Protein AF-A0A931SJ62-F1 (afdb_monomer_lite)

Sequence (419 aa):
MQCRECDAVLPPVARFCLSCGARVEPEAPDSKVDPLLETLKKAIGFQYRIERPLGRGGMGAVYLAHELRRFRVYRGILQYMGGGGVAASADLVLTRRSGTQTASRERDARCARIHGLGRPDATVTRAPHPNLEDLEAVLMKRKAPSCFAQAVFACAVLSPAAAFAQLGEPANDLGVRLGHVHLTVKDVEAQRRFWTEAMGGTLVKNGSLTMIQFPGIFILLQQGQPSAPPAGSIVDHFGFVLKDINAARARWKAANINYTVGAANPNQGYVEAPDGIRVEVFGDPSLPGPIGMDHIHMLLGATEIPAIQAWYAKVLGGLSGTRKTVARAGVTECVYFHRFNVSFSPNDMKRDPTKGRSLDHIGFEVKGLDEFVKRLEESGVQLDSRPEQIPNSSVKAAFLTDPWGTYIELTENLTPSGK

Secondary structure (DSSP, 8-state):
-B-TTT--B--TT-SB-TTT--B-PPPPPP-S--HHHHHHHHHHGGGEEEEEEEEEETTEEEEEEEETTTT---EEEEE----SSS----EEEEEP--S---SS--S---------S-------------------SS-------------S--S----GGGGGSSBSSSP-TTS-EEEEEEEEES-HHHHHHIIIIIS--EEEEETTEEEEEETBEEEEEEES--SS-STTBSEEEEEEEES-HHHHHHHHHHTT--B---SS-TTEEEEEEGGGEEEEEEE-TT-SSSEEEEEEEEEE-GGGHHHHHHHHHHHH--EEEEEE-SSSSSEEEEEEETTEEEEEEE--S--B--TTSSEEEEEEE-SSHHHHHHHHHHTTPPPSS--EEPTTSS-EEEEEE-TTS-EEEEEES-SPPP-

pLDDT: mean 73.44, std 27.28, range [22.23, 98.81]

Radius of gyration: 27.05 Å; chains: 1; bounding box: 72×63×78 Å

Foldseek 3Di:
DADPVPRDDDDPPDQADPPPRHGDDDDDDDDDDDPVVVVCCVVVDLQKDFDAWPDADPFGTATQIQGLQALDGWRWGWTFGDDDDPDGPTFTWTADDDDDDDDDDDDDDDTDGDDDDDDDDDDDDDDDDDDDDDDPDDDDDDDDDDDDDPDDPPDDPPPCVVVQFDAQPDFHPQQKFFEEWEFAAQDPVQLVCCCCVLVNWDWDDFFPFIWTTDRNYTYGYDYDDFPAALCQAQFNAWEKEFLDVPVSVVSCVVVVWDKDAQPQHRQWTWTAGPQRHIYIYGHDNPDPDRMATEETEGEEAPVCLVVVLVCCCVLRVWAWDWDADRSDGDIFTWTDTRHYIYTYDYDPDQGHAQPRHRRHATEMEGDPQQVSVVVCVVVVFDWPAHWDDDPRGNKTWTWGADPSRHIYIYIYPSDHDDD

Structure (mmCIF, N/CA/C/O backbone):
data_AF-A0A931SJ62-F1
#
_entry.id   AF-A0A931SJ62-F1
#
loop_
_atom_site.group_PDB
_atom_site.id
_atom_site.type_symbol
_atom_site.label_atom_id
_atom_site.label_alt_id
_atom_site.label_comp_id
_atom_site.label_asym_id
_atom_site.label_entity_id
_atom_site.label_seq_id
_atom_site.pdbx_PDB_ins_code
_atom_site.Cartn_x
_atom_site.Cartn_y
_atom_site.Cartn_z
_atom_site.occupancy
_atom_site.B_iso_or_equiv
_atom_site.auth_seq_id
_atom_site.auth_comp_id
_atom_site.auth_asym_id
_atom_site.auth_atom_id
_atom_site.pdbx_PDB_model_num
ATOM 1 N N . MET A 1 1 ? 29.781 3.353 56.658 1.00 76.69 1 MET A N 1
ATOM 2 C CA . MET A 1 1 ? 29.533 2.076 55.938 1.00 76.69 1 MET A CA 1
ATOM 3 C C . MET A 1 1 ? 30.808 1.238 55.967 1.00 76.69 1 MET A C 1
ATOM 5 O O . MET A 1 1 ? 31.847 1.825 56.223 1.00 76.69 1 MET A O 1
ATOM 9 N N . GLN A 1 2 ? 30.773 -0.080 55.755 1.00 82.12 2 GLN A N 1
ATOM 10 C CA . GLN A 1 2 ? 31.985 -0.926 55.731 1.00 82.12 2 GLN A CA 1
ATOM 11 C C . GLN A 1 2 ? 32.312 -1.385 54.305 1.00 82.12 2 GLN A C 1
ATOM 13 O O . GLN A 1 2 ? 31.408 -1.616 53.500 1.00 82.12 2 GLN A O 1
ATOM 18 N N . CYS A 1 3 ? 33.602 -1.467 53.975 1.00 74.38 3 CYS A N 1
ATOM 19 C CA . CYS A 1 3 ? 34.063 -1.996 52.695 1.00 74.38 3 CYS A CA 1
ATOM 20 C C . CYS A 1 3 ? 33.840 -3.511 52.642 1.00 74.38 3 CYS A C 1
ATOM 22 O O . CYS A 1 3 ? 34.401 -4.219 53.460 1.00 74.38 3 CYS A O 1
ATOM 24 N N . ARG A 1 4 ? 33.107 -4.024 51.650 1.00 76.69 4 ARG A N 1
ATOM 25 C CA . ARG A 1 4 ? 32.819 -5.470 51.539 1.00 76.69 4 ARG A CA 1
ATOM 26 C C . ARG A 1 4 ? 34.036 -6.343 51.193 1.00 76.69 4 ARG A C 1
ATOM 28 O O . ARG A 1 4 ? 33.942 -7.557 51.283 1.00 76.69 4 ARG A O 1
ATOM 35 N N . GLU A 1 5 ? 35.147 -5.734 50.779 1.00 72.38 5 GLU A N 1
ATOM 36 C CA . GLU A 1 5 ? 36.365 -6.452 50.371 1.00 72.38 5 GLU A CA 1
ATOM 37 C C . GLU A 1 5 ? 37.402 -6.572 51.498 1.00 72.38 5 GLU A C 1
ATOM 39 O O . GLU A 1 5 ? 38.258 -7.450 51.459 1.00 72.38 5 GLU A O 1
ATOM 44 N N . CYS A 1 6 ? 37.386 -5.673 52.487 1.00 82.38 6 CYS A N 1
ATOM 45 C CA . CYS A 1 6 ? 38.386 -5.674 53.564 1.00 82.38 6 CYS A CA 1
ATOM 46 C C . CYS A 1 6 ? 37.857 -5.218 54.930 1.00 82.38 6 CYS A C 1
ATOM 48 O O . CYS A 1 6 ? 38.645 -4.968 55.839 1.00 82.38 6 CYS A O 1
ATOM 50 N N . ASP A 1 7 ? 36.544 -5.028 55.050 1.00 85.81 7 ASP A N 1
ATOM 51 C CA . ASP A 1 7 ? 35.804 -4.616 56.249 1.00 85.81 7 ASP A CA 1
ATOM 52 C C . ASP A 1 7 ? 36.223 -3.284 56.891 1.00 85.81 7 ASP A C 1
ATOM 54 O O . ASP A 1 7 ? 35.725 -2.902 57.954 1.00 85.81 7 ASP A O 1
ATOM 58 N N . ALA A 1 8 ? 37.066 -2.500 56.213 1.00 84.31 8 ALA A N 1
ATOM 59 C CA . ALA A 1 8 ? 37.442 -1.167 56.663 1.00 84.31 8 ALA A CA 1
ATOM 60 C C . ALA A 1 8 ? 36.205 -0.263 56.818 1.00 84.31 8 ALA A C 1
ATOM 62 O O . ALA A 1 8 ? 35.328 -0.215 55.947 1.00 84.31 8 ALA A O 1
ATOM 63 N N . VAL A 1 9 ? 36.144 0.488 57.921 1.00 88.69 9 VAL A N 1
ATOM 64 C CA . VAL A 1 9 ? 35.072 1.458 58.179 1.00 88.69 9 VAL A CA 1
ATOM 65 C C . VAL A 1 9 ? 35.302 2.699 57.317 1.00 88.69 9 VAL A C 1
ATOM 67 O O . VAL A 1 9 ? 36.334 3.358 57.415 1.00 88.69 9 VAL A O 1
ATOM 70 N N . LEU A 1 10 ? 34.328 3.021 56.468 1.00 79.25 10 LEU A N 1
ATOM 71 C CA . LEU A 1 10 ? 34.393 4.106 55.496 1.00 79.25 10 LEU A CA 1
ATOM 72 C C . LEU A 1 10 ? 33.420 5.249 55.821 1.00 79.25 10 LEU A C 1
ATOM 74 O O . LEU A 1 10 ? 32.284 4.991 56.263 1.00 79.25 10 LEU A O 1
ATOM 78 N N . PRO A 1 11 ? 33.816 6.506 55.521 1.00 76.81 11 PRO A N 1
ATOM 79 C CA . PRO A 1 11 ? 32.918 7.653 55.555 1.00 76.81 11 PRO A CA 1
ATOM 80 C C . PRO A 1 11 ? 31.684 7.423 54.665 1.00 76.81 11 PRO A C 1
ATOM 82 O O . PRO A 1 11 ? 31.817 6.822 53.598 1.00 76.81 11 PRO A O 1
ATOM 85 N N . PRO A 1 12 ? 30.496 7.938 55.032 1.00 67.94 12 PRO A N 1
ATOM 86 C CA . PRO A 1 12 ? 29.254 7.701 54.282 1.00 67.94 12 PRO A CA 1
ATOM 87 C C . PRO A 1 12 ? 29.269 8.158 52.813 1.00 67.94 12 PRO A C 1
ATOM 89 O O . PRO A 1 12 ? 28.455 7.696 52.024 1.00 67.94 12 PRO A O 1
ATOM 92 N N . VAL A 1 13 ? 30.182 9.062 52.442 1.00 69.38 13 VAL A N 1
ATOM 93 C CA . VAL A 1 13 ? 30.301 9.633 51.086 1.00 69.38 13 VAL A CA 1
ATOM 94 C C . VAL A 1 13 ? 31.430 9.009 50.251 1.00 69.38 13 VAL A C 1
ATOM 96 O O . VAL A 1 13 ? 31.716 9.473 49.146 1.00 69.38 13 VAL A O 1
ATOM 99 N N . ALA A 1 14 ? 32.114 7.985 50.771 1.00 70.81 14 ALA A N 1
ATOM 100 C CA . ALA A 1 14 ? 33.264 7.384 50.105 1.00 70.81 14 ALA A CA 1
ATOM 101 C C . ALA A 1 14 ? 32.843 6.574 48.866 1.00 70.81 14 ALA A C 1
ATOM 103 O O . ALA A 1 14 ? 32.107 5.599 48.971 1.00 70.81 14 ALA A O 1
ATOM 104 N N . ARG A 1 15 ? 33.357 6.954 47.687 1.00 73.25 15 ARG A N 1
ATOM 105 C CA . ARG A 1 15 ? 33.169 6.213 46.420 1.00 73.25 15 ARG A CA 1
ATOM 106 C C . ARG A 1 15 ? 34.147 5.050 46.237 1.00 73.25 15 ARG A C 1
ATOM 108 O O . ARG A 1 15 ? 33.913 4.166 45.415 1.00 73.25 15 ARG A O 1
ATOM 115 N N . PHE A 1 16 ? 35.245 5.064 46.987 1.00 75.31 16 PHE A N 1
ATOM 116 C CA . PHE A 1 16 ? 36.285 4.040 46.985 1.00 75.31 16 PHE A CA 1
ATOM 117 C C . PHE A 1 16 ? 36.782 3.820 48.416 1.00 75.31 16 PHE A C 1
ATOM 119 O O . PHE A 1 16 ? 36.811 4.754 49.221 1.00 75.31 16 PHE A O 1
ATOM 126 N N . CYS A 1 17 ? 37.173 2.589 48.730 1.00 73.81 17 CYS A N 1
ATOM 127 C CA . CYS A 1 17 ? 37.780 2.221 49.995 1.00 73.81 17 CYS A CA 1
ATOM 128 C C . CYS A 1 17 ? 39.185 2.812 50.088 1.00 73.81 17 CYS A C 1
ATOM 130 O O . CYS A 1 17 ? 40.042 2.522 49.255 1.00 73.81 17 CYS A O 1
ATOM 132 N N . LEU A 1 18 ? 39.434 3.603 51.129 1.00 71.88 18 LEU A N 1
ATOM 133 C CA . LEU A 1 18 ? 40.726 4.260 51.333 1.00 71.88 18 LEU A CA 1
ATOM 134 C C . LEU A 1 18 ? 41.837 3.291 51.775 1.00 71.88 18 LEU A C 1
ATOM 136 O O . LEU A 1 18 ? 43.005 3.645 51.668 1.00 71.88 18 LEU A O 1
ATOM 140 N N . SER A 1 19 ? 41.497 2.078 52.233 1.00 73.88 19 SER A N 1
ATOM 141 C CA . SER A 1 19 ? 42.487 1.058 52.620 1.00 73.88 19 SER A CA 1
ATOM 142 C C . SER A 1 19 ? 42.901 0.130 51.480 1.00 73.88 19 SER A C 1
ATOM 144 O O . SER A 1 19 ? 44.076 -0.204 51.387 1.00 73.88 19 SER A O 1
ATOM 146 N N . CYS A 1 20 ? 41.970 -0.317 50.629 1.00 73.06 20 CYS A N 1
ATOM 147 C CA . CYS A 1 20 ? 42.265 -1.323 49.593 1.00 73.06 20 CYS A CA 1
ATOM 148 C C . CYS A 1 20 ? 41.967 -0.861 48.157 1.00 73.06 20 CYS A C 1
ATOM 150 O O . CYS A 1 20 ? 42.228 -1.595 47.210 1.00 73.06 20 CYS A O 1
ATOM 152 N N . GLY A 1 21 ? 41.404 0.337 47.971 1.00 61.91 21 GLY A N 1
ATOM 153 C CA . GLY A 1 21 ? 41.080 0.892 46.654 1.00 61.91 21 GLY A CA 1
ATOM 154 C C . GLY A 1 21 ? 39.804 0.342 46.005 1.00 61.91 21 GLY A C 1
ATOM 155 O O . GLY A 1 21 ? 39.433 0.801 44.925 1.00 61.91 21 GLY A O 1
ATOM 156 N N . ALA A 1 22 ? 39.102 -0.601 46.644 1.00 62.12 22 ALA A N 1
ATOM 157 C CA . ALA A 1 22 ? 37.865 -1.176 46.114 1.00 62.12 22 ALA A CA 1
ATOM 158 C C . ALA A 1 22 ? 36.759 -0.119 45.951 1.00 62.12 22 ALA A C 1
ATOM 160 O O . ALA A 1 22 ? 36.553 0.718 46.829 1.00 62.12 22 ALA A O 1
ATOM 161 N N . ARG A 1 23 ? 36.023 -0.149 44.836 1.00 66.62 23 ARG A N 1
ATOM 162 C CA . ARG A 1 23 ? 34.910 0.779 44.581 1.00 66.62 23 ARG A CA 1
ATOM 163 C C . ARG A 1 23 ? 33.712 0.426 45.459 1.00 66.62 23 ARG A C 1
ATOM 165 O O . ARG A 1 23 ? 33.333 -0.734 45.558 1.00 66.62 23 ARG A O 1
ATOM 172 N N . VAL A 1 24 ? 33.111 1.440 46.070 1.00 67.06 24 VAL A N 1
ATOM 173 C CA . VAL A 1 24 ? 31.975 1.297 46.982 1.00 67.06 24 VAL A CA 1
ATOM 174 C C . VAL A 1 24 ? 30.816 2.084 46.378 1.00 67.06 24 VAL A C 1
ATOM 176 O O . VAL A 1 24 ? 30.779 3.310 46.459 1.00 67.06 24 VAL A O 1
ATOM 179 N N . GLU A 1 25 ? 29.922 1.399 45.661 1.00 54.34 25 GLU A N 1
ATOM 180 C CA . GLU A 1 25 ? 28.728 2.033 45.088 1.00 54.34 25 GLU A CA 1
ATOM 181 C C . GLU A 1 25 ? 27.574 2.016 46.103 1.00 54.34 25 GLU A C 1
ATOM 183 O O . GLU A 1 25 ? 27.386 1.003 46.782 1.00 54.34 25 GLU A O 1
ATOM 188 N N . PRO A 1 26 ? 26.790 3.101 46.233 1.00 46.28 26 PRO A N 1
ATOM 189 C CA . PRO A 1 26 ? 25.525 3.041 46.954 1.00 46.28 26 PRO A CA 1
ATOM 190 C C . PRO A 1 26 ? 24.523 2.195 46.154 1.00 46.28 26 PRO A C 1
ATOM 192 O O . PRO A 1 26 ? 24.428 2.336 44.934 1.00 46.28 26 PRO A O 1
ATOM 195 N N . GLU A 1 27 ? 23.791 1.312 46.835 1.00 40.50 27 GLU A N 1
ATOM 196 C CA . GLU A 1 27 ? 22.778 0.446 46.220 1.00 40.50 27 GLU A CA 1
ATOM 197 C C . GLU A 1 27 ? 21.731 1.283 45.464 1.00 40.50 27 GLU A C 1
ATOM 199 O O . GLU A 1 27 ? 21.168 2.243 45.997 1.00 40.50 27 GLU A O 1
ATOM 204 N N . ALA A 1 28 ? 21.492 0.938 44.195 1.00 38.50 28 ALA A N 1
ATOM 205 C CA . ALA A 1 28 ? 20.441 1.548 43.391 1.00 38.50 28 ALA A CA 1
ATOM 206 C C . ALA A 1 28 ? 19.068 1.027 43.858 1.00 38.50 28 ALA A C 1
ATOM 208 O O . ALA A 1 28 ? 18.926 -0.181 44.048 1.00 38.50 28 ALA A O 1
ATOM 209 N N . PRO A 1 29 ? 18.050 1.890 44.021 1.00 35.59 29 PRO A N 1
ATOM 210 C CA . PRO A 1 29 ? 16.724 1.430 44.399 1.00 35.59 29 PRO A CA 1
ATOM 211 C C . PRO A 1 29 ? 16.038 0.730 43.220 1.00 35.59 29 PRO A C 1
ATOM 213 O O . PRO A 1 29 ? 15.945 1.269 42.114 1.00 35.59 29 PRO A O 1
ATOM 216 N N . ASP A 1 30 ? 15.527 -0.469 43.488 1.00 38.44 30 ASP A N 1
ATOM 217 C CA . ASP A 1 30 ? 14.607 -1.198 42.622 1.00 38.44 30 ASP A CA 1
ATOM 218 C C . ASP A 1 30 ? 13.296 -0.414 42.429 1.00 38.44 30 ASP A C 1
ATOM 220 O O . ASP A 1 30 ? 12.608 -0.081 43.394 1.00 38.44 30 ASP A O 1
ATOM 224 N N . SER A 1 31 ? 12.926 -0.150 41.170 1.00 36.53 31 SER A N 1
ATOM 225 C CA . SER A 1 31 ? 11.587 -0.379 40.586 1.00 36.53 31 SER A CA 1
ATOM 226 C C . SER A 1 31 ? 11.211 0.596 39.453 1.00 36.53 31 SER A C 1
ATOM 228 O O . SER A 1 31 ? 11.371 1.807 39.539 1.00 36.53 31 SER A O 1
ATOM 230 N N . LYS A 1 32 ? 10.637 -0.010 38.402 1.00 45.06 32 LYS A N 1
ATOM 231 C CA . LYS A 1 32 ? 9.584 0.480 37.488 1.00 45.06 32 LYS A CA 1
ATOM 232 C C . LYS A 1 32 ? 9.822 1.784 36.700 1.00 45.06 32 LYS A C 1
ATOM 234 O O . LYS A 1 32 ? 9.645 2.883 37.195 1.00 45.06 32 LYS A O 1
ATOM 239 N N . VAL A 1 33 ? 10.068 1.566 35.400 1.00 49.53 33 VAL A N 1
ATOM 240 C CA . VAL A 1 33 ? 9.918 2.460 34.232 1.00 49.53 33 VAL A CA 1
ATOM 241 C C . VAL A 1 33 ? 10.469 3.877 34.403 1.00 49.53 33 VAL A C 1
ATOM 243 O O . VAL A 1 33 ? 9.867 4.762 34.995 1.00 49.53 33 VAL A O 1
ATOM 246 N N . ASP A 1 34 ? 11.612 4.094 33.762 1.00 55.88 34 ASP A N 1
ATOM 247 C CA . ASP A 1 34 ? 12.276 5.383 33.645 1.00 55.88 34 ASP A CA 1
ATOM 248 C C . ASP A 1 34 ? 11.343 6.475 33.049 1.00 55.88 34 ASP A C 1
ATOM 250 O O . ASP A 1 34 ? 10.937 6.348 31.894 1.00 55.88 34 ASP A O 1
ATOM 254 N N . PRO A 1 35 ? 11.037 7.577 33.763 1.00 52.16 35 PRO A N 1
ATOM 255 C CA . PRO A 1 35 ? 10.204 8.678 33.254 1.00 52.16 35 PRO A CA 1
ATOM 256 C C . PRO A 1 35 ? 10.751 9.337 31.977 1.00 52.16 35 PRO A C 1
ATOM 258 O O . PRO A 1 35 ? 10.002 9.882 31.159 1.00 52.16 35 PRO A O 1
ATOM 261 N N . LEU A 1 36 ? 12.071 9.268 31.780 1.00 54.19 36 LEU A N 1
ATOM 262 C CA . LEU A 1 36 ? 12.726 9.756 30.575 1.00 54.19 36 LEU A CA 1
ATOM 263 C C . LEU A 1 36 ? 12.413 8.838 29.387 1.00 54.19 36 LEU A C 1
ATOM 265 O O . LEU A 1 36 ? 12.237 9.332 28.282 1.00 54.19 36 LEU A O 1
ATOM 269 N N . LEU A 1 37 ? 12.232 7.530 29.598 1.00 55.66 37 LEU A N 1
ATOM 270 C CA . LEU A 1 37 ? 11.898 6.579 28.534 1.00 55.66 37 LEU A CA 1
ATOM 271 C C . LEU A 1 37 ? 10.567 6.917 27.853 1.00 55.66 37 LEU A C 1
ATOM 273 O O . LEU A 1 37 ? 10.492 6.882 26.629 1.00 55.66 37 LEU A O 1
ATOM 277 N N . GLU A 1 38 ? 9.537 7.277 28.617 1.00 55.47 38 GLU A N 1
ATOM 278 C CA . GLU A 1 38 ? 8.233 7.657 28.054 1.00 55.47 38 GLU A CA 1
ATOM 279 C C . GLU A 1 38 ? 8.299 8.982 27.287 1.00 55.47 38 GLU A C 1
ATOM 281 O O . GLU A 1 38 ? 7.714 9.121 26.212 1.00 55.47 38 GLU A O 1
ATOM 286 N N . THR A 1 39 ? 9.090 9.935 27.781 1.00 54.38 39 THR A N 1
ATOM 287 C CA . THR A 1 39 ? 9.353 11.196 27.074 1.00 54.38 39 THR A CA 1
ATOM 288 C C . THR A 1 39 ? 10.100 10.943 25.761 1.00 54.38 39 THR A C 1
ATOM 290 O O . THR A 1 39 ? 9.775 11.523 24.728 1.00 54.38 39 THR A O 1
ATOM 293 N N . LEU A 1 40 ? 11.061 10.017 25.773 1.00 54.91 40 LEU A N 1
ATOM 294 C CA . LEU A 1 40 ? 11.847 9.641 24.603 1.00 54.91 40 LEU A CA 1
ATOM 295 C C . LEU A 1 40 ? 11.050 8.848 23.570 1.00 54.91 40 LEU A C 1
ATOM 297 O O . LEU A 1 40 ? 11.206 9.104 22.381 1.00 54.91 40 LEU A O 1
ATOM 301 N N . LYS A 1 41 ? 10.168 7.937 23.990 1.00 54.66 41 LYS A N 1
ATOM 302 C CA . LYS A 1 41 ? 9.240 7.244 23.080 1.00 54.66 41 LYS A CA 1
ATOM 303 C C . LYS A 1 41 ? 8.351 8.240 22.332 1.00 54.66 41 LYS A C 1
ATOM 305 O O . LYS A 1 41 ? 8.219 8.132 21.117 1.00 54.66 41 LYS A O 1
ATOM 310 N N . LYS A 1 42 ? 7.824 9.252 23.035 1.00 51.00 42 LYS A N 1
ATOM 311 C CA . LYS A 1 42 ? 7.030 10.335 22.428 1.00 51.00 42 LYS A CA 1
ATOM 312 C C . LYS A 1 42 ? 7.852 11.219 21.486 1.00 51.00 42 LYS A C 1
ATOM 314 O O . LYS A 1 42 ? 7.344 11.623 20.448 1.00 51.00 42 LYS A O 1
ATOM 319 N N . ALA A 1 43 ? 9.110 11.508 21.827 1.00 46.78 43 ALA A N 1
ATOM 320 C CA . ALA A 1 43 ? 9.968 12.406 21.049 1.00 46.78 43 ALA A CA 1
ATOM 321 C C . ALA A 1 43 ? 10.608 11.749 19.810 1.00 46.78 43 ALA A C 1
ATOM 323 O O . ALA A 1 43 ? 10.787 12.404 18.788 1.00 46.78 43 ALA A O 1
ATOM 324 N N . ILE A 1 44 ? 10.977 10.466 19.892 1.00 51.16 44 ILE A N 1
ATOM 325 C CA . ILE A 1 44 ? 11.700 9.738 18.831 1.00 51.16 44 ILE A CA 1
ATOM 326 C C . ILE A 1 44 ? 10.725 9.032 17.865 1.00 51.16 44 ILE A C 1
ATOM 328 O O . ILE A 1 44 ? 11.087 8.715 16.726 1.00 51.16 44 ILE A O 1
ATOM 332 N N . GLY A 1 45 ? 9.474 8.827 18.294 1.00 49.94 45 GLY A N 1
ATOM 333 C CA . GLY A 1 45 ? 8.398 8.240 17.498 1.00 49.94 45 GLY A CA 1
ATOM 334 C C . GLY A 1 45 ? 8.680 6.807 17.020 1.00 49.94 45 GLY A C 1
ATOM 335 O O . GLY A 1 45 ? 9.645 6.160 17.430 1.00 49.94 45 GLY A O 1
ATOM 336 N N . PHE A 1 46 ? 7.854 6.294 16.100 1.00 48.53 46 PHE A N 1
ATOM 337 C CA . PHE A 1 46 ? 7.921 4.911 15.581 1.00 48.53 46 PHE A CA 1
ATOM 338 C C . PHE A 1 46 ? 9.193 4.568 14.790 1.00 48.53 46 PHE A C 1
ATOM 340 O O . PHE A 1 46 ? 9.303 3.474 14.241 1.00 48.53 46 PHE A O 1
ATOM 347 N N . GLN A 1 47 ? 10.156 5.485 14.687 1.00 49.16 47 GLN A N 1
ATOM 348 C CA . GLN A 1 47 ? 11.402 5.255 13.963 1.00 49.16 47 GLN A CA 1
ATOM 349 C C . GLN A 1 47 ? 12.382 4.406 14.767 1.00 49.16 47 GLN A C 1
ATOM 351 O O . GLN A 1 47 ? 13.234 3.761 14.159 1.00 49.16 47 GLN A O 1
ATOM 356 N N . TYR A 1 48 ? 12.255 4.372 16.100 1.00 57.66 48 TYR A N 1
ATOM 357 C CA . TYR A 1 48 ? 13.129 3.582 16.957 1.00 57.66 48 TYR A CA 1
ATOM 358 C C . TYR A 1 48 ? 12.363 2.881 18.086 1.00 57.66 48 TYR A C 1
ATOM 360 O O . TYR A 1 48 ? 11.584 3.502 18.801 1.00 57.66 48 TYR A O 1
ATOM 368 N N . ARG A 1 49 ? 12.628 1.588 18.308 1.00 57.81 49 ARG A N 1
ATOM 369 C CA . ARG A 1 49 ? 12.186 0.865 19.511 1.00 57.81 49 ARG A CA 1
ATOM 370 C C . ARG A 1 49 ? 13.267 0.962 20.578 1.00 57.81 49 ARG A C 1
ATOM 372 O O . ARG A 1 49 ? 14.307 0.323 20.448 1.00 57.81 49 ARG A O 1
ATOM 379 N N . ILE A 1 50 ? 13.016 1.727 21.634 1.00 62.47 50 ILE A N 1
ATOM 380 C CA . ILE A 1 50 ? 13.911 1.816 22.793 1.00 62.47 50 ILE A CA 1
ATOM 381 C C . ILE A 1 50 ? 13.700 0.579 23.678 1.00 62.47 50 ILE A C 1
ATOM 383 O O . ILE A 1 50 ? 12.595 0.358 24.164 1.00 62.47 50 ILE A O 1
ATOM 387 N N . GLU A 1 51 ? 14.737 -0.236 23.871 1.00 55.06 51 GLU A N 1
ATOM 388 C CA . GLU A 1 51 ? 14.656 -1.494 24.628 1.00 55.06 51 GLU A CA 1
ATOM 389 C C . GLU A 1 51 ? 14.946 -1.317 26.113 1.00 55.06 51 GLU A C 1
ATOM 391 O O . GLU A 1 51 ? 14.164 -1.749 26.955 1.00 55.06 51 GLU A O 1
ATOM 396 N N . ARG A 1 52 ? 16.096 -0.728 26.451 1.00 55.84 52 ARG A N 1
ATOM 397 C CA . ARG A 1 52 ? 16.538 -0.605 27.845 1.00 55.84 52 ARG A CA 1
ATOM 398 C C . ARG A 1 52 ? 17.591 0.483 28.024 1.00 55.84 52 ARG A C 1
ATOM 400 O O . ARG A 1 52 ? 18.343 0.754 27.082 1.00 55.84 52 ARG A O 1
ATOM 407 N N . PRO A 1 53 ? 17.714 1.067 29.227 1.00 63.75 53 PRO A N 1
ATOM 408 C CA . PRO A 1 53 ? 18.854 1.909 29.558 1.00 63.75 53 PRO A CA 1
ATOM 409 C C . PRO A 1 53 ? 20.157 1.091 29.522 1.00 63.75 53 PRO A C 1
ATOM 411 O O . PRO A 1 53 ? 20.206 -0.076 29.922 1.00 63.75 53 PRO A O 1
ATOM 414 N N . LEU A 1 54 ? 21.216 1.711 29.008 1.00 56.41 54 LEU A N 1
ATOM 415 C CA . LEU A 1 54 ? 22.582 1.183 28.998 1.00 56.41 54 LEU A CA 1
ATOM 416 C C . LEU A 1 54 ? 23.463 1.847 30.061 1.00 56.41 54 LEU A C 1
ATOM 418 O O . LEU A 1 54 ? 24.418 1.228 30.516 1.00 56.41 54 LEU A O 1
ATOM 422 N N . GLY A 1 55 ? 23.148 3.079 30.466 1.00 52.19 55 GLY A N 1
ATOM 423 C CA . GLY A 1 55 ? 23.875 3.783 31.519 1.00 52.19 55 GLY A CA 1
ATOM 424 C C . GLY A 1 55 ? 23.388 5.215 31.721 1.00 52.19 55 GLY A C 1
ATOM 425 O O . GLY A 1 55 ? 22.770 5.802 30.834 1.00 52.19 55 GLY A O 1
ATOM 426 N N . ARG A 1 56 ? 23.675 5.785 32.893 1.00 61.31 56 ARG A N 1
ATOM 427 C CA . ARG A 1 56 ? 23.371 7.178 33.255 1.00 61.31 56 ARG A CA 1
ATOM 428 C C . ARG A 1 56 ? 24.621 7.875 33.774 1.00 61.31 56 ARG A C 1
ATOM 430 O O . ARG A 1 56 ? 25.405 7.272 34.500 1.00 61.31 56 ARG A O 1
ATOM 437 N N . GLY A 1 57 ? 24.785 9.147 33.424 1.00 56.41 57 GLY A N 1
ATOM 438 C CA . GLY A 1 57 ? 25.866 9.997 33.916 1.00 56.41 57 GLY A CA 1
ATOM 439 C C . GLY A 1 57 ? 25.428 11.454 34.052 1.00 56.41 57 GLY A C 1
ATOM 440 O O . GLY A 1 57 ? 24.299 11.808 33.723 1.00 56.41 57 GLY A O 1
ATOM 441 N N . GLY A 1 58 ? 26.338 12.321 34.504 1.00 41.78 58 GLY A N 1
ATOM 442 C CA . GLY A 1 58 ? 26.057 13.750 34.729 1.00 41.78 58 GLY A CA 1
ATOM 443 C C . GLY A 1 58 ? 25.677 14.558 33.478 1.00 41.78 58 GLY A C 1
ATOM 444 O O . GLY A 1 58 ? 25.282 15.706 33.609 1.00 41.78 58 GLY A O 1
ATOM 445 N N . MET A 1 59 ? 25.778 13.964 32.282 1.00 46.28 59 MET A N 1
ATOM 446 C CA . MET A 1 59 ? 25.456 14.581 30.984 1.00 46.28 59 MET A CA 1
ATOM 447 C C . MET A 1 59 ? 24.279 13.894 30.256 1.00 46.28 59 MET A C 1
ATOM 449 O O . MET A 1 59 ? 24.097 14.103 29.060 1.00 46.28 59 MET A O 1
ATOM 453 N N . GLY A 1 60 ? 23.520 13.020 30.933 1.00 53.97 60 GLY A N 1
ATOM 454 C CA . GLY A 1 60 ? 22.332 12.366 30.367 1.00 53.97 60 GLY A CA 1
ATOM 455 C C . GLY A 1 60 ? 22.274 10.844 30.553 1.00 53.97 60 GLY A C 1
ATOM 456 O O . GLY A 1 60 ? 23.019 10.255 31.342 1.00 53.97 60 GLY A O 1
ATOM 457 N N . ALA A 1 61 ? 21.356 10.204 29.823 1.00 58.75 61 ALA A N 1
ATOM 458 C CA . ALA A 1 61 ? 21.065 8.773 29.901 1.00 58.75 61 ALA A CA 1
ATOM 459 C C . ALA A 1 61 ? 21.158 8.104 28.523 1.00 58.75 61 ALA A C 1
ATOM 461 O O . ALA A 1 61 ? 20.520 8.544 27.574 1.00 58.75 61 ALA A O 1
ATOM 462 N N . VAL A 1 62 ? 21.912 7.008 28.437 1.00 57.12 62 VAL A N 1
ATOM 463 C CA . VAL A 1 62 ? 22.137 6.231 27.213 1.00 57.12 62 VAL A CA 1
ATOM 464 C C . VAL A 1 62 ? 21.151 5.068 27.155 1.00 57.12 62 VAL A C 1
ATOM 466 O O . VAL A 1 62 ? 21.010 4.338 28.138 1.00 57.12 62 VAL A O 1
ATOM 469 N N . TYR A 1 63 ? 20.529 4.837 25.997 1.00 62.53 63 TYR A N 1
ATOM 470 C CA . TYR A 1 63 ? 19.571 3.747 25.787 1.00 62.53 63 TYR A CA 1
ATOM 471 C C . TYR A 1 63 ? 19.945 2.876 24.596 1.00 62.53 63 TYR A C 1
ATOM 473 O O . TYR A 1 63 ? 20.426 3.362 23.580 1.00 62.53 63 TYR A O 1
ATOM 481 N N . LEU A 1 64 ? 19.641 1.586 24.689 1.00 53.97 64 LEU A N 1
ATOM 482 C CA . LEU A 1 64 ? 19.622 0.696 23.539 1.00 53.97 64 LEU A CA 1
ATOM 483 C C . LEU A 1 64 ? 18.342 0.961 22.743 1.00 53.97 64 LEU A C 1
ATOM 485 O O . LEU A 1 64 ? 17.254 0.866 23.309 1.00 53.97 64 LEU A O 1
ATOM 489 N N . ALA A 1 65 ? 18.460 1.277 21.453 1.00 55.66 65 ALA A N 1
ATOM 490 C CA . ALA A 1 65 ? 17.316 1.537 20.583 1.00 55.66 65 ALA A CA 1
ATOM 491 C C . ALA A 1 65 ? 17.510 0.922 19.192 1.00 55.66 65 ALA A C 1
ATOM 493 O O . ALA A 1 65 ? 18.588 1.046 18.618 1.00 55.66 65 ALA A O 1
ATOM 494 N N . HIS A 1 66 ? 16.468 0.300 18.640 1.00 48.25 66 HIS A N 1
ATOM 495 C CA . HIS A 1 66 ? 16.469 -0.338 17.318 1.00 48.25 66 HIS A CA 1
ATOM 496 C C . HIS A 1 66 ? 15.799 0.552 16.286 1.00 48.25 66 HIS A C 1
ATOM 498 O O . HIS A 1 66 ? 14.638 0.889 16.480 1.00 48.25 66 HIS A O 1
ATOM 504 N N . GLU A 1 67 ? 16.472 0.889 15.183 1.00 50.41 67 GLU A N 1
ATOM 505 C CA . GLU A 1 67 ? 15.836 1.630 14.086 1.00 50.41 67 GLU A CA 1
ATOM 506 C C . GLU A 1 67 ? 14.829 0.728 13.355 1.00 50.41 67 GLU A C 1
ATOM 508 O O . GLU A 1 67 ? 15.175 -0.288 12.752 1.00 50.41 67 GLU A O 1
ATOM 513 N N . LEU A 1 68 ? 13.562 1.122 13.376 1.00 51.50 68 LEU A N 1
ATOM 514 C CA . LEU A 1 68 ? 12.450 0.383 12.781 1.00 51.50 68 LEU A CA 1
ATOM 515 C C . LEU A 1 68 ? 12.328 0.612 11.263 1.00 51.50 68 LEU A C 1
ATOM 517 O O . LEU A 1 68 ? 11.519 -0.038 10.608 1.00 51.50 68 LEU A O 1
ATOM 521 N N . ARG A 1 69 ? 13.162 1.498 10.693 1.00 47.09 69 ARG A N 1
ATOM 522 C CA . ARG A 1 69 ? 13.156 1.886 9.271 1.00 47.09 69 ARG A CA 1
ATOM 523 C C . ARG A 1 69 ? 13.732 0.840 8.308 1.00 47.09 69 ARG A C 1
ATOM 525 O O . ARG A 1 69 ? 13.472 0.964 7.119 1.00 47.09 69 ARG A O 1
ATOM 532 N N . ARG A 1 70 ? 14.568 -0.118 8.746 1.00 44.81 70 ARG A N 1
ATOM 533 C CA . ARG A 1 70 ? 15.391 -0.925 7.804 1.00 44.81 70 ARG A CA 1
ATOM 534 C C . ARG A 1 70 ? 15.705 -2.377 8.177 1.00 44.81 70 ARG A C 1
ATOM 536 O O . ARG A 1 70 ? 16.644 -2.931 7.621 1.00 44.81 70 ARG A O 1
ATOM 543 N N . PHE A 1 71 ? 15.006 -3.011 9.119 1.00 42.16 71 PHE A N 1
ATOM 544 C CA . PHE A 1 71 ? 15.448 -4.318 9.653 1.00 42.16 71 PHE A CA 1
ATOM 545 C C . PHE A 1 71 ? 16.939 -4.327 10.093 1.00 42.16 71 PHE A C 1
ATOM 547 O O . PHE A 1 71 ? 17.584 -5.374 10.124 1.00 42.16 71 PHE A O 1
ATOM 554 N N . ARG A 1 72 ? 17.513 -3.158 10.420 1.00 36.38 72 ARG A N 1
ATOM 555 C CA . ARG A 1 72 ? 18.915 -2.987 10.819 1.00 36.38 72 ARG A CA 1
ATOM 556 C C . ARG A 1 72 ? 18.974 -2.627 12.298 1.00 36.38 72 ARG A C 1
ATOM 558 O O . ARG A 1 72 ? 18.282 -1.721 12.753 1.00 36.38 72 ARG A O 1
ATOM 565 N N . VAL A 1 73 ? 19.830 -3.323 13.041 1.00 29.41 73 VAL A N 1
ATOM 566 C CA . VAL A 1 73 ? 20.097 -3.039 14.456 1.00 29.41 73 VAL A CA 1
ATOM 567 C C . VAL A 1 73 ? 21.062 -1.858 14.543 1.00 29.41 73 VAL A C 1
ATOM 569 O O . VAL A 1 73 ? 22.179 -1.924 14.030 1.00 29.41 73 VAL A O 1
ATOM 572 N N . TYR A 1 74 ? 20.648 -0.794 15.223 1.00 34.91 74 TYR A N 1
ATOM 573 C CA . TYR A 1 74 ? 21.527 0.301 15.629 1.00 34.91 74 TYR A CA 1
ATOM 574 C C . TYR A 1 74 ? 21.716 0.248 17.151 1.00 34.91 74 TYR A C 1
ATOM 576 O O . TYR A 1 74 ? 20.905 -0.323 17.872 1.00 34.91 74 TYR A O 1
ATOM 584 N N . ARG A 1 75 ? 22.815 0.813 17.658 1.00 31.92 75 ARG A N 1
ATOM 585 C CA . ARG A 1 75 ? 22.952 1.187 19.072 1.00 31.92 75 ARG A CA 1
ATOM 586 C C . ARG A 1 75 ? 22.959 2.710 19.107 1.00 31.92 75 ARG A C 1
ATOM 588 O O . ARG A 1 75 ? 23.906 3.317 18.623 1.00 31.92 75 ARG A O 1
ATOM 595 N N . GLY A 1 76 ? 21.884 3.315 19.599 1.00 36.91 76 GLY A N 1
ATOM 596 C CA . GLY A 1 76 ? 21.816 4.764 19.778 1.00 36.91 76 GLY A CA 1
ATOM 597 C C . GLY A 1 76 ? 22.497 5.204 21.072 1.00 36.91 76 GLY A C 1
ATOM 598 O O . GLY A 1 76 ? 22.507 4.464 22.052 1.00 36.91 76 GLY A O 1
ATOM 599 N N . ILE A 1 77 ? 23.053 6.414 21.087 1.00 35.16 77 ILE A N 1
ATOM 600 C CA . ILE A 1 77 ? 23.359 7.138 22.319 1.00 35.16 77 ILE A CA 1
ATOM 601 C C . ILE A 1 77 ? 22.396 8.317 22.346 1.00 35.16 77 ILE A C 1
ATOM 603 O O . ILE A 1 77 ? 22.411 9.158 21.453 1.00 35.16 77 ILE A O 1
ATOM 607 N N . LEU A 1 78 ? 21.527 8.366 23.352 1.00 40.06 78 LEU A N 1
ATOM 608 C CA . LEU A 1 78 ? 20.770 9.577 23.622 1.00 40.06 78 LEU A CA 1
ATOM 609 C C . LEU A 1 78 ? 21.504 10.400 24.666 1.00 40.06 78 LEU A C 1
ATOM 611 O O . LEU A 1 78 ? 21.973 9.865 25.666 1.00 40.06 78 LEU A O 1
ATOM 615 N N . GLN A 1 79 ? 21.633 11.696 24.414 1.00 37.59 79 GLN A N 1
ATOM 616 C CA . GLN A 1 79 ? 22.275 12.623 25.329 1.00 37.59 79 GLN A CA 1
ATOM 617 C C . GLN A 1 79 ? 21.259 13.716 25.651 1.00 37.59 79 GLN A C 1
ATOM 619 O O . GLN A 1 79 ? 20.779 14.409 24.762 1.00 37.59 79 GLN A O 1
ATOM 624 N N . TYR A 1 80 ? 20.865 13.811 26.922 1.00 37.94 80 TYR A N 1
ATOM 625 C CA . TYR A 1 80 ? 19.953 14.846 27.402 1.00 37.94 80 TYR A CA 1
ATOM 626 C C . TYR A 1 80 ? 20.782 15.901 28.132 1.00 37.94 80 TYR A C 1
ATOM 628 O O . TYR A 1 80 ? 21.294 15.639 29.222 1.00 37.94 80 TYR A O 1
ATOM 636 N N . MET A 1 81 ? 20.930 17.077 27.523 1.00 35.75 81 MET A N 1
ATOM 637 C CA . MET A 1 81 ? 21.579 18.233 28.141 1.00 35.75 81 MET A CA 1
ATOM 638 C C . MET A 1 81 ? 20.561 18.913 29.061 1.00 35.75 81 MET A C 1
ATOM 640 O O . MET A 1 81 ? 19.681 19.639 28.611 1.00 35.75 81 MET A O 1
ATOM 644 N N . GLY A 1 82 ? 20.639 18.624 30.359 1.00 28.59 82 GLY A N 1
ATOM 645 C CA . GLY A 1 82 ? 19.802 19.273 31.361 1.00 28.59 82 GLY A CA 1
ATOM 646 C C . GLY A 1 82 ? 20.224 20.725 31.590 1.00 28.59 82 GLY A C 1
ATOM 647 O O . GLY A 1 82 ? 21.306 20.981 32.106 1.00 28.59 82 GLY A O 1
ATOM 648 N N . GLY A 1 83 ? 19.338 21.660 31.260 1.00 27.53 83 GLY A N 1
ATOM 649 C CA . GLY A 1 83 ? 19.354 23.052 31.705 1.00 27.53 83 GLY A CA 1
ATOM 650 C C . GLY A 1 83 ? 17.906 23.532 31.763 1.00 27.53 83 GLY A C 1
ATOM 651 O O . GLY A 1 83 ? 17.144 23.243 30.850 1.00 27.53 83 GLY A O 1
ATOM 652 N N . GLY A 1 84 ? 17.494 24.133 32.879 1.00 30.38 84 GLY A N 1
ATOM 653 C CA . GLY A 1 84 ? 16.086 24.320 33.238 1.00 30.38 84 GLY A CA 1
ATOM 654 C C . GLY A 1 84 ? 15.245 25.135 32.249 1.00 30.38 84 GLY A C 1
ATOM 655 O O . GLY A 1 84 ? 15.745 25.996 31.533 1.00 30.38 84 GLY A O 1
ATOM 656 N N . GLY A 1 85 ? 13.935 24.884 32.286 1.00 26.98 85 GLY A N 1
ATOM 657 C CA . GLY A 1 85 ? 12.939 25.554 31.450 1.00 26.98 85 GLY A CA 1
ATOM 658 C C . GLY A 1 85 ? 12.575 24.734 30.215 1.00 26.98 85 GLY A C 1
ATOM 659 O O . GLY A 1 85 ? 13.398 24.034 29.639 1.00 26.98 85 GLY A O 1
ATOM 660 N N . VAL A 1 86 ? 11.296 24.758 29.857 1.00 28.55 86 VAL A N 1
ATOM 661 C CA . VAL A 1 86 ? 10.648 23.872 28.885 1.00 28.55 86 VAL A CA 1
ATOM 662 C C . VAL A 1 86 ? 11.167 24.134 27.462 1.00 28.55 86 VAL A C 1
ATOM 664 O O . VAL A 1 86 ? 10.566 24.881 26.704 1.00 28.55 86 VAL A O 1
ATOM 667 N N . ALA A 1 87 ? 12.298 23.531 27.101 1.00 27.11 87 ALA A N 1
ATOM 668 C CA . ALA A 1 87 ? 12.788 23.417 25.728 1.00 27.11 87 ALA A CA 1
ATOM 669 C C . ALA A 1 87 ? 13.720 22.197 25.625 1.00 27.11 87 ALA A C 1
ATOM 671 O O . ALA A 1 87 ? 14.942 22.312 25.636 1.00 27.11 87 ALA A O 1
ATOM 672 N N . ALA A 1 88 ? 13.143 20.995 25.574 1.00 29.11 88 ALA A N 1
ATOM 673 C CA . ALA A 1 88 ? 13.907 19.772 25.354 1.00 29.11 88 ALA A CA 1
ATOM 674 C C . ALA A 1 88 ? 14.345 19.684 23.879 1.00 29.11 88 ALA A C 1
ATOM 676 O O . ALA A 1 88 ? 13.638 19.117 23.050 1.00 29.11 88 ALA A O 1
ATOM 677 N N . SER A 1 89 ? 15.512 20.234 23.535 1.00 28.27 89 SER A N 1
ATOM 678 C CA . SER A 1 89 ? 16.206 19.867 22.297 1.00 28.27 89 SER A CA 1
ATOM 679 C C . SER A 1 89 ? 16.888 18.515 22.517 1.00 28.27 89 SER A C 1
ATOM 681 O O . SER A 1 89 ? 17.940 18.426 23.150 1.00 28.27 89 SER A O 1
ATOM 683 N N . ALA A 1 90 ? 16.254 17.435 22.063 1.00 33.53 90 ALA A N 1
ATOM 684 C CA . ALA A 1 90 ? 16.865 16.113 22.064 1.00 33.53 90 ALA A CA 1
ATOM 685 C C . ALA A 1 90 ? 17.827 16.004 20.871 1.00 33.53 90 ALA A C 1
ATOM 687 O O . ALA A 1 90 ? 17.406 15.696 19.758 1.00 33.53 90 ALA A O 1
ATOM 688 N N . ASP A 1 91 ? 19.118 16.245 21.096 1.00 33.16 91 ASP A N 1
ATOM 689 C CA . ASP A 1 91 ? 20.142 15.944 20.096 1.00 33.16 91 ASP A CA 1
ATOM 690 C C . ASP A 1 91 ? 20.380 14.424 20.059 1.00 33.16 91 ASP A C 1
ATOM 692 O O . ASP A 1 91 ? 20.950 13.819 20.972 1.00 33.16 91 ASP A O 1
ATOM 696 N N . LEU A 1 92 ? 19.898 13.777 18.995 1.00 37.25 92 LEU A N 1
ATOM 697 C CA . LEU A 1 92 ? 20.075 12.346 18.752 1.00 37.25 92 LEU A CA 1
ATOM 698 C C . LEU A 1 92 ? 21.441 12.093 18.091 1.00 37.25 92 LEU A C 1
ATOM 700 O O . LEU A 1 92 ? 21.639 12.424 16.921 1.00 37.25 92 LEU A O 1
ATOM 704 N N . VAL A 1 93 ? 22.374 11.454 18.804 1.00 36.03 93 VAL A N 1
ATOM 705 C CA . VAL A 1 93 ? 23.690 11.068 18.262 1.00 36.03 93 VAL A CA 1
ATOM 706 C C . VAL A 1 93 ? 23.737 9.552 18.039 1.00 36.03 93 VAL A C 1
ATOM 708 O O . VAL A 1 93 ? 23.848 8.753 18.968 1.00 36.03 93 VAL A O 1
ATOM 711 N N . LEU A 1 94 ? 23.659 9.125 16.776 1.00 36.44 94 LEU A N 1
ATOM 712 C CA . LEU A 1 94 ? 23.743 7.712 16.385 1.00 36.44 94 LEU A CA 1
ATOM 713 C C . LEU A 1 94 ? 25.185 7.360 15.991 1.00 36.44 94 LEU A C 1
ATOM 715 O O . LEU A 1 94 ? 25.708 7.901 15.017 1.00 36.44 94 LEU A O 1
ATOM 719 N N . THR A 1 95 ? 25.830 6.425 16.697 1.00 34.84 95 THR A N 1
ATOM 720 C CA . THR A 1 95 ? 27.170 5.924 16.338 1.00 34.84 95 THR A CA 1
ATOM 721 C C . THR A 1 95 ? 27.098 4.534 15.694 1.00 34.84 95 THR A C 1
ATOM 723 O O . THR A 1 95 ? 26.444 3.611 16.179 1.00 34.84 95 THR A O 1
ATOM 726 N N . ARG A 1 96 ? 27.777 4.367 14.550 1.00 31.38 96 ARG A N 1
ATOM 727 C CA . ARG A 1 96 ? 27.882 3.093 13.818 1.00 31.38 96 ARG A CA 1
ATOM 728 C C . ARG A 1 96 ? 29.041 2.275 14.392 1.00 31.38 96 ARG A C 1
ATOM 730 O O . ARG A 1 96 ? 30.180 2.719 14.300 1.00 31.38 96 ARG A O 1
ATOM 737 N N . ARG A 1 97 ? 28.796 1.053 14.878 1.00 30.59 97 ARG A N 1
ATOM 738 C CA . ARG A 1 97 ? 29.866 0.045 15.012 1.00 30.59 97 ARG A CA 1
ATOM 739 C C . ARG A 1 97 ? 29.956 -0.765 13.720 1.00 30.59 97 ARG A C 1
ATOM 741 O O . ARG A 1 97 ? 29.041 -1.518 13.400 1.00 30.59 97 ARG A O 1
ATOM 748 N N . SER A 1 98 ? 31.054 -0.625 12.980 1.00 26.33 98 SER A N 1
ATOM 749 C CA . SER A 1 98 ? 31.582 -1.753 12.206 1.00 26.33 98 SER A CA 1
ATOM 750 C C . SER A 1 98 ? 32.130 -2.785 13.197 1.00 26.33 98 SER A C 1
ATOM 752 O O . SER A 1 98 ? 32.578 -2.417 14.282 1.00 26.33 98 SER A O 1
ATOM 754 N N . GLY A 1 99 ? 32.000 -4.071 12.876 1.00 27.31 99 GLY A N 1
ATOM 755 C CA . GLY A 1 99 ? 32.308 -5.171 13.787 1.00 27.31 99 GLY A CA 1
ATOM 756 C C . GLY A 1 99 ? 33.727 -5.146 14.370 1.00 27.31 99 GLY A C 1
ATOM 757 O O . GLY A 1 99 ? 34.634 -4.535 13.816 1.00 27.31 99 GLY A O 1
ATOM 758 N N . THR A 1 100 ? 33.852 -5.855 15.499 1.00 28.77 100 THR A N 1
ATOM 759 C CA . THR A 1 100 ? 35.082 -6.279 16.194 1.00 28.77 100 THR A CA 1
ATOM 760 C C . THR A 1 100 ? 36.012 -5.177 16.711 1.00 28.77 100 THR A C 1
ATOM 762 O O . THR A 1 100 ? 37.012 -4.873 16.080 1.00 28.77 100 THR A O 1
ATOM 765 N N . GLN A 1 101 ? 35.745 -4.659 17.918 1.00 25.12 101 GLN A N 1
ATOM 766 C CA . GLN A 1 101 ? 36.797 -4.235 18.859 1.00 25.12 101 GLN A CA 1
ATOM 767 C C . GLN A 1 101 ? 36.250 -4.175 20.301 1.00 25.12 101 GLN A C 1
ATOM 769 O O . GLN A 1 101 ? 35.147 -3.675 20.576 1.00 25.12 101 GLN A O 1
ATOM 774 N N . THR A 1 102 ? 37.006 -4.798 21.203 1.00 23.11 102 THR A N 1
ATOM 775 C CA . THR A 1 102 ? 36.791 -4.897 22.649 1.00 23.11 102 THR A CA 1
ATOM 776 C C . THR A 1 102 ? 36.980 -3.546 23.339 1.00 23.11 102 THR A C 1
ATOM 778 O O . THR A 1 102 ? 37.653 -2.646 22.848 1.00 23.11 102 THR A O 1
ATOM 781 N N . ALA A 1 103 ? 36.307 -3.389 24.477 1.00 28.80 103 ALA A N 1
ATOM 782 C CA . ALA A 1 103 ? 36.214 -2.151 25.231 1.00 28.80 103 ALA A CA 1
ATOM 783 C C . ALA A 1 103 ? 37.536 -1.798 25.930 1.00 28.80 103 ALA A C 1
ATOM 785 O O . ALA A 1 103 ? 37.764 -2.208 27.060 1.00 28.80 103 ALA A O 1
ATOM 786 N N . SER A 1 104 ? 38.378 -0.989 25.293 1.00 28.36 104 SER A N 1
ATOM 787 C CA . SER A 1 104 ? 39.290 -0.095 26.011 1.00 28.36 104 SER A CA 1
ATOM 788 C C . SER A 1 104 ? 39.870 0.946 25.057 1.00 28.36 104 SER A C 1
ATOM 790 O O . SER A 1 104 ? 40.585 0.586 24.129 1.00 28.36 104 SER A O 1
ATOM 792 N N . ARG A 1 105 ? 39.620 2.226 25.368 1.00 30.50 105 ARG A N 1
ATOM 793 C CA . ARG A 1 105 ? 40.158 3.449 24.735 1.00 30.50 105 ARG A CA 1
ATOM 794 C C . ARG A 1 105 ? 39.530 3.851 23.392 1.00 30.50 105 ARG A C 1
ATOM 796 O O . ARG A 1 105 ? 40.093 3.618 22.336 1.00 30.50 105 ARG A O 1
ATOM 803 N N . GLU A 1 106 ? 38.432 4.602 23.462 1.00 27.81 106 GLU A N 1
ATOM 804 C CA . GLU A 1 106 ? 37.995 5.490 22.374 1.00 27.81 106 GLU A CA 1
ATOM 805 C C . GLU A 1 106 ? 38.384 6.938 22.722 1.00 27.81 106 GLU A C 1
ATOM 807 O O . GLU A 1 106 ? 37.682 7.650 23.436 1.00 27.81 106 GLU A O 1
ATOM 812 N N . ARG A 1 107 ? 39.551 7.361 22.231 1.00 28.91 107 ARG A N 1
ATOM 813 C CA . ARG A 1 107 ? 39.769 8.723 21.729 1.00 28.91 107 ARG A CA 1
ATOM 814 C C . ARG A 1 107 ? 39.785 8.549 20.204 1.00 28.91 107 ARG A C 1
ATOM 816 O O . ARG A 1 107 ? 40.443 7.626 19.746 1.00 28.91 107 ARG A O 1
ATOM 823 N N . ASP A 1 108 ? 39.014 9.348 19.469 1.00 30.84 108 ASP A N 1
ATOM 824 C CA . ASP A 1 108 ? 38.873 9.338 17.992 1.00 30.84 108 ASP A CA 1
ATOM 825 C C . ASP A 1 108 ? 37.780 8.466 17.338 1.00 30.84 108 ASP A C 1
ATOM 827 O O . ASP A 1 108 ? 37.968 7.898 16.262 1.00 30.84 108 ASP A O 1
ATOM 831 N N . ALA A 1 109 ? 36.560 8.466 17.886 1.00 28.02 109 ALA A N 1
ATOM 832 C CA . ALA A 1 109 ? 35.377 8.139 17.083 1.00 28.02 109 ALA A CA 1
ATOM 833 C C . ALA A 1 109 ? 34.801 9.416 16.442 1.00 28.02 109 ALA A C 1
ATOM 835 O O . ALA A 1 109 ? 34.284 10.298 17.130 1.00 28.02 109 ALA A O 1
ATOM 836 N N . ARG A 1 110 ? 34.877 9.516 15.106 1.00 24.47 110 ARG A N 1
ATOM 837 C CA . ARG A 1 110 ? 34.225 10.574 14.313 1.00 24.47 110 ARG A CA 1
ATOM 838 C C . ARG A 1 110 ? 32.717 10.578 14.586 1.00 24.47 110 ARG A C 1
ATOM 840 O O . ARG A 1 110 ? 31.987 9.706 14.121 1.00 24.47 110 ARG A O 1
ATOM 847 N N . CYS A 1 111 ? 32.278 11.572 15.348 1.00 26.36 111 CYS A N 1
ATOM 848 C CA . CYS A 1 111 ? 30.886 11.835 15.672 1.00 26.36 111 CYS A CA 1
ATOM 849 C C . CYS A 1 111 ? 30.202 12.493 14.462 1.00 26.36 111 CYS A C 1
ATOM 851 O O . CYS A 1 111 ? 30.626 13.561 14.025 1.00 26.36 111 CYS A O 1
ATOM 853 N N . ALA A 1 112 ? 29.161 11.874 13.902 1.00 26.33 112 ALA A N 1
ATOM 854 C CA . ALA A 1 112 ? 28.295 12.546 12.937 1.00 26.33 112 ALA A CA 1
ATOM 855 C C . ALA A 1 112 ? 27.155 13.224 13.710 1.00 26.33 112 ALA A C 1
ATOM 857 O O . ALA A 1 112 ? 26.229 12.552 14.162 1.00 26.33 112 ALA A O 1
ATOM 858 N N . ARG A 1 113 ? 27.241 14.549 13.888 1.00 27.02 113 ARG A N 1
ATOM 859 C CA . ARG A 1 113 ? 26.120 15.366 14.380 1.00 27.02 113 ARG A CA 1
ATOM 860 C C . ARG A 1 113 ? 25.069 15.476 13.284 1.00 27.02 113 ARG A C 1
ATOM 862 O O . ARG A 1 113 ? 25.403 15.804 12.148 1.00 27.02 113 ARG A O 1
ATOM 869 N N . ILE A 1 114 ? 23.806 15.249 13.623 1.00 27.50 114 ILE A N 1
ATOM 870 C CA . ILE A 1 114 ? 22.686 15.647 12.771 1.00 27.50 114 ILE A CA 1
ATOM 871 C C . ILE A 1 114 ? 22.240 17.022 13.273 1.00 27.50 114 ILE A C 1
ATOM 873 O O . ILE A 1 114 ? 21.634 17.115 14.332 1.00 27.50 114 ILE A O 1
ATOM 877 N N . HIS A 1 115 ? 22.574 18.085 12.539 1.00 25.56 115 HIS A N 1
ATOM 878 C CA . HIS A 1 115 ? 22.012 19.418 12.766 1.00 25.56 115 HIS A CA 1
ATOM 879 C C . HIS A 1 115 ? 20.737 19.583 11.931 1.00 25.56 115 HIS A C 1
ATOM 881 O O . HIS A 1 115 ? 20.750 19.342 10.723 1.00 25.56 115 HIS A O 1
ATOM 887 N N . GLY A 1 116 ? 19.649 20.012 12.571 1.00 25.86 116 GLY A N 1
ATOM 888 C CA . GLY A 1 116 ? 18.490 20.604 11.909 1.00 25.86 116 GLY A CA 1
ATOM 889 C C . GLY A 1 116 ? 18.479 22.120 12.127 1.00 25.86 116 GLY A C 1
ATOM 890 O O . GLY A 1 116 ? 18.624 22.554 13.264 1.00 25.86 116 GLY A O 1
ATOM 891 N N . LEU A 1 117 ? 18.240 22.869 11.038 1.00 28.95 117 LEU A N 1
ATOM 892 C CA . LEU A 1 117 ? 18.011 24.327 10.905 1.00 28.95 117 LEU A CA 1
ATOM 893 C C . LEU A 1 117 ? 19.257 25.229 10.664 1.00 28.95 117 LEU A C 1
ATOM 895 O O . LEU A 1 117 ? 20.038 25.482 11.571 1.00 28.95 117 LEU A O 1
ATOM 899 N N . GLY A 1 118 ? 19.359 25.798 9.443 1.00 22.58 118 GLY A N 1
ATOM 900 C CA . GLY A 1 118 ? 20.151 27.008 9.101 1.00 22.58 118 GLY A CA 1
ATOM 901 C C . GLY A 1 118 ? 21.453 26.812 8.285 1.00 22.58 118 GLY A C 1
ATOM 902 O O . GLY A 1 118 ? 22.273 25.981 8.635 1.00 22.58 118 GLY A O 1
ATOM 903 N N . ARG A 1 119 ? 21.624 27.576 7.186 1.00 22.23 119 ARG A N 1
ATOM 904 C CA . ARG A 1 119 ? 22.686 27.554 6.123 1.00 22.23 119 ARG A CA 1
ATOM 905 C C . ARG A 1 119 ? 24.036 28.238 6.528 1.00 22.23 119 ARG A C 1
ATOM 907 O O . ARG A 1 119 ? 24.056 28.821 7.604 1.00 22.23 119 ARG A O 1
ATOM 914 N N . PRO A 1 120 ? 25.020 28.469 5.610 1.00 38.97 120 PRO A N 1
ATOM 915 C CA . PRO A 1 120 ? 25.894 27.567 4.827 1.00 38.97 120 PRO A CA 1
ATOM 916 C C . PRO A 1 120 ? 27.420 27.827 5.071 1.00 38.97 120 PRO A C 1
ATOM 918 O O . PRO A 1 120 ? 27.786 28.749 5.788 1.00 38.97 120 PRO A O 1
ATOM 921 N N . ASP A 1 121 ? 28.275 27.044 4.393 1.00 25.53 121 ASP A N 1
ATOM 922 C CA . ASP A 1 121 ? 29.740 27.174 4.179 1.00 25.53 121 ASP A CA 1
ATOM 923 C C . ASP A 1 121 ? 30.746 26.866 5.310 1.00 25.53 121 ASP A C 1
ATOM 925 O O . ASP A 1 121 ? 30.833 27.556 6.318 1.00 25.53 121 ASP A O 1
ATOM 929 N N . ALA A 1 122 ? 31.603 25.859 5.061 1.00 24.91 122 ALA A N 1
ATOM 930 C CA . ALA A 1 122 ? 33.063 26.021 4.928 1.00 24.91 122 ALA A CA 1
ATOM 931 C C . ALA A 1 122 ? 33.768 24.669 4.656 1.00 24.91 122 ALA A C 1
ATOM 933 O O . ALA A 1 122 ? 33.585 23.673 5.355 1.00 24.91 122 ALA A O 1
ATOM 934 N N . THR A 1 123 ? 34.606 24.666 3.621 1.00 27.14 123 THR A N 1
ATOM 935 C CA . THR A 1 123 ? 35.636 23.678 3.245 1.00 27.14 123 THR A CA 1
ATOM 936 C C . THR A 1 123 ? 36.687 23.446 4.337 1.00 27.14 123 THR A C 1
ATOM 938 O O . THR A 1 123 ? 37.044 24.429 4.965 1.00 27.14 123 THR A O 1
ATOM 941 N N . VAL A 1 124 ? 37.278 22.238 4.461 1.00 25.31 124 VAL A N 1
ATOM 942 C CA . VAL A 1 124 ? 38.729 21.989 4.720 1.00 25.31 124 VAL A CA 1
ATOM 943 C C . VAL A 1 124 ? 39.100 20.505 4.451 1.00 25.31 124 VAL A C 1
ATOM 945 O O . VAL A 1 124 ? 38.257 19.613 4.430 1.00 25.31 124 VAL A O 1
ATOM 948 N N . THR A 1 125 ? 40.386 20.318 4.155 1.00 23.17 125 THR A N 1
ATOM 949 C CA . THR A 1 125 ? 41.160 19.341 3.374 1.00 23.17 125 THR A CA 1
ATOM 950 C C . THR A 1 125 ? 41.627 18.047 4.089 1.00 23.17 125 THR A C 1
ATOM 952 O O . THR A 1 125 ? 41.336 17.791 5.252 1.00 23.17 125 THR A O 1
ATOM 955 N N . ARG A 1 126 ? 42.333 17.193 3.324 1.00 25.09 126 ARG A N 1
ATOM 956 C CA . ARG A 1 126 ? 42.693 15.766 3.517 1.00 25.09 126 ARG A CA 1
ATOM 957 C C . ARG A 1 126 ? 44.199 15.574 3.818 1.00 25.09 126 ARG A C 1
ATOM 959 O O . ARG A 1 126 ? 44.970 16.301 3.203 1.00 25.09 126 ARG A O 1
ATOM 966 N N . ALA A 1 127 ? 44.593 14.562 4.623 1.00 23.02 127 ALA A N 1
ATOM 967 C CA . ALA A 1 127 ? 45.801 13.674 4.525 1.00 23.02 127 ALA A CA 1
ATOM 968 C C . ALA A 1 127 ? 46.133 12.972 5.885 1.00 23.02 127 ALA A C 1
ATOM 970 O O . ALA A 1 127 ? 45.619 13.430 6.902 1.00 23.02 127 ALA A O 1
ATOM 971 N N . PRO A 1 128 ? 47.057 11.978 5.981 1.00 29.20 128 PRO A N 1
ATOM 972 C CA . PRO A 1 128 ? 47.170 10.681 5.284 1.00 29.20 128 PRO A CA 1
ATOM 973 C C . PRO A 1 128 ? 47.246 9.455 6.259 1.00 29.20 128 PRO A C 1
ATOM 975 O O . PRO A 1 128 ? 47.359 9.608 7.471 1.00 29.20 128 PRO A O 1
ATOM 978 N N . HIS A 1 129 ? 47.170 8.227 5.720 1.00 28.41 129 HIS A N 1
ATOM 979 C CA . HIS A 1 129 ? 47.272 6.926 6.428 1.00 28.41 129 HIS A CA 1
ATOM 980 C C . HIS A 1 129 ? 48.727 6.470 6.674 1.00 28.41 129 HIS A C 1
ATOM 982 O O . HIS A 1 129 ? 49.592 6.831 5.876 1.00 28.41 129 HIS A O 1
ATOM 988 N N . PRO A 1 130 ? 48.967 5.544 7.630 1.00 28.19 130 PRO A N 1
ATOM 989 C CA . PRO A 1 130 ? 50.045 4.562 7.508 1.00 28.19 130 PRO A CA 1
ATOM 990 C C . PRO A 1 130 ? 49.558 3.096 7.413 1.00 28.19 130 PRO A C 1
ATOM 992 O O . PRO A 1 130 ? 48.400 2.780 7.690 1.00 28.19 130 PRO A O 1
ATOM 995 N N . ASN A 1 131 ? 50.487 2.257 6.940 1.00 26.17 131 ASN A N 1
ATOM 996 C CA . ASN A 1 131 ? 50.353 0.971 6.241 1.00 26.17 131 ASN A CA 1
ATOM 997 C C . ASN A 1 131 ? 49.994 -0.275 7.073 1.00 26.17 131 ASN A C 1
ATOM 999 O O . ASN A 1 131 ? 50.187 -0.330 8.284 1.00 26.17 131 ASN A O 1
ATOM 1003 N N . LEU A 1 132 ? 49.519 -1.288 6.332 1.00 31.58 132 LEU A N 1
ATOM 1004 C CA . LEU A 1 132 ? 49.399 -2.699 6.700 1.00 31.58 132 LEU A CA 1
ATOM 1005 C C . LEU A 1 132 ? 50.765 -3.397 6.637 1.00 31.58 132 LEU A C 1
ATOM 1007 O O . LEU A 1 132 ? 51.265 -3.610 5.541 1.00 31.58 132 LEU A O 1
ATOM 1011 N N . GLU A 1 133 ? 51.299 -3.791 7.786 1.00 31.44 133 GLU A N 1
ATOM 1012 C CA . GLU A 1 133 ? 52.236 -4.906 7.997 1.00 31.44 133 GLU A CA 1
ATOM 1013 C C . GLU A 1 133 ? 52.355 -5.056 9.522 1.00 31.44 133 GLU A C 1
ATOM 1015 O O . GLU A 1 133 ? 52.778 -4.106 10.167 1.00 31.44 133 GLU A O 1
ATOM 1020 N N . ASP A 1 134 ? 51.820 -6.155 10.081 1.00 32.19 134 ASP A N 1
ATOM 1021 C CA . ASP A 1 134 ? 52.057 -6.712 11.440 1.00 32.19 134 ASP A CA 1
ATOM 1022 C C . ASP A 1 134 ? 50.810 -7.445 11.980 1.00 32.19 134 ASP A C 1
ATOM 1024 O O . ASP A 1 134 ? 50.240 -7.107 13.020 1.00 32.19 134 ASP A O 1
ATOM 1028 N N . LEU A 1 135 ? 50.350 -8.481 11.266 1.00 28.48 135 LEU A N 1
ATOM 1029 C CA . LEU A 1 135 ? 49.234 -9.326 11.716 1.00 28.48 135 LEU A CA 1
ATOM 1030 C C . LEU A 1 135 ? 49.532 -10.827 11.586 1.00 28.48 135 LEU A C 1
ATOM 1032 O O . LEU A 1 135 ? 48.669 -11.594 11.173 1.00 28.48 135 LEU A O 1
ATOM 1036 N N . GLU A 1 136 ? 50.744 -11.257 11.957 1.00 29.06 136 GLU A N 1
ATOM 1037 C CA . GLU A 1 136 ? 51.127 -12.684 11.928 1.00 29.06 136 GLU A CA 1
ATOM 1038 C C . GLU A 1 136 ? 51.781 -13.247 13.203 1.00 29.06 136 GLU A C 1
ATOM 1040 O O . GLU A 1 136 ? 52.291 -14.364 13.204 1.00 29.06 136 GLU A O 1
ATOM 1045 N N . ALA A 1 137 ? 51.690 -12.579 14.352 1.00 30.55 137 ALA A N 1
ATOM 1046 C CA . ALA A 1 137 ? 52.182 -13.168 15.597 1.00 30.55 137 ALA A CA 1
ATOM 1047 C C . ALA A 1 137 ? 51.177 -12.985 16.730 1.00 30.55 137 ALA A C 1
ATOM 1049 O O . ALA A 1 137 ? 51.108 -11.921 17.326 1.00 30.55 137 ALA A O 1
ATOM 1050 N N . VAL A 1 138 ? 50.393 -14.035 16.998 1.00 30.61 138 VAL A N 1
ATOM 1051 C CA . VAL A 1 138 ? 49.946 -14.544 18.317 1.00 30.61 138 VAL A CA 1
ATOM 1052 C C . VAL A 1 138 ? 48.681 -15.361 18.062 1.00 30.61 138 VAL A C 1
ATOM 1054 O O . VAL A 1 138 ? 47.578 -14.865 18.221 1.00 30.61 138 VAL A O 1
ATOM 1057 N N . LEU A 1 139 ? 48.833 -16.614 17.630 1.00 27.75 139 LEU A N 1
ATOM 1058 C CA . LEU A 1 139 ? 47.820 -17.668 17.785 1.00 27.75 139 LEU A CA 1
ATOM 1059 C C . LEU A 1 139 ? 48.468 -19.018 17.447 1.00 27.75 139 LEU A C 1
ATOM 1061 O O . LEU A 1 139 ? 48.292 -19.552 16.362 1.00 27.75 139 LEU A O 1
ATOM 1065 N N . MET A 1 140 ? 49.239 -19.584 18.379 1.00 27.09 140 MET A N 1
ATOM 1066 C CA . MET A 1 140 ? 49.512 -21.024 18.400 1.00 27.09 140 MET A CA 1
ATOM 1067 C C . MET A 1 140 ? 49.790 -21.509 19.823 1.00 27.09 140 MET A C 1
ATOM 1069 O O . MET A 1 140 ? 50.548 -20.896 20.571 1.00 27.09 140 MET A O 1
ATOM 1073 N N . LYS A 1 141 ? 49.240 -22.699 20.104 1.00 28.23 141 LYS A N 1
ATOM 1074 C CA . LYS A 1 141 ? 49.395 -23.570 21.282 1.00 28.23 141 LYS A CA 1
ATOM 1075 C C . LYS A 1 141 ? 48.422 -23.294 22.436 1.00 28.23 141 LYS A C 1
ATOM 1077 O O . LYS A 1 141 ? 48.710 -22.497 23.321 1.00 28.23 141 LYS A O 1
ATOM 1082 N N . ARG A 1 142 ? 47.394 -24.146 22.554 1.00 30.91 142 ARG A N 1
ATOM 1083 C CA . ARG A 1 142 ? 47.386 -25.240 23.553 1.00 30.91 142 ARG A CA 1
ATOM 1084 C C . ARG A 1 142 ? 46.227 -26.230 23.341 1.00 30.91 142 ARG A C 1
ATOM 1086 O O . ARG A 1 142 ? 45.179 -25.893 22.813 1.00 30.91 142 ARG A O 1
ATOM 1093 N N . LYS A 1 143 ? 46.549 -27.475 23.696 1.00 29.80 143 LYS A N 1
ATOM 1094 C CA . LYS A 1 143 ? 45.910 -28.778 23.453 1.00 29.80 143 LYS A CA 1
ATOM 1095 C C . LYS A 1 143 ? 44.561 -28.978 24.179 1.00 29.80 143 LYS A C 1
ATOM 1097 O O . LYS A 1 143 ? 44.408 -28.502 25.297 1.00 29.80 143 LYS A O 1
ATOM 1102 N N . ALA A 1 144 ? 43.665 -29.768 23.574 1.00 30.64 144 ALA A N 1
ATOM 1103 C CA . 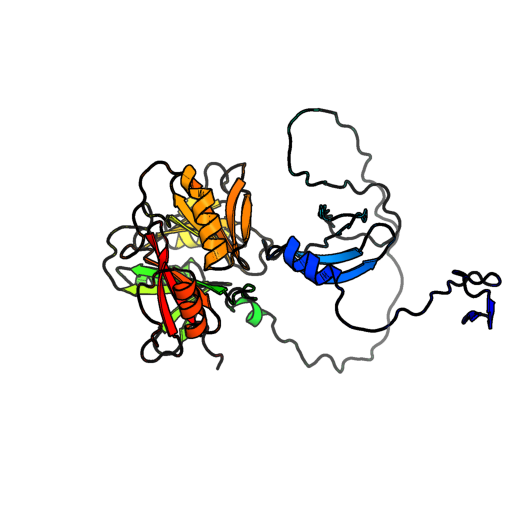ALA A 1 144 ? 42.580 -30.513 24.247 1.00 30.64 144 ALA A CA 1
ATOM 1104 C C . ALA A 1 144 ? 43.157 -31.764 24.969 1.00 30.64 144 ALA A C 1
ATOM 1106 O O . ALA A 1 144 ? 44.299 -32.124 24.655 1.00 30.64 144 ALA A O 1
ATOM 1107 N N . PRO A 1 145 ? 42.478 -32.407 25.950 1.00 37.12 145 PRO A N 1
ATOM 1108 C CA . PRO A 1 145 ? 41.184 -33.124 25.838 1.00 37.12 145 PRO A CA 1
ATOM 1109 C C . PRO A 1 145 ? 40.222 -32.731 27.001 1.00 37.12 145 PRO A C 1
ATOM 1111 O O . PRO A 1 145 ? 40.576 -31.875 27.797 1.00 37.12 145 PRO A O 1
ATOM 1114 N N . SER A 1 146 ? 38.978 -33.177 27.197 1.00 29.92 146 SER A N 1
ATOM 1115 C CA . SER A 1 146 ? 38.352 -34.500 27.126 1.00 29.92 146 SER A CA 1
ATOM 1116 C C . SER A 1 146 ? 36.824 -34.333 27.217 1.00 29.92 146 SER A C 1
ATOM 1118 O O . SER A 1 146 ? 36.329 -33.382 27.816 1.00 29.92 146 SER A O 1
ATOM 1120 N N . CYS A 1 147 ? 36.107 -35.296 26.641 1.00 33.09 147 CYS A N 1
ATOM 1121 C CA . CYS A 1 147 ? 34.668 -35.536 26.703 1.00 33.09 147 CYS A CA 1
ATOM 1122 C C . CYS A 1 147 ? 34.069 -35.357 28.108 1.00 33.09 147 CYS A C 1
ATOM 1124 O O . CYS A 1 147 ? 34.600 -35.946 29.041 1.00 33.09 147 CYS A O 1
ATOM 1126 N N . PHE A 1 148 ? 32.963 -34.612 28.224 1.00 34.59 148 PHE A N 1
ATOM 1127 C CA . PHE A 1 148 ? 31.765 -34.891 29.042 1.00 34.59 148 PHE A CA 1
ATOM 1128 C C . PHE A 1 148 ? 30.881 -33.630 29.048 1.00 34.59 148 PHE A C 1
ATOM 1130 O O . PHE A 1 148 ? 31.260 -32.636 29.654 1.00 34.59 148 PHE A O 1
ATOM 1137 N N . ALA A 1 149 ? 29.746 -33.679 28.336 1.00 33.34 149 ALA A N 1
ATOM 1138 C CA . ALA A 1 149 ? 28.510 -32.883 28.517 1.00 33.34 149 ALA A CA 1
ATOM 1139 C C . ALA A 1 149 ? 27.755 -32.708 27.180 1.00 33.34 149 ALA A C 1
ATOM 1141 O O . ALA A 1 149 ? 27.417 -31.605 26.760 1.00 33.34 149 ALA A O 1
ATOM 1142 N N . GLN A 1 150 ? 27.475 -33.823 26.499 1.00 36.62 150 GLN A N 1
ATOM 1143 C CA . GLN A 1 150 ? 26.320 -33.919 25.608 1.00 36.62 150 GLN A CA 1
ATOM 1144 C C . GLN A 1 150 ? 25.141 -34.436 26.433 1.00 36.62 150 GLN A C 1
ATOM 1146 O O . GLN A 1 150 ? 24.997 -35.637 26.615 1.00 36.62 150 GLN A O 1
ATOM 1151 N N . ALA A 1 151 ? 24.331 -33.523 26.958 1.00 36.66 151 ALA A N 1
ATOM 1152 C CA . ALA A 1 151 ? 22.919 -33.718 27.292 1.00 36.66 151 ALA A CA 1
ATOM 1153 C C . ALA A 1 151 ? 22.373 -32.357 27.754 1.00 36.66 151 ALA A C 1
ATOM 1155 O O . ALA A 1 151 ? 23.054 -31.671 28.506 1.00 36.66 151 ALA A O 1
ATOM 1156 N N . VAL A 1 152 ? 21.155 -31.993 27.333 1.00 35.84 152 VAL A N 1
ATOM 1157 C CA . VAL A 1 152 ? 20.373 -30.773 27.680 1.00 35.84 152 VAL A CA 1
ATOM 1158 C C . VAL A 1 152 ? 20.300 -29.645 26.618 1.00 35.84 152 VAL A C 1
ATOM 1160 O O . VAL A 1 152 ? 19.583 -28.676 26.821 1.00 35.84 152 VAL A O 1
ATOM 1163 N N . PHE A 1 153 ? 20.841 -29.791 25.402 1.00 33.34 153 PHE A N 1
ATOM 1164 C CA . PHE A 1 153 ? 20.510 -28.874 24.276 1.00 33.34 153 PHE A CA 1
ATOM 1165 C C . PHE A 1 153 ? 19.511 -29.473 23.270 1.00 33.34 153 PHE A C 1
ATOM 1167 O O . PHE A 1 153 ? 19.670 -29.375 22.058 1.00 33.34 153 PHE A O 1
ATOM 1174 N N . ALA A 1 154 ? 18.463 -30.117 23.785 1.00 35.41 154 ALA A N 1
ATOM 1175 C CA . ALA A 1 154 ? 17.354 -30.647 22.994 1.00 35.41 154 ALA A CA 1
ATOM 1176 C C . ALA A 1 154 ? 16.017 -30.121 23.536 1.00 35.41 154 ALA A C 1
ATOM 1178 O O . ALA A 1 154 ? 15.206 -30.886 24.035 1.00 35.41 154 ALA A O 1
ATOM 1179 N N . CYS A 1 155 ? 15.826 -28.802 23.497 1.00 35.88 155 CYS A N 1
ATOM 1180 C CA . CYS A 1 155 ? 14.517 -28.146 23.511 1.00 35.88 155 CYS A CA 1
ATOM 1181 C C . CYS A 1 155 ? 14.708 -26.669 23.137 1.00 35.88 155 CYS A C 1
ATOM 1183 O O . CYS A 1 155 ? 15.575 -26.002 23.690 1.00 35.88 155 CYS A O 1
ATOM 1185 N N . ALA A 1 156 ? 13.882 -26.182 22.208 1.00 36.09 156 ALA A N 1
ATOM 1186 C CA . ALA A 1 156 ? 13.859 -24.826 21.643 1.00 36.09 156 ALA A CA 1
ATOM 1187 C C . ALA A 1 156 ? 14.880 -24.497 20.530 1.00 36.09 156 ALA A C 1
ATOM 1189 O O . ALA A 1 156 ? 15.508 -23.443 20.535 1.00 36.09 156 ALA A O 1
ATOM 1190 N N . VAL A 1 157 ? 14.914 -25.308 19.465 1.00 36.03 157 VAL A N 1
ATOM 1191 C CA . VAL A 1 157 ? 15.001 -24.722 18.111 1.00 36.03 157 VAL A CA 1
ATOM 1192 C C . VAL A 1 157 ? 13.571 -24.410 17.667 1.00 36.03 157 VAL A C 1
ATOM 1194 O O . VAL A 1 157 ? 12.988 -25.092 16.830 1.00 36.03 157 VAL A O 1
ATOM 1197 N N . LEU A 1 158 ? 12.961 -23.395 18.283 1.00 36.28 158 LEU A N 1
ATOM 1198 C CA . LEU A 1 158 ? 11.838 -22.715 17.646 1.00 36.28 158 LEU A CA 1
ATOM 1199 C C . LEU A 1 158 ? 12.443 -21.963 16.463 1.00 36.28 158 LEU A C 1
ATOM 1201 O O . LEU A 1 158 ? 13.159 -20.981 16.649 1.00 36.28 158 LEU A O 1
ATOM 1205 N N . SER A 1 159 ? 12.221 -22.474 15.252 1.00 32.41 159 SER A N 1
ATOM 1206 C CA . SER A 1 159 ? 12.586 -21.772 14.023 1.00 32.41 159 SER A CA 1
ATOM 1207 C C . SER A 1 159 ? 12.048 -20.334 14.086 1.00 32.41 159 SER A C 1
ATOM 1209 O O . SER A 1 159 ? 10.830 -20.158 14.140 1.00 32.41 159 SER A O 1
ATOM 1211 N N . PRO A 1 160 ? 12.893 -19.288 14.021 1.00 34.66 160 PRO A N 1
ATOM 1212 C CA . PRO A 1 160 ? 12.432 -17.897 14.031 1.00 34.66 160 PRO A CA 1
ATOM 1213 C C . PRO A 1 160 ? 11.700 -17.500 12.734 1.00 34.66 160 PRO A C 1
ATOM 1215 O O . PRO A 1 160 ? 11.292 -16.351 12.580 1.00 34.66 160 PRO A O 1
ATOM 1218 N N . ALA A 1 161 ? 11.504 -18.437 11.799 1.00 37.69 161 ALA A N 1
ATOM 1219 C CA . ALA A 1 161 ? 10.830 -18.215 10.524 1.00 37.69 161 ALA A CA 1
ATOM 1220 C C . ALA A 1 161 ? 9.361 -17.773 10.678 1.00 37.69 161 ALA A C 1
ATOM 1222 O O . ALA A 1 161 ? 8.874 -17.009 9.849 1.00 37.69 161 ALA A O 1
ATOM 1223 N N . ALA A 1 162 ? 8.671 -18.175 11.752 1.00 38.25 162 ALA A N 1
ATOM 1224 C CA . ALA A 1 162 ? 7.268 -17.806 11.965 1.00 38.25 162 ALA A CA 1
ATOM 1225 C C . ALA A 1 162 ? 7.067 -16.306 12.274 1.00 38.25 162 ALA A C 1
ATOM 1227 O O . ALA A 1 162 ? 6.017 -15.748 11.970 1.00 38.25 162 ALA A O 1
ATOM 1228 N N . ALA A 1 163 ? 8.082 -15.618 12.812 1.00 41.84 163 ALA A N 1
ATOM 1229 C CA . ALA A 1 163 ? 7.968 -14.212 13.213 1.00 41.84 163 ALA A CA 1
ATOM 1230 C C . ALA A 1 163 ? 8.033 -13.211 12.039 1.00 41.84 163 ALA A C 1
ATOM 1232 O O . ALA A 1 163 ? 7.846 -12.013 12.244 1.00 41.84 163 ALA A O 1
ATOM 1233 N N . PHE A 1 164 ? 8.304 -13.675 10.814 1.00 47.22 164 PHE A N 1
ATOM 1234 C CA . PHE A 1 164 ? 8.430 -12.814 9.630 1.00 47.22 164 PHE A CA 1
ATOM 1235 C C . PHE A 1 164 ? 7.168 -12.750 8.760 1.00 47.22 164 PHE A C 1
ATOM 1237 O O . PHE A 1 164 ? 7.148 -11.986 7.797 1.00 47.22 164 PHE A O 1
ATOM 1244 N N . ALA A 1 165 ? 6.125 -13.514 9.099 1.00 49.38 165 ALA A N 1
ATOM 1245 C CA . ALA A 1 165 ? 4.884 -13.567 8.327 1.00 49.38 165 ALA A CA 1
ATOM 1246 C C . ALA A 1 165 ? 3.768 -12.664 8.892 1.00 49.38 165 ALA A C 1
ATOM 1248 O O . ALA A 1 165 ? 2.808 -12.361 8.193 1.00 49.38 165 ALA A O 1
ATOM 1249 N N . GLN A 1 166 ? 3.864 -12.195 10.136 1.00 61.41 166 GLN A N 1
ATOM 1250 C CA . GLN A 1 166 ? 2.815 -11.358 10.727 1.00 61.41 166 GLN A CA 1
ATOM 1251 C C . GLN A 1 166 ? 2.793 -9.961 10.077 1.00 61.41 166 GLN A C 1
ATOM 1253 O O . GLN A 1 166 ? 3.838 -9.461 9.643 1.00 61.41 166 GLN A O 1
ATOM 1258 N N . LEU A 1 167 ? 1.611 -9.325 10.011 1.00 68.88 167 LEU A N 1
ATOM 1259 C CA . LEU A 1 167 ? 1.493 -7.895 9.684 1.00 68.88 167 LEU A CA 1
ATOM 1260 C C . LEU A 1 167 ? 2.508 -7.086 10.498 1.00 68.88 167 LEU A C 1
ATOM 1262 O O . LEU A 1 167 ? 2.934 -7.535 11.558 1.00 68.88 167 LEU A O 1
ATOM 1266 N N . GLY A 1 168 ? 2.908 -5.904 10.023 1.00 58.53 168 GLY A N 1
ATOM 1267 C CA . GLY A 1 168 ? 3.973 -5.131 10.662 1.00 58.53 168 GLY A CA 1
ATOM 1268 C C . GLY A 1 168 ? 3.720 -4.872 12.155 1.00 58.53 168 GLY A C 1
ATOM 1269 O O . GLY A 1 168 ? 3.021 -3.931 12.506 1.00 58.53 168 GLY A O 1
ATOM 1270 N N . GLU A 1 169 ? 4.296 -5.702 13.031 1.00 61.03 169 GLU A N 1
ATOM 1271 C CA . GLU A 1 169 ? 4.144 -5.610 14.488 1.00 61.03 169 GLU A CA 1
ATOM 1272 C C . GLU A 1 169 ? 5.262 -4.765 15.113 1.00 61.03 169 GLU A C 1
ATOM 1274 O O . GLU A 1 169 ? 6.441 -5.067 14.874 1.00 61.03 169 GLU A O 1
ATOM 1279 N N . PRO A 1 170 ? 4.937 -3.794 15.991 1.00 69.81 170 PRO A N 1
ATOM 1280 C CA . PRO A 1 170 ? 3.629 -3.540 16.582 1.00 69.81 170 PRO A CA 1
ATOM 1281 C C . PRO A 1 170 ? 2.817 -2.507 15.790 1.00 69.81 170 PRO A C 1
ATOM 1283 O O . PRO A 1 170 ? 3.380 -1.677 15.073 1.00 69.81 170 PRO A O 1
ATOM 1286 N N . ALA A 1 171 ? 1.498 -2.523 15.985 1.00 79.81 171 ALA A N 1
ATOM 1287 C CA . ALA A 1 171 ? 0.650 -1.393 15.613 1.00 79.81 171 ALA A CA 1
ATOM 1288 C C . ALA A 1 171 ? 1.090 -0.099 16.328 1.00 79.81 171 ALA A C 1
ATOM 1290 O O . ALA A 1 171 ? 1.785 -0.143 17.349 1.00 79.81 171 ALA A O 1
ATOM 1291 N N . ASN A 1 172 ? 0.700 1.054 15.783 1.00 81.50 172 ASN A N 1
ATOM 1292 C CA . ASN A 1 172 ? 0.975 2.348 16.403 1.00 81.50 172 ASN A CA 1
ATOM 1293 C C . ASN A 1 172 ? 0.100 2.596 17.648 1.00 81.50 172 ASN A C 1
ATOM 1295 O O . ASN A 1 172 ? -0.725 1.763 18.024 1.00 81.50 172 ASN A O 1
ATOM 1299 N N . ASP A 1 173 ? 0.257 3.763 18.275 1.00 78.62 173 ASP A N 1
ATOM 1300 C CA . ASP A 1 173 ? -0.463 4.123 19.507 1.00 78.62 173 ASP A CA 1
ATOM 1301 C C . ASP A 1 173 ? -1.992 4.194 19.328 1.00 78.62 173 ASP A C 1
ATOM 1303 O O . ASP A 1 173 ? -2.732 4.087 20.304 1.00 78.62 173 ASP A O 1
ATOM 1307 N N . LEU A 1 174 ? -2.476 4.329 18.086 1.00 83.19 174 LEU A N 1
ATOM 1308 C CA . LEU A 1 174 ? -3.902 4.268 17.748 1.00 83.19 174 LEU A CA 1
ATOM 1309 C C . LEU A 1 174 ? -4.382 2.847 17.413 1.00 83.19 174 LEU A C 1
ATOM 1311 O O . LEU A 1 174 ? -5.550 2.657 17.078 1.00 83.19 174 LEU A O 1
ATOM 1315 N N . GLY A 1 175 ? -3.500 1.849 17.491 1.00 86.44 175 GLY A N 1
ATOM 1316 C CA . GLY A 1 175 ? -3.785 0.469 17.115 1.00 86.44 175 GLY A CA 1
ATOM 1317 C C . GLY A 1 175 ? -3.787 0.223 15.606 1.00 86.44 175 GLY A C 1
ATOM 1318 O O . GLY A 1 175 ? -4.304 -0.807 15.191 1.00 86.44 175 GLY A O 1
ATOM 1319 N N . VAL A 1 176 ? -3.212 1.125 14.803 1.00 90.31 176 VAL A N 1
ATOM 1320 C CA . VAL A 1 176 ? -3.190 1.069 13.331 1.00 90.31 176 VAL A CA 1
ATOM 1321 C C . VAL A 1 176 ? -1.876 0.479 12.813 1.00 90.31 176 VAL A C 1
ATOM 1323 O O . VAL A 1 176 ? -0.789 0.798 13.305 1.00 90.31 176 VAL A O 1
ATOM 1326 N N . ARG A 1 177 ? -1.959 -0.346 11.767 1.00 88.56 177 ARG A N 1
ATOM 1327 C CA . ARG A 1 177 ? -0.824 -0.848 10.972 1.00 88.56 177 ARG A CA 1
ATOM 1328 C C . ARG A 1 177 ? -1.245 -1.082 9.523 1.00 88.56 177 ARG A C 1
ATOM 1330 O O . ARG A 1 177 ? -2.434 -1.140 9.234 1.00 88.56 177 ARG A O 1
ATOM 1337 N N . LEU A 1 178 ? -0.282 -1.265 8.620 1.00 91.50 178 LEU A N 1
ATOM 1338 C CA . LEU A 1 178 ? -0.609 -1.703 7.261 1.00 91.50 178 LEU A CA 1
ATOM 1339 C C . LEU A 1 178 ? -1.259 -3.082 7.307 1.00 91.50 178 LEU A C 1
ATOM 1341 O O . LEU A 1 178 ? -0.721 -3.988 7.946 1.00 91.50 178 LEU A O 1
ATOM 1345 N N . GLY A 1 179 ? -2.392 -3.217 6.630 1.00 95.00 179 GLY A N 1
ATOM 1346 C CA . GLY A 1 179 ? -3.050 -4.492 6.386 1.00 95.00 179 GLY A CA 1
ATOM 1347 C C . GLY A 1 179 ? -2.687 -5.001 5.000 1.00 95.00 179 GLY A C 1
ATOM 1348 O O . GLY A 1 179 ? -2.011 -6.023 4.853 1.00 95.00 179 GLY A O 1
ATOM 1349 N N . HIS A 1 180 ? -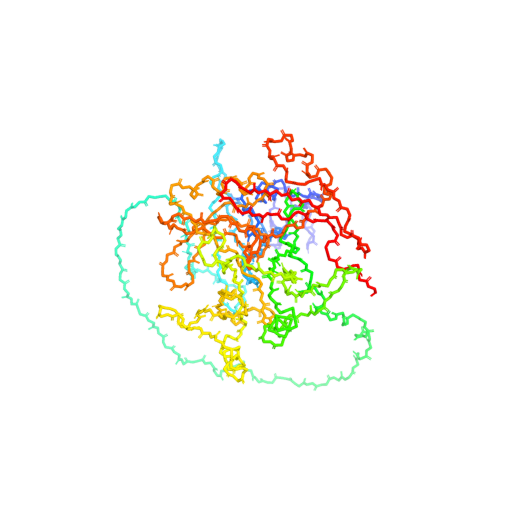3.095 -4.259 3.973 1.00 97.75 180 HIS A N 1
ATOM 1350 C CA . HIS A 1 180 ? -3.060 -4.754 2.604 1.00 97.75 180 HIS A CA 1
ATOM 1351 C C . HIS A 1 180 ? -3.010 -3.670 1.532 1.00 97.75 180 HIS A C 1
ATOM 1353 O O . HIS A 1 180 ? -3.171 -2.482 1.795 1.00 97.75 180 HIS A O 1
ATOM 1359 N N . VAL A 1 181 ? -2.814 -4.111 0.293 1.00 98.12 181 VAL A N 1
ATOM 1360 C CA . VAL A 1 181 ? -3.301 -3.404 -0.896 1.00 98.12 181 VAL A CA 1
ATOM 1361 C C . VAL A 1 181 ? -4.300 -4.296 -1.618 1.00 98.12 181 VAL A C 1
ATOM 1363 O O . VAL A 1 181 ? -4.131 -5.518 -1.670 1.00 98.12 181 VAL A O 1
ATOM 1366 N N . HIS A 1 182 ? -5.340 -3.683 -2.168 1.00 98.44 182 HIS A N 1
ATOM 1367 C CA . HIS A 1 182 ? -6.375 -4.388 -2.906 1.00 98.44 182 HIS A CA 1
ATOM 1368 C C . HIS A 1 182 ? -6.293 -4.029 -4.383 1.00 98.44 182 HIS A C 1
ATOM 1370 O O . HIS A 1 182 ? -6.286 -2.854 -4.760 1.00 98.44 182 HIS A O 1
ATOM 1376 N N . LEU A 1 183 ? -6.212 -5.060 -5.218 1.00 98.75 183 LEU A N 1
ATOM 1377 C CA . LEU A 1 183 ? -6.078 -4.928 -6.656 1.00 98.75 183 LEU A CA 1
ATOM 1378 C C . LEU A 1 183 ? -7.351 -5.409 -7.357 1.00 98.75 183 LEU A C 1
ATOM 1380 O O . LEU A 1 183 ? -7.772 -6.553 -7.166 1.00 98.75 183 LEU A O 1
ATOM 1384 N N . THR A 1 184 ? -7.924 -4.556 -8.205 1.00 98.56 184 THR A N 1
ATOM 1385 C CA . THR A 1 184 ? -9.004 -4.938 -9.125 1.00 98.56 184 THR A CA 1
ATOM 1386 C C . THR A 1 184 ? -8.387 -5.445 -10.421 1.00 98.56 184 THR A C 1
ATOM 1388 O O . THR A 1 184 ? -7.692 -4.707 -11.122 1.00 98.56 184 THR A O 1
ATOM 1391 N N . VAL A 1 185 ? -8.627 -6.712 -10.749 1.00 98.50 185 VAL A N 1
ATOM 1392 C CA . VAL A 1 185 ? -7.857 -7.425 -11.773 1.00 98.50 185 VAL A CA 1
ATOM 1393 C C . VAL A 1 185 ? -8.733 -8.172 -12.766 1.00 98.50 185 VAL A C 1
ATOM 1395 O O . VAL A 1 185 ? -9.780 -8.709 -12.408 1.00 98.50 185 VAL A O 1
ATOM 1398 N N . LYS A 1 186 ? -8.286 -8.259 -14.023 1.00 98.44 186 LYS A N 1
ATOM 1399 C CA . LYS A 1 186 ? -9.053 -8.936 -15.085 1.00 98.44 186 LYS A CA 1
ATOM 1400 C C . LYS A 1 186 ? -8.984 -10.457 -14.968 1.00 98.44 186 LYS A C 1
ATOM 1402 O O . LYS A 1 186 ? -9.993 -11.146 -15.126 1.00 98.44 186 LYS A O 1
ATOM 1407 N N . ASP A 1 187 ? -7.792 -10.968 -14.663 1.00 98.25 187 ASP A N 1
ATOM 1408 C CA . ASP A 1 187 ? -7.497 -12.393 -14.514 1.00 98.25 187 ASP A CA 1
ATOM 1409 C C . ASP A 1 187 ? -6.833 -12.646 -13.152 1.00 98.25 187 ASP A C 1
ATOM 1411 O O . ASP A 1 187 ? -5.649 -12.360 -12.939 1.00 98.25 187 ASP A O 1
ATOM 1415 N N . VAL A 1 188 ? -7.620 -13.191 -12.220 1.00 98.25 188 VAL A N 1
ATOM 1416 C CA . VAL A 1 188 ? -7.169 -13.514 -10.858 1.00 98.25 188 VAL A CA 1
ATOM 1417 C C . VAL A 1 188 ? -6.068 -14.568 -10.872 1.00 98.25 188 VAL A C 1
ATOM 1419 O O . VAL A 1 188 ? -5.137 -14.474 -10.080 1.00 98.25 188 VAL A O 1
ATOM 1422 N N . GLU A 1 189 ? -6.124 -15.549 -11.771 1.00 98.12 189 GLU A N 1
ATOM 1423 C CA . GLU A 1 189 ? -5.132 -16.621 -11.821 1.00 98.12 189 GLU A CA 1
ATOM 1424 C C . GLU A 1 189 ? -3.792 -16.124 -12.370 1.00 98.12 189 GLU A C 1
ATOM 1426 O O . GLU A 1 189 ? -2.740 -16.474 -11.831 1.00 98.12 189 GLU A O 1
ATOM 1431 N N . ALA A 1 190 ? -3.805 -15.265 -13.393 1.00 98.00 190 ALA A N 1
ATOM 1432 C CA . ALA A 1 190 ? -2.589 -14.618 -13.886 1.00 98.0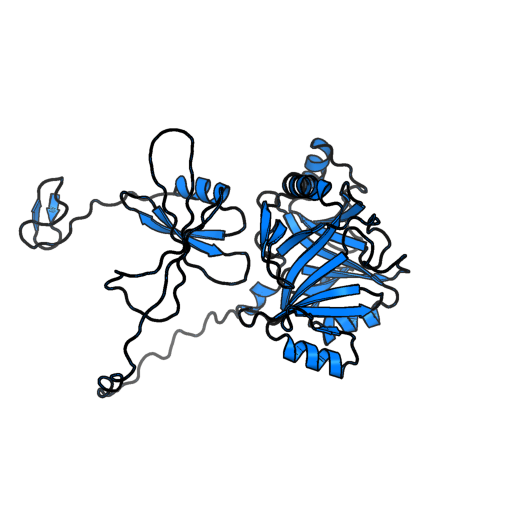0 190 ALA A CA 1
ATOM 1433 C C . ALA A 1 190 ? -1.925 -13.750 -12.806 1.00 98.00 190 ALA A C 1
ATOM 1435 O O . ALA A 1 190 ? -0.712 -13.838 -12.599 1.00 98.00 190 ALA A O 1
ATOM 1436 N N . GLN A 1 191 ? -2.716 -12.967 -12.071 1.00 98.31 191 GLN A N 1
ATOM 1437 C CA . GLN A 1 191 ? -2.221 -12.153 -10.960 1.00 98.31 191 GLN A CA 1
ATOM 1438 C C . GLN A 1 191 ? -1.712 -13.018 -9.808 1.00 98.31 191 GLN A C 1
ATOM 1440 O O . GLN A 1 191 ? -0.611 -12.796 -9.309 1.00 98.31 191 GLN A O 1
ATOM 1445 N N . ARG A 1 192 ? -2.454 -14.059 -9.419 1.00 98.31 192 ARG A N 1
ATOM 1446 C CA . ARG A 1 192 ? -2.037 -15.010 -8.383 1.00 98.31 192 ARG A CA 1
ATOM 1447 C C . ARG A 1 192 ? -0.678 -15.620 -8.715 1.00 98.31 192 ARG A C 1
ATOM 1449 O O . ARG A 1 192 ? 0.193 -15.627 -7.846 1.00 98.31 192 ARG A O 1
ATOM 1456 N N . ARG A 1 193 ? -0.468 -16.087 -9.952 1.00 97.94 193 ARG A N 1
ATOM 1457 C CA . ARG A 1 193 ? 0.836 -16.606 -10.403 1.00 97.94 193 ARG A CA 1
ATOM 1458 C C . ARG A 1 193 ? 1.927 -15.544 -10.325 1.00 97.94 193 ARG A C 1
ATOM 1460 O O . ARG A 1 193 ? 2.985 -15.821 -9.774 1.00 97.94 193 ARG A O 1
ATOM 1467 N N . PHE A 1 194 ? 1.670 -14.318 -10.783 1.00 98.56 194 PHE A N 1
ATOM 1468 C CA . PHE A 1 194 ? 2.641 -13.228 -10.658 1.00 98.56 194 PHE A CA 1
ATOM 1469 C C . PHE A 1 194 ? 3.064 -13.003 -9.194 1.00 98.56 194 PHE A C 1
ATOM 1471 O O . PHE A 1 194 ? 4.249 -13.073 -8.857 1.00 98.56 194 PHE A O 1
ATOM 1478 N N . TRP A 1 195 ? 2.103 -12.789 -8.296 1.00 98.56 195 TRP A N 1
ATOM 1479 C CA . TRP A 1 195 ? 2.398 -12.453 -6.903 1.00 98.56 195 TRP A CA 1
ATOM 1480 C C . TRP A 1 195 ? 3.022 -13.614 -6.122 1.00 98.56 195 TRP A C 1
ATOM 1482 O O . TRP A 1 195 ? 3.861 -13.384 -5.254 1.00 98.56 195 TRP A O 1
ATOM 1492 N N . THR A 1 196 ? 2.664 -14.859 -6.432 1.00 97.88 196 THR A N 1
ATOM 1493 C CA . THR A 1 196 ? 3.190 -16.031 -5.714 1.00 97.88 196 THR A CA 1
ATOM 1494 C C . THR A 1 196 ? 4.491 -16.557 -6.316 1.00 97.88 196 THR A C 1
ATOM 1496 O O . THR A 1 196 ? 5.476 -16.717 -5.602 1.00 97.88 196 THR A O 1
ATOM 1499 N N . GLU A 1 197 ? 4.552 -16.758 -7.629 1.00 96.38 197 GLU A N 1
ATOM 1500 C CA . GLU A 1 197 ? 5.681 -17.419 -8.293 1.00 96.38 197 GLU A CA 1
ATOM 1501 C C . GLU A 1 197 ? 6.790 -16.431 -8.678 1.00 96.38 197 GLU A C 1
ATOM 1503 O O . GLU A 1 197 ? 7.976 -16.722 -8.503 1.00 96.38 197 GLU A O 1
ATOM 1508 N N . ALA A 1 198 ? 6.435 -15.238 -9.169 1.00 96.75 198 ALA A N 1
ATOM 1509 C CA . ALA A 1 198 ? 7.429 -14.253 -9.603 1.00 96.75 198 ALA A CA 1
ATOM 1510 C C . ALA A 1 198 ? 7.935 -13.372 -8.453 1.00 96.75 198 ALA A C 1
ATOM 1512 O O . ALA A 1 198 ? 9.132 -13.056 -8.391 1.00 96.75 198 ALA A O 1
ATOM 1513 N N . MET A 1 199 ? 7.029 -12.989 -7.548 1.00 97.75 199 MET A N 1
ATOM 1514 C CA . MET A 1 199 ? 7.326 -12.107 -6.414 1.00 97.75 199 MET A CA 1
ATOM 1515 C C . MET A 1 199 ? 7.581 -12.857 -5.100 1.00 97.75 199 MET A C 1
ATOM 1517 O O . MET A 1 199 ? 8.253 -12.310 -4.226 1.00 97.75 199 MET A O 1
ATOM 1521 N N . GLY A 1 200 ? 7.140 -14.114 -4.974 1.00 96.12 200 GLY A N 1
ATOM 1522 C CA . GLY A 1 200 ? 7.439 -14.970 -3.818 1.00 96.12 200 GLY A CA 1
ATOM 1523 C C . GLY A 1 200 ? 6.465 -14.843 -2.644 1.00 96.12 200 GLY A C 1
ATOM 1524 O O . GLY A 1 200 ? 6.846 -15.153 -1.516 1.00 96.12 200 GLY A O 1
ATOM 1525 N N . GLY A 1 201 ? 5.247 -14.352 -2.878 1.00 96.81 201 GLY A N 1
ATOM 1526 C CA . GLY A 1 201 ? 4.199 -14.286 -1.862 1.00 96.81 201 GLY A CA 1
ATOM 1527 C C . GLY A 1 201 ? 3.579 -15.652 -1.558 1.00 96.81 201 GLY A C 1
ATOM 1528 O O . GLY A 1 201 ? 3.548 -16.546 -2.406 1.00 96.81 201 GLY A O 1
ATOM 1529 N N . THR A 1 202 ? 3.029 -15.805 -0.356 1.00 96.19 202 THR A N 1
ATOM 1530 C CA . THR A 1 202 ? 2.407 -17.059 0.102 1.00 96.19 202 THR A CA 1
ATOM 1531 C C . THR A 1 202 ? 0.892 -16.931 0.131 1.00 96.19 202 THR A C 1
ATOM 1533 O O . THR A 1 202 ? 0.363 -15.999 0.726 1.00 96.19 202 THR A O 1
ATOM 1536 N N . LEU A 1 203 ? 0.164 -17.877 -0.463 1.00 96.38 203 LEU A N 1
ATOM 1537 C CA . LEU A 1 203 ? -1.296 -17.903 -0.346 1.00 96.38 203 LEU A CA 1
ATOM 1538 C C . LEU A 1 203 ? -1.722 -18.261 1.076 1.00 96.38 203 LEU A C 1
ATOM 1540 O O . LEU A 1 203 ? -1.315 -19.286 1.619 1.00 96.38 203 LEU A O 1
ATOM 1544 N N . VAL A 1 204 ? -2.602 -17.442 1.638 1.00 94.94 204 VAL A N 1
ATOM 1545 C CA . VAL A 1 204 ? -3.227 -17.666 2.939 1.00 94.94 204 VAL A CA 1
ATOM 1546 C C . VAL A 1 204 ? -4.726 -17.412 2.858 1.00 94.94 204 VAL A C 1
ATOM 1548 O O . VAL A 1 204 ? -5.218 -16.779 1.922 1.00 94.94 204 VAL A O 1
ATOM 1551 N N . LYS A 1 205 ? -5.467 -17.926 3.841 1.00 93.00 205 LYS A N 1
ATOM 1552 C CA . LYS A 1 205 ? -6.919 -17.772 3.906 1.00 93.00 205 LYS A CA 1
ATOM 1553 C C . LYS A 1 205 ? -7.379 -17.350 5.289 1.00 93.00 205 LYS A C 1
ATOM 1555 O O . LYS A 1 205 ? -6.925 -17.917 6.278 1.00 93.00 205 LYS A O 1
ATOM 1560 N N . ASN A 1 206 ? -8.330 -16.427 5.330 1.00 92.12 206 ASN A N 1
ATOM 1561 C CA . ASN A 1 206 ? -9.167 -16.162 6.491 1.00 92.12 206 ASN A CA 1
ATOM 1562 C C . ASN A 1 206 ? -10.623 -16.437 6.095 1.00 92.12 206 ASN A C 1
ATOM 1564 O O . ASN A 1 206 ? -11.264 -15.630 5.426 1.00 92.12 206 ASN A O 1
ATOM 1568 N N . GLY A 1 207 ? -11.107 -17.634 6.433 1.00 89.75 207 GLY A N 1
ATOM 1569 C CA . GLY A 1 207 ? -12.410 -18.097 5.970 1.00 89.75 207 GLY A CA 1
ATOM 1570 C C . GLY A 1 207 ? -12.488 -18.131 4.437 1.00 89.75 207 GLY A C 1
ATOM 1571 O O . GLY A 1 207 ? -11.685 -18.806 3.788 1.00 89.75 207 GLY A O 1
ATOM 1572 N N . SER A 1 208 ? -13.448 -17.403 3.867 1.00 89.25 208 SER A N 1
ATOM 1573 C CA . SER A 1 208 ? -13.624 -17.206 2.420 1.00 89.25 208 SER A CA 1
ATOM 1574 C C . SER A 1 208 ? -12.569 -16.287 1.788 1.00 89.25 208 SER A C 1
ATOM 1576 O O . SER A 1 208 ? -12.311 -16.390 0.586 1.00 89.25 208 SER A O 1
ATOM 1578 N N . LEU A 1 209 ? -11.937 -15.414 2.577 1.00 92.19 209 LEU A N 1
ATOM 1579 C CA . LEU A 1 209 ? -10.991 -14.420 2.090 1.00 92.19 209 LEU A CA 1
ATOM 1580 C C . LEU A 1 209 ? -9.662 -15.090 1.744 1.00 92.19 209 LEU A C 1
ATOM 1582 O O . LEU A 1 209 ? -8.975 -15.615 2.621 1.00 92.19 209 LEU A O 1
ATOM 1586 N N . THR A 1 210 ? -9.291 -15.068 0.465 1.00 94.25 210 THR A N 1
ATOM 1587 C CA . THR A 1 210 ? -7.982 -15.539 -0.006 1.00 94.25 210 THR A CA 1
ATOM 1588 C C . THR A 1 210 ? -7.063 -14.342 -0.207 1.00 94.25 210 THR A C 1
ATOM 1590 O O . THR A 1 210 ? -7.428 -13.385 -0.882 1.00 94.25 210 THR A O 1
ATOM 1593 N N . MET A 1 211 ? -5.870 -14.402 0.375 1.00 96.25 211 MET A N 1
ATOM 1594 C CA . MET A 1 211 ? -4.895 -13.313 0.364 1.00 96.25 211 MET A CA 1
ATOM 1595 C C . MET A 1 211 ? -3.519 -13.852 -0.014 1.00 96.25 211 MET A C 1
ATOM 1597 O O . MET A 1 211 ? -3.225 -15.033 0.187 1.00 96.25 211 MET A O 1
ATOM 1601 N N . ILE A 1 212 ? -2.652 -12.983 -0.522 1.00 97.94 212 ILE A N 1
ATOM 1602 C CA . ILE A 1 212 ? -1.246 -13.304 -0.770 1.00 97.94 212 ILE A CA 1
ATOM 1603 C C . ILE A 1 212 ? -0.394 -12.543 0.242 1.00 97.94 212 ILE A C 1
ATOM 1605 O O . ILE A 1 212 ? -0.370 -11.318 0.266 1.00 97.94 212 ILE A O 1
ATOM 1609 N N . GLN A 1 213 ? 0.292 -13.280 1.100 1.00 96.12 213 GLN A N 1
ATOM 1610 C CA . GLN A 1 213 ? 1.080 -12.767 2.206 1.00 96.12 213 GLN A CA 1
ATOM 1611 C C . GLN A 1 213 ? 2.514 -12.453 1.787 1.00 96.12 213 GLN A C 1
ATOM 1613 O O . GLN A 1 213 ? 3.210 -13.300 1.223 1.00 96.12 213 GLN A O 1
ATOM 1618 N N . PHE A 1 214 ? 2.969 -11.264 2.170 1.00 94.06 214 PHE A N 1
ATOM 1619 C CA . PHE A 1 214 ? 4.367 -10.853 2.204 1.00 94.06 214 PHE A CA 1
ATOM 1620 C C . PHE A 1 214 ? 4.733 -10.381 3.619 1.00 94.06 214 PHE A C 1
ATOM 1622 O O . PHE A 1 214 ? 3.845 -10.038 4.404 1.00 94.06 214 PHE A O 1
ATOM 1629 N N . PRO A 1 215 ? 6.029 -10.306 3.972 1.00 87.69 215 PRO A N 1
ATOM 1630 C CA . PRO A 1 215 ? 6.441 -9.711 5.238 1.00 87.69 215 PRO A CA 1
ATOM 1631 C C . PRO A 1 215 ? 5.928 -8.269 5.378 1.00 87.69 215 PRO A C 1
ATOM 1633 O O . PRO A 1 215 ? 6.413 -7.354 4.707 1.00 87.69 215 PRO A O 1
ATOM 1636 N N . GLY A 1 216 ? 4.953 -8.083 6.273 1.00 84.06 216 GLY A N 1
ATOM 1637 C CA . GLY A 1 216 ? 4.361 -6.790 6.614 1.00 84.06 216 GLY A CA 1
ATOM 1638 C C . GLY A 1 216 ? 3.137 -6.348 5.801 1.00 84.06 216 GLY A C 1
ATOM 1639 O O . GLY A 1 216 ? 2.641 -5.263 6.092 1.00 84.06 216 GLY A O 1
ATOM 1640 N N . ILE A 1 217 ? 2.646 -7.126 4.825 1.00 93.69 217 ILE A N 1
ATOM 1641 C CA . ILE A 1 217 ? 1.482 -6.745 4.001 1.00 93.69 217 ILE A CA 1
ATOM 1642 C C . ILE A 1 217 ? 0.785 -7.959 3.361 1.00 93.69 217 ILE A C 1
ATOM 1644 O O . ILE A 1 217 ? 1.439 -8.945 3.014 1.00 93.69 217 ILE A O 1
ATOM 1648 N N . PHE A 1 218 ? -0.527 -7.866 3.134 1.00 97.25 218 PHE A N 1
ATOM 1649 C CA . PHE A 1 218 ? -1.267 -8.752 2.231 1.00 97.25 218 PHE A CA 1
ATOM 1650 C C . PHE A 1 218 ? -1.587 -8.086 0.882 1.00 97.25 218 PHE A C 1
ATOM 1652 O O . PHE A 1 218 ? -1.841 -6.889 0.803 1.00 97.25 218 PHE A O 1
ATOM 1659 N N . ILE A 1 219 ? -1.627 -8.872 -0.190 1.00 98.31 219 ILE A N 1
ATOM 1660 C CA . ILE A 1 219 ? -2.216 -8.477 -1.472 1.00 98.31 219 ILE A CA 1
ATOM 1661 C C . ILE A 1 219 ? -3.556 -9.194 -1.606 1.00 98.31 219 ILE A C 1
ATOM 1663 O O . ILE A 1 219 ? -3.613 -10.426 -1.509 1.00 98.31 219 ILE A O 1
ATOM 1667 N N . LEU A 1 220 ? -4.622 -8.429 -1.826 1.00 98.19 220 LEU A N 1
ATOM 1668 C CA . LEU A 1 220 ? -5.956 -8.944 -2.114 1.00 98.19 220 LEU A CA 1
ATOM 1669 C C . LEU A 1 220 ? -6.273 -8.734 -3.591 1.00 98.19 220 LEU A C 1
ATOM 1671 O O . LEU A 1 220 ? -5.936 -7.698 -4.164 1.00 98.19 220 LEU A O 1
ATOM 1675 N N . LEU A 1 221 ? -6.908 -9.733 -4.200 1.00 98.44 221 LEU A N 1
ATOM 1676 C CA . LEU A 1 221 ? -7.293 -9.712 -5.606 1.00 98.44 221 LEU A CA 1
ATOM 1677 C C . LEU A 1 221 ? -8.813 -9.797 -5.705 1.00 98.44 221 LEU A C 1
ATOM 1679 O O . LEU A 1 221 ? -9.401 -10.785 -5.268 1.00 98.44 221 LEU A O 1
ATOM 1683 N N . GLN A 1 222 ? -9.422 -8.806 -6.345 1.00 96.69 222 GLN A N 1
ATOM 1684 C CA . GLN A 1 222 ? -10.826 -8.829 -6.728 1.00 96.69 222 GLN A CA 1
ATOM 1685 C C . GLN A 1 222 ? -10.922 -8.906 -8.243 1.00 96.69 222 GLN A C 1
ATOM 1687 O O . GLN A 1 222 ? -10.362 -8.075 -8.958 1.00 96.69 222 GLN A O 1
ATOM 1692 N N . GLN A 1 223 ? -11.660 -9.893 -8.751 1.00 97.94 223 GLN A N 1
ATOM 1693 C CA . GLN A 1 223 ? -11.927 -9.943 -10.181 1.00 97.94 223 GLN A CA 1
ATOM 1694 C C . GLN A 1 223 ? -12.834 -8.778 -10.588 1.00 97.94 223 GLN A C 1
ATOM 1696 O O . GLN A 1 223 ? -13.874 -8.553 -9.966 1.00 97.94 223 GLN A O 1
ATOM 1701 N N . GLY A 1 224 ? -12.464 -8.064 -11.646 1.00 97.50 224 GLY A N 1
ATOM 1702 C CA . GLY A 1 224 ? -13.228 -6.940 -12.168 1.00 97.50 224 GLY A CA 1
ATOM 1703 C C . GLY A 1 224 ? -12.626 -6.355 -13.443 1.00 97.50 224 GLY A C 1
ATOM 1704 O O . GLY A 1 224 ? -11.638 -6.852 -13.980 1.00 97.50 224 GLY A O 1
ATOM 1705 N N . GLN A 1 225 ? -13.240 -5.283 -13.940 1.00 97.44 225 GLN A N 1
ATOM 1706 C CA . GLN A 1 225 ? -12.701 -4.489 -15.044 1.00 97.44 225 GLN A CA 1
ATOM 1707 C C . GLN A 1 225 ? -12.188 -3.161 -14.482 1.00 97.44 225 GLN A C 1
ATOM 1709 O O . GLN A 1 225 ? -13.000 -2.260 -14.264 1.00 97.44 225 GLN A O 1
ATOM 1714 N N . PRO A 1 226 ? -10.877 -3.031 -14.204 1.00 97.88 226 PRO A N 1
ATOM 1715 C CA . PRO A 1 226 ? -10.341 -1.786 -13.678 1.00 97.88 226 PRO A CA 1
ATOM 1716 C C . PRO A 1 226 ? -10.498 -0.668 -14.711 1.00 97.88 226 PRO A C 1
ATOM 1718 O O . PRO A 1 226 ? -10.212 -0.861 -15.895 1.00 97.88 226 PRO A O 1
ATOM 1721 N N . SER A 1 227 ? -10.927 0.509 -14.257 1.00 97.69 227 SER A N 1
ATOM 1722 C CA . SER A 1 227 ? -11.162 1.677 -15.117 1.00 97.69 227 SER A CA 1
ATOM 1723 C C . SER A 1 227 ? -9.877 2.200 -15.766 1.00 97.69 227 SER A C 1
ATOM 1725 O O . SER A 1 227 ? -9.910 2.722 -16.880 1.00 97.69 227 SER A O 1
ATOM 1727 N N . ALA A 1 228 ? -8.744 2.044 -15.077 1.00 97.81 228 ALA A N 1
ATOM 1728 C CA . ALA A 1 228 ? -7.413 2.446 -15.512 1.00 97.81 228 ALA A CA 1
ATOM 1729 C C . ALA A 1 228 ? -6.322 1.794 -14.625 1.00 97.81 228 ALA A C 1
ATOM 1731 O O . ALA A 1 228 ? -6.631 1.321 -13.524 1.00 97.81 228 ALA A O 1
ATOM 1732 N N . PRO A 1 229 ? -5.046 1.773 -15.068 1.00 97.56 229 PRO A N 1
ATOM 1733 C CA . PRO A 1 229 ? -3.910 1.390 -14.223 1.00 97.56 229 PRO A CA 1
ATOM 1734 C C . PRO A 1 229 ? -3.684 2.388 -13.067 1.00 97.56 229 PRO A C 1
ATOM 1736 O O . PRO A 1 229 ? -4.256 3.480 -13.091 1.00 97.56 229 PRO A O 1
ATOM 1739 N N . PRO A 1 230 ? -2.814 2.101 -12.080 1.00 97.06 230 PRO A N 1
ATOM 1740 C CA . PRO A 1 230 ? -2.561 3.022 -10.963 1.00 97.06 230 PRO A CA 1
ATOM 1741 C C . PRO A 1 230 ? -1.917 4.341 -11.424 1.00 97.06 230 PRO A C 1
ATOM 1743 O O . PRO A 1 230 ? -2.170 5.406 -10.870 1.00 97.06 230 PRO A O 1
ATOM 1746 N N . ALA A 1 231 ? -1.138 4.301 -12.510 1.00 94.69 231 ALA A N 1
ATOM 1747 C CA . ALA A 1 231 ? -0.556 5.498 -13.104 1.00 94.69 231 ALA A CA 1
ATOM 1748 C C . ALA A 1 231 ? -1.649 6.531 -13.440 1.00 94.69 231 ALA A C 1
ATOM 1750 O O . ALA A 1 231 ? -2.555 6.261 -14.232 1.00 94.69 231 ALA A O 1
ATOM 1751 N N . GLY A 1 232 ? -1.542 7.719 -12.843 1.00 94.75 232 GLY A N 1
ATOM 1752 C CA . GLY A 1 232 ? -2.511 8.809 -12.998 1.00 94.75 232 GLY A CA 1
ATOM 1753 C C . GLY A 1 232 ? -3.417 9.054 -11.788 1.00 94.75 232 GLY A C 1
ATOM 1754 O O . GLY A 1 232 ? -4.016 10.126 -11.729 1.00 94.75 232 GLY A O 1
ATOM 1755 N N . SER A 1 233 ? -3.485 8.143 -10.810 1.00 97.38 233 SER A N 1
ATOM 1756 C CA . SER A 1 233 ? -4.186 8.385 -9.539 1.00 97.38 233 SER A CA 1
ATOM 1757 C C . SER A 1 233 ? -3.289 8.959 -8.441 1.00 97.38 233 SER A C 1
ATOM 1759 O O . SER A 1 233 ? -2.076 9.083 -8.621 1.00 97.38 233 SER A O 1
ATOM 1761 N N . ILE A 1 234 ? -3.900 9.331 -7.306 1.00 98.00 234 ILE A N 1
ATOM 1762 C CA . ILE A 1 234 ? -3.178 9.764 -6.100 1.00 98.00 234 ILE A CA 1
ATOM 1763 C C . ILE A 1 234 ? -2.181 8.708 -5.648 1.00 98.00 234 ILE A C 1
ATOM 1765 O O . ILE A 1 234 ? -1.012 9.031 -5.475 1.00 98.00 234 ILE A O 1
ATOM 1769 N N . VAL A 1 235 ? -2.609 7.452 -5.498 1.00 98.44 235 VAL A N 1
ATOM 1770 C CA . VAL A 1 235 ? -1.683 6.339 -5.273 1.00 98.44 235 VAL A CA 1
ATOM 1771 C C . VAL A 1 235 ? -1.152 5.899 -6.630 1.00 98.44 235 VAL A C 1
ATOM 1773 O O . VAL A 1 235 ? -1.911 5.412 -7.466 1.00 98.44 235 VAL A O 1
ATOM 1776 N N . ASP A 1 236 ? 0.144 6.104 -6.851 1.00 97.25 236 ASP A N 1
ATOM 1777 C CA . ASP A 1 236 ? 0.797 5.805 -8.128 1.00 97.25 236 ASP A CA 1
ATOM 1778 C C . ASP A 1 236 ? 1.371 4.386 -8.144 1.00 97.25 236 ASP A C 1
ATOM 1780 O O . ASP A 1 236 ? 1.238 3.665 -9.130 1.00 97.25 236 ASP A O 1
ATOM 1784 N N . HIS A 1 237 ? 1.998 3.972 -7.042 1.00 97.88 237 HIS A N 1
ATOM 1785 C CA . HIS A 1 237 ? 2.540 2.627 -6.875 1.00 97.88 237 HIS A CA 1
ATOM 1786 C C . HIS A 1 237 ? 2.777 2.291 -5.399 1.00 97.88 237 HIS A C 1
ATOM 1788 O O . HIS A 1 237 ? 2.659 3.127 -4.503 1.00 97.88 237 HIS A O 1
ATOM 1794 N N . PHE A 1 238 ? 3.162 1.045 -5.155 1.00 97.75 238 PHE A N 1
ATOM 1795 C CA . PHE A 1 238 ? 3.759 0.586 -3.907 1.00 97.75 238 PHE A CA 1
ATOM 1796 C C . PHE A 1 238 ? 5.072 -0.126 -4.218 1.00 97.75 238 PHE A C 1
ATOM 1798 O O . PHE A 1 238 ? 5.340 -0.476 -5.374 1.00 97.75 238 PHE A O 1
ATOM 1805 N N . GLY A 1 239 ? 5.907 -0.316 -3.201 1.00 96.00 239 GLY A N 1
ATOM 1806 C CA . GLY A 1 239 ? 7.237 -0.861 -3.403 1.00 96.00 239 GLY A CA 1
ATOM 1807 C C . GLY A 1 239 ? 7.682 -1.881 -2.374 1.00 96.00 239 GLY A C 1
ATOM 1808 O O . GLY A 1 239 ? 7.313 -1.831 -1.198 1.00 96.00 239 GLY A O 1
ATOM 1809 N N . PHE A 1 240 ? 8.540 -2.782 -2.844 1.00 96.69 240 PHE A N 1
ATOM 1810 C CA . PHE A 1 240 ? 9.209 -3.797 -2.045 1.00 96.69 240 PHE A CA 1
ATOM 1811 C C . PHE A 1 240 ? 10.724 -3.604 -2.070 1.00 96.69 240 PHE A C 1
ATOM 1813 O O . PHE A 1 240 ? 11.326 -3.277 -3.093 1.00 96.69 240 PHE A O 1
ATOM 1820 N N . VAL A 1 241 ? 11.365 -3.908 -0.949 1.00 93.69 241 VAL A N 1
ATOM 1821 C CA . VAL A 1 241 ? 12.811 -4.117 -0.901 1.00 93.69 241 VAL A CA 1
ATOM 1822 C C . VAL A 1 241 ? 13.098 -5.591 -1.164 1.00 93.69 241 VAL A C 1
ATOM 1824 O O . VAL A 1 241 ? 12.437 -6.461 -0.599 1.00 93.69 241 VAL A O 1
ATOM 1827 N N . LEU A 1 242 ? 14.098 -5.881 -1.994 1.00 95.75 242 LEU A N 1
ATOM 1828 C CA . LEU A 1 242 ? 14.539 -7.233 -2.335 1.00 95.75 242 LEU A CA 1
ATOM 1829 C C . LEU A 1 242 ? 15.933 -7.492 -1.784 1.00 95.75 242 LEU A C 1
ATOM 1831 O O . LEU A 1 242 ? 16.823 -6.657 -1.919 1.00 95.75 242 LEU A O 1
ATOM 1835 N N . LYS A 1 243 ? 16.158 -8.670 -1.201 1.00 93.50 243 LYS A N 1
ATOM 1836 C CA . LYS A 1 243 ? 17.487 -9.028 -0.688 1.00 93.50 243 LYS A CA 1
ATOM 1837 C C . LYS A 1 243 ? 18.512 -9.132 -1.812 1.00 93.50 243 LYS A C 1
ATOM 1839 O O . LYS A 1 243 ? 19.636 -8.658 -1.680 1.00 93.50 243 LYS A O 1
ATOM 1844 N N . ASP A 1 244 ? 18.091 -9.725 -2.924 1.00 96.06 244 ASP A N 1
ATOM 1845 C CA . ASP A 1 244 ? 18.874 -9.834 -4.148 1.00 96.06 244 ASP A CA 1
ATOM 1846 C C . ASP A 1 244 ? 18.005 -9.451 -5.352 1.00 96.06 244 ASP A C 1
ATOM 1848 O O . ASP A 1 244 ? 17.230 -10.251 -5.886 1.00 96.06 244 ASP A O 1
ATOM 1852 N N . ILE A 1 245 ? 18.126 -8.190 -5.771 1.00 96.81 245 ILE A N 1
ATOM 1853 C CA . ILE A 1 245 ? 17.397 -7.669 -6.930 1.00 96.81 245 ILE A CA 1
ATOM 1854 C C . ILE A 1 245 ? 17.883 -8.283 -8.250 1.00 96.81 245 ILE A C 1
ATOM 1856 O O . ILE A 1 245 ? 17.102 -8.399 -9.191 1.00 96.81 245 ILE A O 1
ATOM 1860 N N . ASN A 1 246 ? 19.141 -8.719 -8.346 1.00 97.44 246 ASN A N 1
ATOM 1861 C CA . ASN A 1 246 ? 19.665 -9.300 -9.582 1.00 97.44 246 ASN A CA 1
ATOM 1862 C C . ASN A 1 246 ? 19.138 -10.723 -9.783 1.00 97.44 246 ASN A C 1
ATOM 1864 O O . ASN A 1 246 ? 18.716 -11.062 -10.890 1.00 97.44 246 ASN A O 1
ATOM 1868 N N . ALA A 1 247 ? 19.061 -11.519 -8.713 1.00 97.25 247 ALA A N 1
ATOM 1869 C CA . ALA A 1 247 ? 18.389 -12.815 -8.745 1.00 97.25 247 ALA A CA 1
ATOM 1870 C C . ALA A 1 247 ? 16.898 -12.674 -9.099 1.00 97.25 247 ALA A C 1
ATOM 1872 O O . ALA A 1 247 ? 16.373 -13.456 -9.895 1.00 97.25 247 ALA A O 1
ATOM 1873 N N . ALA A 1 248 ? 16.218 -11.653 -8.565 1.00 98.00 248 ALA A N 1
ATOM 1874 C CA . ALA A 1 248 ? 14.828 -11.369 -8.920 1.00 98.00 248 ALA A CA 1
ATOM 1875 C C . ALA A 1 248 ? 14.667 -11.013 -10.407 1.00 98.00 248 ALA A C 1
ATOM 1877 O O . ALA A 1 248 ? 13.834 -11.605 -11.087 1.00 98.00 248 ALA A O 1
ATOM 1878 N N . ARG A 1 249 ? 15.525 -10.140 -10.947 1.00 98.38 249 ARG A N 1
ATOM 1879 C CA . ARG A 1 249 ? 15.533 -9.783 -12.376 1.00 98.38 249 ARG A CA 1
ATOM 1880 C C . ARG A 1 249 ? 15.800 -10.977 -13.285 1.00 98.38 249 ARG A C 1
ATOM 1882 O O . ARG A 1 249 ? 15.150 -11.103 -14.317 1.00 98.38 249 ARG A O 1
ATOM 1889 N N . ALA A 1 250 ? 16.718 -11.868 -12.910 1.00 98.12 250 ALA A N 1
ATOM 1890 C CA . ALA A 1 250 ? 16.970 -13.094 -13.666 1.00 98.12 250 ALA A CA 1
ATOM 1891 C C . ALA A 1 250 ? 15.719 -13.988 -13.725 1.00 98.12 250 ALA A C 1
ATOM 1893 O O . ALA A 1 250 ? 15.364 -14.472 -14.800 1.00 98.12 250 ALA A O 1
ATOM 1894 N N . ARG A 1 251 ? 15.009 -14.140 -12.597 1.00 96.94 251 ARG A N 1
ATOM 1895 C CA . ARG A 1 251 ? 13.725 -14.855 -12.533 1.00 96.94 251 ARG A CA 1
ATOM 1896 C C . ARG A 1 251 ? 12.653 -14.184 -13.395 1.00 96.94 251 ARG A C 1
ATOM 1898 O O . ARG A 1 251 ? 12.004 -14.872 -14.174 1.00 96.94 251 ARG A O 1
ATOM 1905 N N . TRP A 1 252 ? 12.487 -12.865 -13.303 1.00 98.31 252 TRP A N 1
ATOM 1906 C CA . TRP A 1 252 ? 11.506 -12.133 -14.115 1.00 98.31 252 TRP A CA 1
ATOM 1907 C C . TRP A 1 252 ? 11.807 -12.239 -15.608 1.00 98.31 252 TRP A C 1
ATOM 1909 O O . TRP A 1 252 ? 10.904 -12.516 -16.390 1.00 98.31 252 TRP A O 1
ATOM 1919 N N . LYS A 1 253 ? 13.081 -12.126 -16.001 1.00 98.25 253 LYS A N 1
ATOM 1920 C CA . LYS A 1 253 ? 13.516 -12.334 -17.386 1.00 98.25 253 LYS A CA 1
ATOM 1921 C C . LYS A 1 253 ? 13.173 -13.741 -17.881 1.00 98.25 253 LYS A C 1
ATOM 1923 O O . LYS A 1 253 ? 12.643 -13.878 -18.978 1.00 98.25 253 LYS A O 1
ATOM 1928 N N . ALA A 1 254 ? 13.454 -14.775 -17.085 1.00 97.88 254 ALA A N 1
ATOM 1929 C CA . ALA A 1 254 ? 13.138 -16.161 -17.438 1.00 97.88 254 ALA A CA 1
ATOM 1930 C C . ALA A 1 254 ? 11.624 -16.413 -17.559 1.00 97.88 254 ALA A C 1
ATOM 1932 O O . ALA A 1 254 ? 11.202 -17.218 -18.383 1.00 97.88 254 ALA A O 1
ATOM 1933 N N . ALA A 1 255 ? 10.817 -15.695 -16.777 1.00 96.56 255 ALA A N 1
ATOM 1934 C CA . ALA A 1 255 ? 9.358 -15.746 -16.818 1.00 96.56 255 ALA A CA 1
ATOM 1935 C C . ALA A 1 255 ? 8.727 -14.795 -17.858 1.00 96.56 255 ALA A C 1
ATOM 1937 O O . ALA A 1 255 ? 7.505 -14.688 -17.908 1.00 96.56 255 ALA A O 1
ATOM 1938 N N . ASN A 1 256 ? 9.534 -14.097 -18.670 1.00 96.94 256 ASN A N 1
ATOM 1939 C CA . ASN A 1 256 ? 9.081 -13.079 -19.625 1.00 96.94 256 ASN A CA 1
ATOM 1940 C C . ASN A 1 256 ? 8.204 -11.979 -18.983 1.00 96.94 256 ASN A C 1
ATOM 1942 O O . ASN A 1 256 ? 7.204 -11.542 -19.548 1.00 96.94 256 ASN A O 1
ATOM 1946 N N . ILE A 1 257 ? 8.576 -11.554 -17.774 1.00 98.06 257 ILE A N 1
ATOM 1947 C CA . ILE A 1 257 ? 7.922 -10.479 -17.024 1.00 98.06 257 ILE A CA 1
ATOM 1948 C C . ILE A 1 257 ? 8.658 -9.168 -17.285 1.00 98.06 257 ILE A C 1
ATOM 1950 O O . ILE A 1 257 ? 9.883 -9.091 -17.146 1.00 98.06 257 ILE A O 1
ATOM 1954 N N . ASN A 1 258 ? 7.898 -8.122 -17.607 1.00 97.88 258 ASN A N 1
ATOM 1955 C CA . ASN A 1 258 ? 8.440 -6.788 -17.818 1.00 97.88 258 ASN A CA 1
ATOM 1956 C C . ASN A 1 258 ? 9.001 -6.214 -16.514 1.00 97.88 258 ASN A C 1
ATOM 1958 O O . ASN A 1 258 ? 8.336 -6.176 -15.476 1.00 97.88 258 ASN A O 1
ATOM 1962 N N . TYR A 1 259 ? 10.233 -5.722 -16.586 1.00 98.19 259 TYR A N 1
ATOM 1963 C CA . TYR A 1 259 ? 10.843 -4.947 -15.521 1.00 98.19 259 TYR A CA 1
ATOM 1964 C C . TYR A 1 259 ? 11.774 -3.885 -16.102 1.00 98.19 259 TYR A C 1
ATOM 1966 O O . TYR A 1 259 ? 12.270 -3.994 -17.224 1.00 98.19 259 TYR A O 1
ATOM 1974 N N . THR A 1 260 ? 12.044 -2.858 -15.308 1.00 97.62 260 THR A N 1
ATOM 1975 C CA . THR A 1 260 ? 12.955 -1.765 -15.639 1.00 97.62 260 THR A CA 1
ATOM 1976 C C . THR A 1 260 ? 14.121 -1.723 -14.660 1.00 97.62 260 THR A C 1
ATOM 1978 O O . THR A 1 260 ? 14.063 -2.248 -13.544 1.00 97.62 260 THR A O 1
ATOM 1981 N N . VAL A 1 261 ? 15.209 -1.090 -15.087 1.00 97.31 261 VAL A N 1
ATOM 1982 C CA . VAL A 1 261 ? 16.362 -0.763 -14.248 1.00 97.31 261 VAL A CA 1
ATOM 1983 C C . VAL A 1 261 ? 16.440 0.754 -14.173 1.00 97.31 261 VAL A C 1
ATOM 1985 O O . VAL A 1 261 ? 16.383 1.425 -15.202 1.00 97.31 261 VAL A O 1
ATOM 1988 N N . GLY A 1 262 ? 16.533 1.297 -12.962 1.00 93.69 262 GLY A N 1
ATOM 1989 C CA . GLY A 1 262 ? 16.597 2.733 -12.737 1.00 93.69 262 GLY A CA 1
ATOM 1990 C C . GLY A 1 262 ? 17.804 3.348 -13.439 1.00 93.69 262 GLY A C 1
ATOM 1991 O O . GLY A 1 262 ? 18.934 2.904 -13.248 1.00 93.69 262 GLY A O 1
ATOM 1992 N N . ALA A 1 263 ? 17.570 4.399 -14.228 1.00 90.44 263 ALA A N 1
ATOM 1993 C CA . ALA A 1 263 ? 18.630 5.072 -14.981 1.00 90.44 263 ALA A CA 1
ATOM 1994 C C . ALA A 1 263 ? 19.657 5.754 -14.060 1.00 90.44 263 ALA A C 1
ATOM 1996 O O . ALA A 1 263 ? 20.858 5.681 -14.299 1.00 90.44 263 ALA A O 1
ATOM 1997 N N . ALA A 1 264 ? 19.182 6.397 -12.988 1.00 90.69 264 ALA A N 1
ATOM 1998 C CA . ALA A 1 264 ? 20.036 7.063 -12.005 1.00 90.69 264 ALA A CA 1
ATOM 1999 C C . ALA A 1 264 ? 20.553 6.108 -10.915 1.00 90.69 264 ALA A C 1
ATOM 2001 O O . ALA A 1 264 ? 21.640 6.316 -10.378 1.00 90.69 264 ALA A O 1
ATOM 2002 N N . ASN A 1 265 ? 19.795 5.056 -10.593 1.00 92.25 265 ASN A N 1
ATOM 2003 C CA . ASN A 1 265 ? 20.195 4.039 -9.629 1.00 92.25 265 ASN A CA 1
ATOM 2004 C C . ASN A 1 265 ? 19.896 2.629 -10.175 1.00 92.25 265 ASN A C 1
ATOM 2006 O O . ASN A 1 265 ? 18.751 2.180 -10.093 1.00 92.25 265 ASN A O 1
ATOM 2010 N N . PRO A 1 266 ? 20.909 1.885 -10.659 1.00 93.50 266 PRO A N 1
ATOM 2011 C CA . PRO A 1 266 ? 20.702 0.552 -11.224 1.00 93.50 266 PRO A CA 1
ATOM 2012 C C . PRO A 1 266 ? 20.304 -0.499 -10.176 1.00 93.50 266 PRO A C 1
ATOM 2014 O O . PRO A 1 266 ? 19.834 -1.582 -10.533 1.00 93.50 266 PRO A O 1
ATOM 2017 N N . ASN A 1 267 ? 20.455 -0.194 -8.882 1.00 94.12 267 ASN A N 1
ATOM 2018 C CA . ASN A 1 267 ? 19.971 -1.024 -7.778 1.00 94.12 267 ASN A CA 1
ATOM 2019 C C . ASN A 1 267 ? 18.474 -0.802 -7.472 1.00 94.12 267 ASN A C 1
ATOM 2021 O O . ASN A 1 267 ? 17.950 -1.392 -6.532 1.00 94.12 267 ASN A O 1
ATOM 2025 N N . GLN A 1 268 ? 17.788 0.037 -8.250 1.00 95.12 268 GLN A N 1
ATOM 2026 C CA . GLN A 1 268 ? 16.346 0.274 -8.208 1.00 95.12 268 GLN A CA 1
ATOM 2027 C C . GLN A 1 268 ? 15.724 -0.054 -9.576 1.00 95.12 268 GLN A C 1
ATOM 2029 O O . GLN A 1 268 ? 16.430 -0.208 -10.577 1.00 95.12 268 GLN A O 1
ATOM 2034 N N . GLY A 1 269 ? 14.410 -0.226 -9.624 1.00 97.00 269 GLY A N 1
ATOM 2035 C CA . GLY A 1 269 ? 13.634 -0.297 -10.853 1.00 97.00 269 GLY A CA 1
ATOM 2036 C C . GLY A 1 269 ? 12.162 -0.548 -10.567 1.00 97.00 269 GLY A C 1
ATOM 2037 O O . GLY A 1 269 ? 11.705 -0.386 -9.438 1.00 97.00 269 GLY A O 1
ATOM 2038 N N . TYR A 1 270 ? 11.436 -0.992 -11.585 1.00 98.00 270 TYR A N 1
ATOM 2039 C CA . TYR A 1 270 ? 10.056 -1.451 -11.448 1.00 98.00 27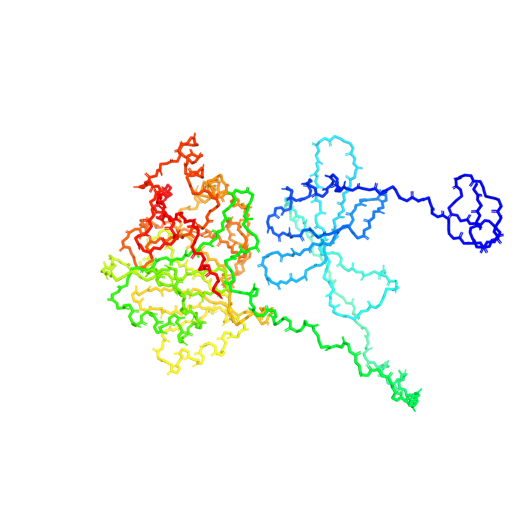0 TYR A CA 1
ATOM 2040 C C . TYR A 1 270 ? 9.906 -2.852 -12.011 1.00 98.00 270 TYR A C 1
ATOM 2042 O O . TYR A 1 270 ? 10.572 -3.182 -12.987 1.00 98.00 270 TYR A O 1
ATOM 2050 N N . VAL A 1 271 ? 9.001 -3.637 -11.444 1.00 98.56 271 VAL A N 1
ATOM 2051 C CA . VAL A 1 271 ? 8.453 -4.844 -12.071 1.00 98.56 271 VAL A CA 1
ATOM 2052 C C . VAL A 1 271 ? 6.968 -4.613 -12.339 1.00 98.56 271 VAL A C 1
ATOM 2054 O O . VAL A 1 271 ? 6.297 -3.936 -11.556 1.00 98.56 271 VAL A O 1
ATOM 2057 N N . GLU A 1 272 ? 6.467 -5.111 -13.465 1.00 97.81 272 GLU A N 1
ATOM 2058 C CA . GLU A 1 272 ? 5.085 -4.894 -13.893 1.00 97.81 272 GLU A CA 1
ATOM 2059 C C . GLU A 1 272 ? 4.265 -6.169 -13.709 1.00 97.81 272 GLU A C 1
ATOM 2061 O O . GLU A 1 272 ? 4.522 -7.194 -14.342 1.00 97.81 272 GLU A O 1
ATOM 2066 N N . ALA A 1 273 ? 3.268 -6.092 -12.832 1.00 98.12 273 ALA A N 1
ATOM 2067 C CA . ALA A 1 273 ? 2.203 -7.078 -12.760 1.00 98.12 273 ALA A CA 1
ATOM 2068 C C . ALA A 1 273 ? 1.198 -6.849 -13.909 1.00 98.12 273 ALA A C 1
ATOM 2070 O O . ALA A 1 273 ? 1.186 -5.771 -14.522 1.00 98.12 273 ALA A O 1
ATOM 2071 N N . PRO A 1 274 ? 0.319 -7.827 -14.206 1.00 98.00 274 PRO A N 1
ATOM 2072 C CA . PRO A 1 274 ? -0.803 -7.605 -15.113 1.00 98.00 274 PRO A CA 1
ATOM 2073 C C . PRO A 1 274 ? -1.649 -6.382 -14.713 1.00 98.00 274 PRO A C 1
ATOM 2075 O O . PRO A 1 274 ? -1.547 -5.856 -13.603 1.00 98.00 274 PRO A O 1
ATOM 2078 N N . ASP A 1 275 ? -2.497 -5.916 -15.631 1.00 97.75 275 ASP A N 1
ATOM 2079 C CA . ASP A 1 275 ? -3.383 -4.757 -15.418 1.00 97.75 275 ASP A CA 1
ATOM 2080 C C . ASP A 1 275 ? -2.644 -3.420 -15.173 1.00 97.75 275 ASP A C 1
ATOM 2082 O O . ASP A 1 275 ? -3.192 -2.479 -14.591 1.00 97.75 275 ASP A O 1
ATOM 2086 N N . GLY A 1 276 ? -1.396 -3.323 -15.655 1.00 96.25 276 GLY A N 1
ATOM 2087 C CA . GLY A 1 276 ? -0.583 -2.100 -15.627 1.00 96.25 276 GLY A CA 1
ATOM 2088 C C . GLY A 1 276 ? -0.105 -1.703 -14.230 1.00 96.25 276 GLY A C 1
ATOM 2089 O O . GLY A 1 276 ? 0.216 -0.537 -13.994 1.00 96.25 276 GLY A O 1
ATOM 2090 N N . ILE A 1 277 ? -0.084 -2.654 -13.295 1.00 98.19 277 ILE A N 1
ATOM 2091 C CA . ILE A 1 277 ? 0.298 -2.425 -11.904 1.00 98.19 277 ILE A CA 1
ATOM 2092 C C . ILE A 1 277 ? 1.824 -2.442 -11.810 1.00 98.19 277 ILE A C 1
ATOM 2094 O O . ILE A 1 277 ? 2.473 -3.484 -11.915 1.00 98.19 277 ILE A O 1
ATOM 2098 N N . ARG A 1 278 ? 2.408 -1.259 -11.615 1.00 96.06 278 ARG A N 1
ATOM 2099 C CA . ARG A 1 278 ? 3.851 -1.084 -11.436 1.00 96.06 278 ARG A CA 1
ATOM 2100 C C . ARG A 1 278 ? 4.217 -1.185 -9.962 1.00 96.06 278 ARG A C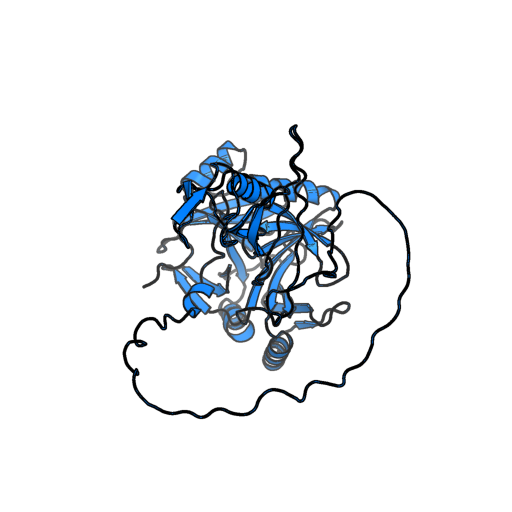 1
ATOM 2102 O O . ARG A 1 278 ? 3.618 -0.517 -9.126 1.00 96.06 278 ARG A O 1
ATOM 2109 N N . VAL A 1 279 ? 5.245 -1.972 -9.668 1.00 98.25 279 VAL A N 1
ATOM 2110 C CA . VAL A 1 279 ? 5.780 -2.157 -8.316 1.00 98.25 279 VAL A CA 1
ATOM 2111 C C . VAL A 1 279 ? 7.208 -1.644 -8.282 1.00 98.25 279 VAL A C 1
ATOM 2113 O O . VAL A 1 279 ? 8.053 -2.149 -9.025 1.00 98.25 279 VAL A O 1
ATOM 2116 N N . GLU A 1 280 ? 7.490 -0.641 -7.448 1.00 97.62 280 GLU A N 1
ATOM 2117 C CA . GLU A 1 280 ? 8.868 -0.174 -7.263 1.00 97.62 280 GLU A CA 1
ATOM 2118 C C . GLU A 1 280 ? 9.672 -1.224 -6.487 1.00 97.62 280 GLU A C 1
ATOM 2120 O O . GLU A 1 280 ? 9.214 -1.788 -5.494 1.00 97.62 280 GLU A O 1
ATOM 2125 N N . VAL A 1 281 ? 10.896 -1.489 -6.932 1.00 97.75 281 VAL A N 1
ATOM 2126 C CA . VAL A 1 281 ? 11.799 -2.438 -6.284 1.00 97.75 281 VAL A CA 1
ATOM 2127 C C . VAL A 1 281 ? 13.190 -1.851 -6.133 1.00 97.75 281 VAL A C 1
ATOM 2129 O O . VAL A 1 281 ? 13.699 -1.190 -7.037 1.00 97.75 281 VAL A O 1
ATOM 2132 N N . PHE A 1 282 ? 13.853 -2.137 -5.015 1.00 95.56 282 PHE A N 1
ATOM 2133 C CA . PHE A 1 282 ? 15.290 -1.896 -4.880 1.00 95.56 282 PHE A CA 1
ATOM 2134 C C . PHE A 1 282 ? 15.983 -2.973 -4.049 1.00 95.56 282 PHE A C 1
ATOM 2136 O O . PHE A 1 282 ? 15.356 -3.654 -3.240 1.00 95.56 282 PHE A O 1
ATOM 2143 N N . GLY A 1 283 ? 17.288 -3.143 -4.268 1.00 93.00 283 GLY A N 1
ATOM 2144 C CA . GLY A 1 283 ? 18.099 -4.139 -3.574 1.00 93.00 283 GLY A CA 1
ATOM 2145 C C . GLY A 1 283 ? 18.611 -3.666 -2.209 1.00 93.00 283 GLY A C 1
ATOM 2146 O O . GLY A 1 283 ? 19.233 -2.608 -2.115 1.00 93.00 283 GLY A O 1
ATOM 2147 N N . ASP A 1 284 ? 18.445 -4.471 -1.162 1.00 89.06 284 ASP A N 1
ATOM 2148 C CA . ASP A 1 284 ? 19.186 -4.335 0.096 1.00 89.06 284 ASP A CA 1
ATOM 2149 C C . ASP A 1 284 ? 19.596 -5.723 0.630 1.00 89.06 284 ASP A C 1
ATOM 2151 O O . ASP A 1 284 ? 18.774 -6.425 1.228 1.00 89.06 284 ASP A O 1
ATOM 2155 N N . PRO A 1 285 ? 20.876 -6.127 0.491 1.00 85.44 285 PRO A N 1
ATOM 2156 C CA . PRO A 1 285 ? 21.341 -7.443 0.935 1.00 85.44 285 PRO A CA 1
ATOM 2157 C C . PRO A 1 285 ? 21.285 -7.632 2.458 1.00 85.44 285 PRO A C 1
ATOM 2159 O O . PRO A 1 285 ? 21.423 -8.757 2.942 1.00 85.44 285 PRO A O 1
ATOM 2162 N N . SER A 1 286 ? 21.073 -6.555 3.225 1.00 84.19 286 SER A N 1
ATOM 2163 C CA . SER A 1 286 ? 20.906 -6.626 4.679 1.00 84.19 286 SER A CA 1
ATOM 2164 C C . SER A 1 286 ? 19.509 -7.059 5.124 1.00 84.19 286 SER A C 1
ATOM 2166 O O . SER A 1 286 ? 19.303 -7.258 6.321 1.00 84.19 286 SER A O 1
ATOM 2168 N N . LEU A 1 287 ? 18.560 -7.236 4.198 1.00 79.56 287 LEU A N 1
ATOM 2169 C CA . LEU A 1 287 ? 17.237 -7.735 4.548 1.00 79.56 287 LEU A CA 1
ATOM 2170 C C . LEU A 1 287 ? 17.316 -9.114 5.232 1.00 79.56 287 LEU A C 1
ATOM 2172 O O . LEU A 1 287 ? 18.037 -10.013 4.772 1.00 79.56 287 LEU A O 1
ATOM 2176 N N . PRO A 1 288 ? 16.544 -9.328 6.312 1.00 77.25 288 PRO A N 1
ATOM 2177 C CA . PRO A 1 288 ? 16.504 -10.617 6.991 1.00 77.25 288 PRO A CA 1
ATOM 2178 C C . PRO A 1 288 ? 15.796 -11.680 6.146 1.00 77.25 288 PRO A C 1
ATOM 2180 O O . PRO A 1 288 ? 16.212 -12.835 6.156 1.00 77.25 288 PRO A O 1
ATOM 2183 N N . GLY A 1 289 ? 14.777 -11.281 5.380 1.00 85.81 289 GLY A N 1
ATOM 2184 C CA . GLY A 1 289 ? 14.051 -12.126 4.430 1.00 85.81 289 GLY A CA 1
ATOM 2185 C C . GLY A 1 289 ? 14.377 -11.796 2.967 1.00 85.81 289 GLY A C 1
ATOM 2186 O O . GLY A 1 289 ? 15.112 -10.846 2.704 1.00 85.81 289 GLY A O 1
ATOM 2187 N N . PRO A 1 290 ? 13.842 -12.565 2.002 1.00 88.75 290 PRO A N 1
ATOM 2188 C CA . PRO A 1 290 ? 14.093 -12.349 0.574 1.00 88.75 290 PRO A CA 1
ATOM 2189 C C . PRO A 1 290 ? 13.439 -11.071 0.027 1.00 88.75 290 PRO A C 1
ATOM 2191 O O . PRO A 1 290 ? 13.936 -10.497 -0.943 1.00 88.75 290 PRO A O 1
ATOM 2194 N N . ILE A 1 291 ? 12.347 -10.630 0.650 1.00 92.81 291 ILE A N 1
ATOM 2195 C CA . ILE A 1 291 ? 11.535 -9.481 0.253 1.00 92.81 291 ILE A CA 1
ATOM 2196 C C . ILE A 1 291 ? 10.884 -8.857 1.494 1.00 92.81 291 ILE A C 1
ATOM 2198 O O . ILE A 1 291 ? 10.632 -9.558 2.475 1.00 92.81 291 ILE A O 1
ATOM 2202 N N . GLY A 1 292 ? 10.608 -7.556 1.466 1.00 88.25 292 GLY A N 1
ATOM 2203 C CA . GLY A 1 292 ? 9.834 -6.876 2.504 1.00 88.25 292 GLY A CA 1
ATOM 2204 C C . GLY A 1 292 ? 9.157 -5.619 1.977 1.00 88.25 292 GLY A C 1
ATOM 2205 O O . GLY A 1 292 ? 9.698 -4.961 1.088 1.00 88.25 292 GLY A O 1
ATOM 2206 N N . MET A 1 293 ? 7.968 -5.312 2.498 1.00 90.75 293 MET A N 1
ATOM 2207 C CA . MET A 1 293 ? 7.241 -4.086 2.155 1.00 90.75 293 MET A CA 1
ATOM 2208 C C . MET A 1 293 ? 8.083 -2.846 2.493 1.00 90.75 293 MET A C 1
ATOM 2210 O O . MET A 1 293 ? 8.697 -2.802 3.558 1.00 90.75 293 MET A O 1
ATOM 2214 N N . ASP A 1 294 ? 8.115 -1.854 1.599 1.00 90.38 294 ASP A N 1
ATOM 2215 C CA . ASP A 1 294 ? 8.871 -0.609 1.802 1.00 90.38 294 ASP A CA 1
ATOM 2216 C C . ASP A 1 294 ? 7.954 0.605 1.954 1.00 90.38 294 ASP A C 1
ATOM 2218 O O . ASP A 1 294 ? 8.018 1.330 2.953 1.00 90.38 294 ASP A O 1
ATOM 2222 N N . HIS A 1 295 ? 7.118 0.860 0.945 1.00 94.56 295 HIS A N 1
ATOM 2223 C CA . HIS A 1 295 ? 6.337 2.089 0.891 1.00 94.56 295 HIS A CA 1
ATOM 2224 C C . HIS A 1 295 ? 5.103 1.998 -0.008 1.00 94.56 295 HIS A C 1
ATOM 2226 O O . HIS A 1 295 ? 5.020 1.163 -0.907 1.00 94.56 295 HIS A O 1
ATOM 2232 N N . ILE A 1 296 ? 4.176 2.924 0.222 1.00 97.56 296 ILE A N 1
ATOM 2233 C CA . ILE A 1 296 ? 3.134 3.335 -0.723 1.00 97.56 296 ILE A CA 1
ATOM 2234 C C . ILE A 1 296 ? 3.533 4.724 -1.222 1.00 97.56 296 ILE A C 1
ATOM 2236 O O . ILE A 1 296 ? 3.894 5.578 -0.410 1.00 97.56 296 ILE A O 1
ATOM 2240 N N . HIS A 1 297 ? 3.521 4.953 -2.533 1.00 97.44 297 HIS A N 1
ATOM 2241 C CA . HIS A 1 297 ? 3.908 6.233 -3.122 1.00 97.44 297 HIS A CA 1
ATOM 2242 C C . HIS A 1 297 ? 2.684 6.965 -3.654 1.00 97.44 297 HIS A C 1
ATOM 2244 O O . HIS A 1 297 ? 1.976 6.471 -4.533 1.00 97.44 297 HIS A O 1
ATOM 2250 N N . MET A 1 298 ? 2.473 8.170 -3.136 1.00 98.12 298 MET A N 1
ATOM 2251 C CA . MET A 1 298 ? 1.427 9.077 -3.569 1.00 98.12 298 MET A CA 1
ATOM 2252 C C . MET A 1 298 ? 2.005 10.280 -4.309 1.00 98.12 298 MET A C 1
ATOM 2254 O O . MET A 1 298 ? 3.043 10.840 -3.938 1.00 98.12 298 MET A O 1
ATOM 2258 N N . LEU A 1 299 ? 1.321 10.677 -5.373 1.00 96.81 299 LEU A N 1
ATOM 2259 C CA . LEU A 1 299 ? 1.622 11.864 -6.158 1.00 96.81 299 LEU A CA 1
ATOM 2260 C C . LEU A 1 299 ? 0.492 12.862 -5.952 1.00 96.81 299 LEU A C 1
ATOM 2262 O O . LEU A 1 299 ? -0.664 12.471 -6.029 1.00 96.81 299 LEU A O 1
ATOM 2266 N N . LEU A 1 300 ? 0.818 14.124 -5.689 1.00 95.44 300 LEU A N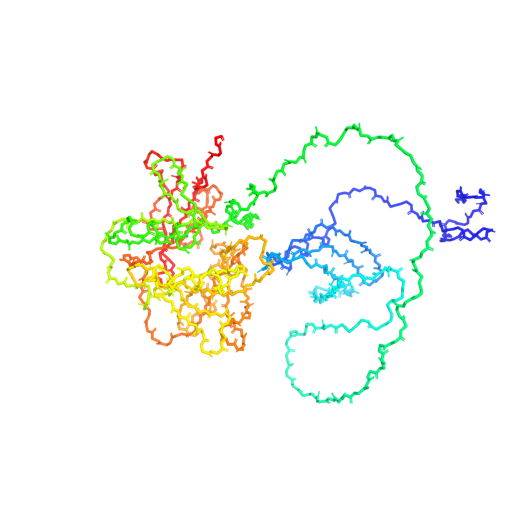 1
ATOM 2267 C CA . LEU A 1 300 ? -0.150 15.212 -5.506 1.00 95.44 300 LEU A CA 1
ATOM 2268 C C . LEU A 1 300 ? 0.533 16.578 -5.649 1.00 95.44 300 LEU A C 1
ATOM 2270 O O . LEU A 1 300 ? 1.761 16.645 -5.751 1.00 95.44 300 LEU A O 1
ATOM 2274 N N . GLY A 1 301 ? -0.238 17.668 -5.647 1.00 95.06 301 GLY A N 1
ATOM 2275 C CA . GLY A 1 301 ? 0.311 19.018 -5.773 1.00 95.06 301 GLY A CA 1
ATOM 2276 C C . GLY A 1 301 ? 1.277 19.357 -4.634 1.00 95.06 301 GLY A C 1
ATOM 2277 O O . GLY A 1 301 ? 1.031 19.027 -3.474 1.00 95.06 301 GLY A O 1
ATOM 2278 N N . ALA A 1 302 ? 2.379 20.052 -4.937 1.00 93.94 302 ALA A N 1
ATOM 2279 C CA . ALA A 1 302 ? 3.408 20.376 -3.940 1.00 93.94 302 ALA A CA 1
ATOM 2280 C C . ALA A 1 302 ? 2.852 21.130 -2.715 1.00 93.94 302 ALA A C 1
ATOM 2282 O O . ALA A 1 302 ? 3.296 20.909 -1.589 1.00 93.94 302 ALA A O 1
ATOM 2283 N N . THR A 1 303 ? 1.856 21.992 -2.930 1.00 95.25 303 THR A N 1
ATOM 2284 C CA . THR A 1 303 ? 1.187 22.778 -1.882 1.00 95.25 303 THR A CA 1
ATOM 2285 C C . THR A 1 303 ? 0.293 21.942 -0.967 1.00 95.25 303 THR A C 1
ATOM 2287 O O . THR A 1 303 ? -0.052 22.398 0.118 1.00 95.25 303 THR A O 1
ATOM 2290 N N . GLU A 1 304 ? -0.072 20.727 -1.374 1.00 96.00 304 GLU A N 1
ATOM 2291 C CA . GLU A 1 304 ? -0.959 19.837 -0.620 1.00 96.00 304 GLU A CA 1
ATOM 2292 C C . GLU A 1 304 ? -0.203 18.868 0.296 1.00 96.00 304 GLU A C 1
ATOM 2294 O O . GLU A 1 304 ? -0.776 18.340 1.249 1.00 96.00 304 GLU A O 1
ATOM 2299 N N . ILE A 1 305 ? 1.096 18.661 0.052 1.00 96.00 305 ILE A N 1
ATOM 2300 C CA . ILE A 1 305 ? 1.931 17.706 0.796 1.00 96.00 305 ILE A CA 1
ATOM 2301 C C . ILE A 1 305 ? 1.879 17.925 2.325 1.00 96.00 305 ILE A C 1
ATOM 2303 O O . ILE A 1 305 ? 1.686 16.946 3.053 1.00 96.00 305 ILE A O 1
ATOM 2307 N N . PRO A 1 306 ? 1.975 19.163 2.856 1.00 96.12 306 PRO A N 1
ATOM 2308 C CA . PRO A 1 306 ? 1.858 19.374 4.299 1.00 96.12 306 PRO A CA 1
ATOM 2309 C C . PRO A 1 306 ? 0.490 18.957 4.857 1.00 96.12 306 PRO A C 1
ATOM 2311 O O . PRO A 1 306 ? 0.404 18.422 5.964 1.00 96.12 306 PRO A O 1
ATOM 2314 N N . ALA A 1 307 ? -0.583 19.176 4.091 1.00 97.62 307 ALA A N 1
ATOM 2315 C CA . ALA A 1 307 ? -1.943 18.859 4.509 1.00 97.62 307 ALA A CA 1
ATOM 2316 C C . ALA A 1 307 ? -2.189 17.342 4.535 1.00 97.62 307 ALA A C 1
ATOM 2318 O O . ALA A 1 307 ? -2.747 16.846 5.516 1.00 97.62 307 ALA A O 1
ATOM 2319 N N . ILE A 1 308 ? -1.718 16.589 3.532 1.00 97.81 308 ILE A N 1
ATOM 2320 C CA . ILE A 1 308 ? -1.850 15.122 3.531 1.00 97.81 308 ILE A CA 1
ATOM 2321 C C . ILE A 1 308 ? -1.011 14.476 4.634 1.00 97.81 308 ILE A C 1
ATOM 2323 O O . ILE A 1 308 ? -1.504 13.591 5.331 1.00 97.81 308 ILE A O 1
ATOM 2327 N N . GLN A 1 309 ? 0.204 14.972 4.899 1.00 94.31 309 GLN A N 1
ATOM 2328 C CA . GLN A 1 309 ? 1.001 14.495 6.033 1.00 94.31 309 GLN A CA 1
ATOM 2329 C C . GLN A 1 309 ? 0.263 14.697 7.360 1.00 94.31 309 GLN A C 1
ATOM 2331 O O . GLN A 1 309 ? 0.163 13.767 8.161 1.00 94.31 309 GLN A O 1
ATOM 2336 N N . ALA A 1 310 ? -0.284 15.895 7.583 1.00 94.00 310 ALA A N 1
ATOM 2337 C CA . ALA A 1 310 ? -1.047 16.199 8.789 1.00 94.00 310 ALA A CA 1
ATOM 2338 C C . ALA A 1 310 ? -2.307 15.328 8.912 1.00 94.00 310 ALA A C 1
ATOM 2340 O O . ALA A 1 310 ? -2.632 14.876 10.011 1.00 94.00 310 ALA A O 1
ATOM 2341 N N . TRP A 1 311 ? -2.991 15.051 7.798 1.00 97.88 311 TRP A N 1
ATOM 2342 C CA . TRP A 1 311 ? -4.177 14.200 7.785 1.00 97.88 311 TRP A CA 1
ATOM 2343 C C . TRP A 1 311 ? -3.842 12.752 8.158 1.00 97.88 311 TRP A C 1
ATOM 2345 O O . TRP A 1 311 ? -4.421 12.235 9.109 1.00 97.88 311 TRP A O 1
ATOM 2355 N N . TYR A 1 312 ? -2.854 12.120 7.512 1.00 96.00 312 TYR A N 1
ATOM 2356 C CA . TYR A 1 312 ? -2.452 10.742 7.841 1.00 96.00 312 TYR A CA 1
ATOM 2357 C C . TYR A 1 312 ? -1.897 10.627 9.269 1.00 96.00 312 TYR A C 1
ATOM 2359 O O . TYR A 1 312 ? -2.122 9.618 9.943 1.00 96.00 312 TYR A O 1
ATOM 2367 N N . ALA A 1 313 ? -1.216 11.664 9.767 1.00 86.69 313 ALA A N 1
ATOM 2368 C CA . ALA A 1 313 ? -0.765 11.710 11.153 1.00 86.69 313 ALA A CA 1
ATOM 2369 C C . ALA A 1 313 ? -1.931 11.786 12.148 1.00 86.69 313 ALA A C 1
ATOM 2371 O O . ALA A 1 313 ? -1.954 11.046 13.129 1.00 86.69 313 ALA A O 1
ATOM 2372 N N . LYS A 1 314 ? -2.926 12.640 11.882 1.00 89.38 314 LYS A N 1
ATOM 2373 C CA . LYS A 1 314 ? -4.101 12.814 12.747 1.00 89.38 314 LYS A CA 1
ATOM 2374 C C . LYS A 1 314 ? -5.043 11.608 12.706 1.00 89.38 314 LYS A C 1
ATOM 2376 O O . LYS A 1 314 ? -5.481 11.151 13.755 1.00 89.38 314 LYS A O 1
ATOM 2381 N N . VAL A 1 315 ? -5.382 11.134 11.509 1.00 95.38 315 VAL A N 1
ATOM 2382 C CA . VAL A 1 315 ? -6.444 10.140 11.279 1.00 95.38 315 VAL A CA 1
ATOM 2383 C C . VAL A 1 315 ? -5.949 8.723 11.535 1.00 95.38 315 VAL A C 1
ATOM 2385 O O . VAL A 1 315 ? -6.652 7.926 12.148 1.00 95.38 315 VAL A O 1
ATOM 2388 N N . LEU A 1 316 ? -4.725 8.411 11.105 1.00 94.00 316 LEU A N 1
ATOM 2389 C CA . LEU A 1 316 ? -4.177 7.056 11.176 1.00 94.00 316 LEU A CA 1
ATOM 2390 C C . LEU A 1 316 ? -2.989 6.938 12.132 1.00 94.00 316 LEU A C 1
ATOM 2392 O O . LEU A 1 316 ? -2.445 5.848 12.278 1.00 94.00 316 LEU A O 1
ATOM 2396 N N . GLY A 1 317 ? -2.586 8.017 12.812 1.00 86.56 317 GLY A N 1
ATOM 2397 C CA . GLY A 1 317 ? -1.526 7.982 13.826 1.00 86.56 317 GLY A CA 1
ATOM 2398 C C . GLY A 1 317 ? -0.127 7.795 13.243 1.00 86.56 317 GLY A C 1
ATOM 2399 O O . GLY A 1 317 ? 0.766 7.277 13.915 1.00 86.56 317 GLY A O 1
ATOM 2400 N N . GLY A 1 318 ? 0.064 8.132 11.969 1.00 84.00 318 GLY A N 1
ATOM 2401 C CA . GLY A 1 318 ? 1.378 8.075 11.349 1.00 84.00 318 GLY A CA 1
ATOM 2402 C C . GLY A 1 318 ? 2.296 9.216 11.813 1.00 84.00 318 GLY A C 1
ATOM 2403 O O . GLY A 1 318 ? 1.851 10.264 12.273 1.00 84.00 318 GLY A O 1
ATOM 2404 N N . LEU A 1 319 ? 3.608 9.029 11.687 1.00 81.62 319 LEU A N 1
ATOM 2405 C CA . LEU A 1 319 ? 4.600 10.034 12.072 1.00 81.62 319 LEU A CA 1
ATOM 2406 C C . LEU A 1 319 ? 5.140 10.770 10.845 1.00 81.62 319 LEU A C 1
ATOM 2408 O O . LEU A 1 319 ? 5.913 10.201 10.072 1.00 81.62 319 LEU A O 1
ATOM 2412 N N . SER A 1 320 ? 4.784 12.042 10.688 1.00 83.81 320 SER A N 1
ATOM 2413 C CA . SER A 1 320 ? 5.297 12.887 9.605 1.00 83.81 320 SER A CA 1
ATOM 2414 C C . SER A 1 320 ? 6.823 13.006 9.633 1.00 83.81 320 SER A C 1
ATOM 2416 O O . SER A 1 320 ? 7.453 13.063 10.691 1.00 83.81 320 SER A O 1
ATOM 2418 N N . GLY A 1 321 ? 7.433 13.070 8.455 1.00 83.06 321 GLY A N 1
ATOM 2419 C CA . GLY A 1 321 ? 8.852 13.356 8.307 1.00 83.06 321 GLY A CA 1
ATOM 2420 C C . GLY A 1 321 ? 9.314 13.196 6.869 1.00 83.06 321 GLY A C 1
ATOM 2421 O O . GLY A 1 321 ? 8.515 13.100 5.947 1.00 83.06 321 GLY A O 1
ATOM 2422 N N . THR A 1 322 ? 10.624 13.091 6.679 1.00 84.81 322 THR A N 1
ATOM 2423 C CA . THR A 1 322 ? 11.225 12.869 5.362 1.00 84.81 322 THR A CA 1
ATOM 2424 C C . THR A 1 322 ? 11.976 11.550 5.313 1.00 84.81 322 THR A C 1
ATOM 2426 O O . THR A 1 322 ? 12.484 11.061 6.332 1.00 84.81 322 THR A O 1
ATOM 2429 N N . ARG A 1 323 ? 12.086 10.966 4.118 1.00 82.50 323 ARG A N 1
ATOM 2430 C CA . ARG A 1 323 ? 12.971 9.829 3.840 1.00 82.50 323 ARG A CA 1
ATOM 2431 C C . ARG A 1 323 ? 13.917 10.147 2.694 1.00 82.50 323 ARG A C 1
ATOM 2433 O O . ARG A 1 323 ? 13.589 10.930 1.810 1.00 82.50 323 ARG A O 1
ATOM 2440 N N . LYS A 1 324 ? 15.089 9.508 2.684 1.00 82.50 324 LYS A N 1
ATOM 2441 C CA . LYS A 1 324 ? 16.004 9.587 1.537 1.00 82.50 324 LYS A CA 1
ATOM 2442 C C . LYS A 1 324 ? 15.376 8.898 0.333 1.00 82.50 324 LYS A C 1
ATOM 2444 O O . LYS A 1 324 ? 14.887 7.777 0.462 1.00 82.50 324 LYS A O 1
ATOM 2449 N N . THR A 1 325 ? 15.443 9.539 -0.823 1.00 84.06 325 THR A N 1
ATOM 2450 C CA . THR A 1 325 ? 15.024 8.927 -2.083 1.00 84.06 325 THR A CA 1
ATOM 2451 C C . THR A 1 325 ? 16.027 7.856 -2.506 1.00 84.06 325 THR A C 1
ATOM 2453 O O . THR A 1 325 ? 17.235 8.031 -2.348 1.00 84.06 325 THR A O 1
ATOM 2456 N N . VAL A 1 326 ? 15.530 6.737 -3.040 1.00 83.56 326 VAL A N 1
ATOM 2457 C CA . VAL A 1 326 ? 16.387 5.660 -3.567 1.00 83.56 326 VAL A CA 1
ATOM 2458 C C . VAL A 1 326 ? 16.736 5.912 -5.032 1.00 83.56 326 VAL A C 1
ATOM 2460 O O . VAL A 1 326 ? 17.876 5.700 -5.434 1.00 83.56 326 VAL A O 1
ATOM 2463 N N . ALA A 1 327 ? 15.785 6.411 -5.825 1.00 81.38 327 ALA A N 1
ATOM 2464 C CA . ALA A 1 327 ? 15.977 6.639 -7.256 1.00 81.38 327 ALA A CA 1
ATOM 2465 C C . ALA A 1 327 ? 16.954 7.788 -7.583 1.00 81.38 327 ALA A C 1
ATOM 2467 O O . ALA A 1 327 ? 17.576 7.780 -8.639 1.00 81.38 327 ALA A O 1
ATOM 2468 N N . ARG A 1 328 ? 17.097 8.782 -6.697 1.00 82.00 328 ARG A N 1
ATOM 2469 C CA . ARG A 1 328 ? 17.944 9.973 -6.898 1.00 82.00 328 ARG A CA 1
ATOM 2470 C C . ARG A 1 328 ? 18.485 10.509 -5.577 1.00 82.00 328 ARG A C 1
ATOM 2472 O O . ARG A 1 328 ? 18.008 10.115 -4.516 1.00 82.00 328 ARG A O 1
ATOM 2479 N N . ALA A 1 329 ? 19.452 11.422 -5.630 1.00 81.38 329 ALA A N 1
ATOM 2480 C CA . ALA A 1 329 ? 19.877 12.166 -4.448 1.00 81.38 329 ALA A CA 1
ATOM 2481 C C . ALA A 1 329 ? 18.757 13.109 -3.982 1.00 81.38 329 ALA A C 1
ATOM 2483 O O . ALA A 1 329 ? 18.150 13.802 -4.798 1.00 81.38 329 ALA A O 1
ATOM 2484 N N . GLY A 1 330 ? 18.498 13.137 -2.675 1.00 86.69 330 GLY A N 1
ATOM 2485 C CA . GLY A 1 330 ? 17.496 14.013 -2.080 1.00 86.69 330 GLY A CA 1
ATOM 2486 C C . GLY A 1 330 ? 16.673 13.334 -0.995 1.00 86.69 330 GLY A C 1
ATOM 2487 O O . GLY A 1 330 ? 17.009 12.255 -0.489 1.00 86.69 330 GLY A O 1
ATOM 2488 N N . VAL A 1 331 ? 15.593 14.014 -0.631 1.00 86.19 331 VAL A N 1
ATOM 2489 C CA . VAL A 1 331 ? 14.594 13.537 0.317 1.00 86.19 331 VAL A CA 1
ATOM 2490 C C . VAL A 1 331 ? 13.202 13.686 -0.282 1.00 86.19 331 VAL A C 1
ATOM 2492 O O . VAL A 1 331 ? 12.985 14.510 -1.167 1.00 86.19 331 VAL A O 1
ATOM 2495 N N . THR A 1 332 ? 12.275 12.868 0.196 1.00 88.62 332 THR A N 1
ATOM 2496 C CA . THR A 1 332 ? 10.848 12.967 -0.101 1.00 88.62 332 THR A CA 1
ATOM 2497 C C . THR A 1 332 ? 10.094 13.052 1.215 1.00 88.62 332 THR A C 1
ATOM 2499 O O . THR A 1 332 ? 10.478 12.402 2.195 1.00 88.62 332 THR A O 1
ATOM 2502 N N . GLU A 1 333 ? 9.049 13.870 1.240 1.00 92.19 333 GLU A N 1
ATOM 2503 C CA . GLU A 1 333 ? 8.123 13.937 2.365 1.00 92.19 333 GLU A CA 1
ATOM 2504 C C . GLU A 1 333 ? 7.381 12.610 2.502 1.00 92.19 333 GLU A C 1
ATOM 2506 O O . GLU A 1 333 ? 7.119 11.921 1.514 1.00 92.19 333 GLU A O 1
ATOM 2511 N N . CYS A 1 334 ? 7.085 12.214 3.732 1.00 92.75 334 CYS A N 1
ATOM 2512 C CA . CYS A 1 334 ? 6.398 10.966 4.026 1.00 92.75 334 CYS A CA 1
ATOM 2513 C C . CYS A 1 334 ? 5.683 11.000 5.381 1.00 92.75 334 CYS A C 1
ATOM 2515 O O . CYS A 1 334 ? 5.912 11.880 6.217 1.00 92.75 334 CYS A O 1
ATOM 2517 N N . VAL A 1 335 ? 4.833 10.003 5.606 1.00 86.75 335 VAL A N 1
ATOM 2518 C CA . VAL A 1 335 ? 4.353 9.610 6.928 1.00 86.75 335 VAL A CA 1
ATOM 2519 C C . VAL A 1 335 ? 4.857 8.200 7.223 1.00 86.75 335 VAL A C 1
ATOM 2521 O O . VAL A 1 335 ? 4.654 7.271 6.440 1.00 86.75 335 VAL A O 1
ATOM 2524 N N . TYR A 1 336 ? 5.538 8.041 8.354 1.00 83.56 336 TYR A N 1
ATOM 2525 C CA . TYR A 1 336 ? 6.055 6.767 8.828 1.00 83.56 336 TYR A CA 1
ATOM 2526 C C . TYR A 1 336 ? 5.005 5.993 9.613 1.00 83.56 336 TYR A C 1
ATOM 2528 O O . TYR A 1 336 ? 4.355 6.520 10.514 1.00 83.56 336 TYR A O 1
ATOM 2536 N N . PHE A 1 337 ? 4.960 4.701 9.334 1.00 84.06 337 PHE A N 1
ATOM 2537 C CA . PHE A 1 337 ? 4.279 3.694 10.126 1.00 84.06 337 PHE A CA 1
ATOM 2538 C C . PHE A 1 337 ? 5.284 2.593 10.479 1.00 84.06 337 PHE A C 1
ATOM 2540 O O . PHE A 1 337 ? 6.454 2.631 10.084 1.00 84.06 337 PHE A O 1
ATOM 2547 N N . HIS A 1 338 ? 4.857 1.591 11.242 1.00 73.62 338 HIS A N 1
ATOM 2548 C CA . HIS A 1 338 ? 5.746 0.484 11.552 1.00 73.62 338 HIS A CA 1
ATOM 2549 C C . HIS A 1 338 ? 6.098 -0.313 10.283 1.00 73.62 338 HIS A C 1
ATOM 2551 O O . HIS A 1 338 ? 5.212 -0.865 9.638 1.00 73.62 338 HIS A O 1
ATOM 2557 N N . ARG A 1 339 ? 7.397 -0.392 9.948 1.00 71.19 339 ARG A N 1
ATOM 2558 C CA . ARG A 1 339 ? 7.984 -1.127 8.799 1.00 71.19 339 ARG A CA 1
ATOM 2559 C C . ARG A 1 339 ? 7.641 -0.627 7.396 1.00 71.19 339 ARG A C 1
ATOM 2561 O O . ARG A 1 339 ? 8.157 -1.196 6.444 1.00 71.19 339 ARG A O 1
ATOM 2568 N N . PHE A 1 340 ? 6.856 0.434 7.250 1.00 84.75 340 PHE A N 1
ATOM 2569 C CA . PHE A 1 340 ? 6.619 1.056 5.950 1.00 84.75 340 PHE A CA 1
ATOM 2570 C C . PHE A 1 340 ? 6.408 2.566 6.089 1.00 84.75 340 PHE A C 1
ATOM 2572 O O . PHE A 1 340 ? 6.335 3.118 7.190 1.00 84.75 340 PHE A O 1
ATOM 2579 N N . ASN A 1 341 ? 6.323 3.254 4.958 1.00 90.50 341 ASN A N 1
ATOM 2580 C CA . ASN A 1 341 ? 5.961 4.664 4.910 1.00 90.50 341 ASN A CA 1
ATOM 2581 C C . ASN A 1 341 ? 4.996 4.943 3.754 1.00 90.50 341 ASN A C 1
ATOM 2583 O O . ASN A 1 341 ? 5.011 4.244 2.743 1.00 90.50 341 ASN A O 1
ATOM 2587 N N . VAL A 1 342 ? 4.197 5.994 3.895 1.00 96.44 342 VAL A N 1
ATOM 2588 C CA . VAL A 1 342 ? 3.488 6.615 2.775 1.00 96.44 342 VAL A CA 1
ATOM 2589 C C . VAL A 1 342 ? 4.341 7.793 2.319 1.00 96.44 342 VAL A C 1
ATOM 2591 O O . VAL A 1 342 ? 4.523 8.742 3.078 1.00 96.44 342 VAL A O 1
ATOM 2594 N N . SER A 1 343 ? 4.942 7.698 1.135 1.00 96.12 343 SER A N 1
ATOM 2595 C CA . SER A 1 343 ? 5.776 8.745 0.535 1.00 96.12 343 SER A CA 1
ATOM 2596 C C . SER A 1 343 ? 4.942 9.657 -0.354 1.00 96.12 343 SER A C 1
ATOM 2598 O O . SER A 1 343 ? 4.110 9.176 -1.114 1.00 96.12 343 SER A O 1
ATOM 2600 N N . PHE A 1 344 ? 5.223 10.955 -0.316 1.00 96.94 344 PHE A N 1
ATOM 2601 C CA . PHE A 1 344 ? 4.559 11.972 -1.126 1.00 96.94 344 PHE A CA 1
ATOM 2602 C C . PHE A 1 344 ? 5.578 12.643 -2.033 1.00 96.94 344 PHE A C 1
ATOM 2604 O O . PHE A 1 344 ? 6.606 13.136 -1.562 1.00 96.94 344 PHE A O 1
ATOM 2611 N N . SER A 1 345 ? 5.309 12.684 -3.334 1.00 94.88 345 SER A N 1
ATOM 2612 C CA . SER A 1 345 ? 6.108 13.474 -4.271 1.00 94.88 345 SER A CA 1
ATOM 2613 C C . SER A 1 345 ? 5.245 14.471 -5.036 1.00 94.88 345 SER A C 1
ATOM 2615 O O . SER A 1 345 ? 4.120 14.139 -5.412 1.00 94.88 345 SER A O 1
ATOM 2617 N N . PRO A 1 346 ? 5.779 15.678 -5.291 1.00 94.75 346 PRO A N 1
ATOM 2618 C CA . PRO A 1 346 ? 5.049 16.702 -6.012 1.00 94.75 346 PRO A CA 1
ATOM 2619 C C . PRO A 1 346 ? 4.809 16.272 -7.460 1.00 94.75 346 PRO A C 1
ATOM 2621 O O . PRO A 1 346 ? 5.718 15.783 -8.137 1.00 94.75 346 PRO A O 1
ATOM 2624 N N . ASN A 1 347 ? 3.585 16.483 -7.927 1.00 94.06 347 ASN A N 1
ATOM 2625 C CA . ASN A 1 347 ? 3.191 16.359 -9.319 1.00 94.06 347 ASN A CA 1
ATOM 2626 C C . ASN A 1 347 ? 2.115 17.408 -9.620 1.00 94.06 347 ASN A C 1
ATOM 2628 O O . ASN A 1 347 ? 1.048 17.388 -9.012 1.00 94.06 347 ASN A O 1
ATOM 2632 N N . ASP A 1 348 ? 2.400 18.314 -10.555 1.00 88.12 348 ASP A N 1
ATOM 2633 C CA . ASP A 1 348 ? 1.506 19.433 -10.883 1.00 88.12 348 ASP A CA 1
ATOM 2634 C C . ASP A 1 348 ? 0.331 19.017 -11.780 1.00 88.12 348 ASP A C 1
ATOM 2636 O O . ASP A 1 348 ? -0.608 19.781 -11.997 1.00 88.12 348 ASP A O 1
ATOM 2640 N N . MET A 1 349 ? 0.356 17.794 -12.314 1.00 91.00 349 MET A N 1
ATOM 2641 C CA . MET A 1 349 ? -0.784 17.259 -13.038 1.00 91.00 349 MET A CA 1
ATOM 2642 C C . MET A 1 349 ? -1.848 16.778 -12.053 1.00 91.00 349 MET A C 1
ATOM 2644 O O . MET A 1 349 ? -1.550 16.021 -11.127 1.00 91.00 349 MET A O 1
ATOM 2648 N N . LYS A 1 350 ? -3.115 17.103 -12.335 1.00 90.75 350 LYS A N 1
ATOM 2649 C CA . LYS A 1 350 ? -4.266 16.537 -11.619 1.00 90.75 350 LYS A CA 1
ATOM 2650 C C . LYS A 1 350 ? -4.142 15.012 -11.525 1.00 90.75 350 LYS A C 1
ATOM 2652 O O . LYS A 1 350 ? -3.710 14.360 -12.483 1.00 90.75 350 LYS A O 1
ATOM 2657 N N . ARG A 1 351 ? -4.481 14.478 -10.356 1.00 95.94 351 ARG A N 1
ATOM 2658 C CA . ARG A 1 351 ? -4.476 13.051 -10.038 1.00 95.94 351 ARG A CA 1
ATOM 2659 C C . ARG A 1 351 ? -5.910 12.600 -9.796 1.00 95.94 351 ARG A C 1
ATOM 2661 O O . ARG A 1 351 ? -6.687 13.338 -9.192 1.00 95.94 351 ARG A O 1
ATOM 2668 N N . ASP A 1 352 ? -6.251 11.418 -10.284 1.00 97.38 352 ASP A N 1
ATOM 2669 C CA . ASP A 1 352 ? -7.588 10.855 -10.107 1.00 97.38 352 ASP A CA 1
ATOM 2670 C C . ASP A 1 352 ? -7.719 10.085 -8.777 1.00 97.38 352 ASP A C 1
ATOM 2672 O O . ASP A 1 352 ? -6.717 9.602 -8.233 1.00 97.38 352 ASP A O 1
ATOM 2676 N N . PRO A 1 353 ? -8.949 9.904 -8.265 1.00 98.12 353 PRO A N 1
ATOM 2677 C CA . PRO A 1 353 ? -9.221 8.965 -7.184 1.00 98.12 353 PRO A CA 1
ATOM 2678 C C . PRO A 1 353 ? -8.854 7.520 -7.551 1.00 98.12 353 PRO A C 1
ATOM 2680 O O . PRO A 1 353 ? -8.795 7.147 -8.724 1.00 98.12 353 PRO A O 1
ATOM 2683 N N . THR A 1 354 ? -8.622 6.697 -6.533 1.00 98.56 354 THR A N 1
ATOM 2684 C CA . THR A 1 354 ? -8.146 5.302 -6.683 1.00 98.56 354 THR A CA 1
ATOM 2685 C C . THR A 1 354 ? -9.269 4.281 -6.882 1.00 98.56 354 THR A C 1
ATOM 2687 O O . THR A 1 354 ? -9.089 3.315 -7.624 1.00 98.56 354 THR A O 1
ATOM 2690 N N . LYS A 1 355 ? -10.453 4.523 -6.305 1.00 98.06 355 LYS A N 1
ATOM 2691 C CA . LYS A 1 355 ? -11.602 3.608 -6.370 1.00 98.06 355 LYS A CA 1
ATOM 2692 C C . LYS A 1 355 ? -11.963 3.232 -7.814 1.00 98.06 355 LYS A C 1
ATOM 2694 O O . LYS A 1 355 ? -12.206 4.095 -8.657 1.00 98.06 355 LYS A O 1
ATOM 2699 N N . GLY A 1 356 ? -12.031 1.934 -8.088 1.00 96.94 356 GLY A N 1
ATOM 2700 C CA . GLY A 1 356 ? -12.321 1.326 -9.386 1.00 96.94 356 GLY A CA 1
ATOM 2701 C C . GLY A 1 356 ? -11.109 1.131 -10.306 1.00 96.94 356 GLY A C 1
ATOM 2702 O O . GLY A 1 356 ? -11.271 0.566 -11.390 1.00 96.94 356 GLY A O 1
ATOM 2703 N N . ARG A 1 357 ? -9.908 1.590 -9.930 1.00 98.31 357 ARG A N 1
ATOM 2704 C CA . ARG A 1 357 ? -8.665 1.375 -10.697 1.00 98.31 357 ARG A CA 1
ATOM 2705 C C . ARG A 1 357 ? -8.023 0.038 -10.330 1.00 98.31 357 ARG A C 1
ATOM 2707 O O . ARG A 1 357 ? -8.467 -0.645 -9.412 1.00 98.31 357 ARG A O 1
ATOM 2714 N N . SER A 1 358 ? -6.972 -0.368 -11.048 1.00 98.56 358 SER A N 1
ATOM 2715 C CA . SER A 1 358 ? -6.341 -1.671 -10.779 1.00 98.56 358 SER A CA 1
ATOM 2716 C C . SER A 1 358 ? -5.557 -1.732 -9.465 1.00 98.56 358 SER A C 1
ATOM 2718 O O . SER A 1 358 ? -5.404 -2.817 -8.916 1.00 98.56 358 SER A O 1
ATOM 2720 N N . LEU A 1 359 ? -5.140 -0.588 -8.914 1.00 98.62 359 LEU A N 1
ATOM 2721 C CA . LEU A 1 359 ? -4.883 -0.420 -7.481 1.00 98.62 359 LEU A CA 1
ATOM 2722 C C . LEU A 1 359 ? -6.076 0.352 -6.923 1.00 98.62 359 LEU A C 1
ATOM 2724 O O . LEU A 1 359 ? -6.187 1.557 -7.146 1.00 98.62 359 LEU A O 1
ATOM 2728 N N . ASP A 1 360 ? -6.980 -0.374 -6.273 1.00 98.69 360 ASP A N 1
ATOM 2729 C CA . ASP A 1 360 ? -8.301 0.137 -5.906 1.00 98.69 360 ASP A CA 1
ATOM 2730 C C . ASP A 1 360 ? -8.256 0.899 -4.583 1.00 98.69 360 ASP A C 1
ATOM 2732 O O . ASP A 1 360 ? -8.714 2.036 -4.500 1.00 98.69 360 ASP A O 1
ATOM 2736 N N . HIS A 1 361 ? -7.654 0.282 -3.566 1.00 98.69 361 HIS A N 1
ATOM 2737 C CA . HIS A 1 361 ? -7.483 0.879 -2.249 1.00 98.69 361 HIS A CA 1
ATOM 2738 C C . HIS A 1 361 ? -6.273 0.326 -1.505 1.00 98.69 361 HIS A C 1
ATOM 2740 O O . HIS A 1 361 ? -5.720 -0.738 -1.814 1.00 98.69 361 HIS A O 1
ATOM 2746 N N . ILE A 1 362 ? -5.887 1.079 -0.480 1.00 98.56 362 ILE A N 1
ATOM 2747 C CA . ILE A 1 362 ? -4.909 0.673 0.526 1.00 98.56 362 ILE A CA 1
ATOM 2748 C C . ILE A 1 362 ? -5.638 0.339 1.827 1.00 98.56 362 ILE A C 1
ATOM 2750 O O . ILE A 1 362 ? -6.644 0.957 2.167 1.00 98.56 362 ILE A O 1
ATOM 2754 N N . GLY A 1 363 ? -5.134 -0.651 2.548 1.00 97.88 363 GLY A N 1
ATOM 2755 C CA . GLY A 1 363 ? -5.792 -1.204 3.717 1.00 97.88 363 GLY A CA 1
ATOM 2756 C C . GLY A 1 363 ? -4.981 -1.035 4.989 1.00 97.88 363 GLY A C 1
ATOM 2757 O O . GLY A 1 363 ? -3.784 -1.335 5.012 1.00 97.88 363 GLY A O 1
ATOM 2758 N N . PHE A 1 364 ? -5.635 -0.615 6.066 1.00 97.38 364 PHE A N 1
ATOM 2759 C CA . PHE A 1 364 ? -5.051 -0.543 7.398 1.00 97.38 364 PHE A CA 1
ATOM 2760 C C . PHE A 1 364 ? -5.796 -1.465 8.356 1.00 97.38 364 PHE A C 1
ATOM 2762 O O . PHE A 1 364 ? -7.001 -1.346 8.546 1.00 97.38 364 PHE A O 1
ATOM 2769 N N . GLU A 1 365 ? -5.052 -2.345 9.013 1.00 95.75 365 GLU A N 1
ATOM 2770 C CA . GLU A 1 365 ? -5.585 -3.142 10.111 1.00 95.75 365 GLU A CA 1
ATOM 2771 C C . GLU A 1 365 ? -5.600 -2.282 11.379 1.00 95.75 365 GLU A C 1
ATOM 2773 O O . GLU A 1 365 ? -4.588 -1.661 11.733 1.00 95.75 365 GLU A O 1
ATOM 2778 N N . VAL A 1 366 ? -6.730 -2.283 12.079 1.00 95.75 366 VAL A N 1
ATOM 2779 C CA . VAL A 1 366 ? -6.953 -1.563 13.330 1.00 95.75 366 VAL A CA 1
ATOM 2780 C C . VAL A 1 366 ? -7.366 -2.516 14.449 1.00 95.75 366 VAL A C 1
ATOM 2782 O O . VAL A 1 366 ? -7.888 -3.606 14.216 1.00 95.75 366 VAL A O 1
ATOM 2785 N N . LYS A 1 367 ? -7.133 -2.101 15.694 1.00 91.44 367 LYS A N 1
ATOM 2786 C CA . LYS A 1 367 ? -7.640 -2.789 16.886 1.00 91.44 367 LYS A CA 1
ATOM 2787 C C . LYS A 1 367 ? -8.954 -2.146 17.340 1.00 91.44 367 LYS A C 1
ATOM 2789 O O . LYS A 1 367 ? -8.939 -0.958 17.664 1.00 91.44 367 LYS A O 1
ATOM 2794 N N . GLY A 1 368 ? -10.033 -2.928 17.428 1.00 95.50 368 GLY A N 1
ATOM 2795 C CA . GLY A 1 368 ? -11.373 -2.449 17.781 1.00 95.50 368 GLY A CA 1
ATOM 2796 C C . GLY A 1 368 ? -11.945 -1.549 16.691 1.00 95.50 368 GLY A C 1
ATOM 2797 O O . GLY A 1 368 ? -11.916 -0.324 16.829 1.00 95.50 368 GLY A O 1
ATOM 2798 N N . LEU A 1 369 ? -12.403 -2.137 15.577 1.00 97.88 369 LEU A N 1
ATOM 2799 C CA . LEU A 1 369 ? -12.841 -1.368 14.404 1.00 97.88 369 LEU A CA 1
ATOM 2800 C C . LEU A 1 369 ? -14.043 -0.473 14.721 1.00 97.88 369 LEU A C 1
ATOM 2802 O O . LEU A 1 369 ? -14.067 0.682 14.302 1.00 97.88 369 LEU A O 1
ATOM 2806 N N . ASP A 1 370 ? -15.002 -0.982 15.493 1.00 97.50 370 ASP A N 1
ATOM 2807 C CA . ASP A 1 370 ? -16.208 -0.244 15.872 1.00 97.50 370 ASP A CA 1
ATOM 2808 C C . ASP A 1 370 ? -15.857 1.017 16.685 1.00 97.50 370 ASP A C 1
ATOM 2810 O O . ASP A 1 370 ? -16.301 2.123 16.363 1.00 97.50 370 ASP A O 1
ATOM 2814 N N . GLU A 1 371 ? -14.992 0.897 17.700 1.00 97.38 371 GLU A N 1
ATOM 2815 C CA . GLU A 1 371 ? -14.538 2.056 18.471 1.00 97.38 371 GLU A CA 1
ATOM 2816 C C . GLU A 1 371 ? -13.634 2.984 17.657 1.00 97.38 371 GLU A C 1
ATOM 2818 O O . GLU A 1 371 ? -13.633 4.194 17.888 1.00 97.38 371 GLU A O 1
ATOM 2823 N N . PHE A 1 372 ? -12.828 2.439 16.743 1.00 97.12 372 PHE A N 1
ATOM 2824 C CA . PHE A 1 372 ? -11.959 3.233 15.879 1.00 97.12 372 PHE A CA 1
ATOM 2825 C C . PHE A 1 372 ? -12.779 4.116 14.939 1.00 97.12 372 PHE A C 1
ATOM 2827 O O . PHE A 1 372 ? -12.566 5.328 14.908 1.00 97.12 372 PHE A O 1
ATOM 2834 N N . VAL A 1 373 ? -13.761 3.537 14.245 1.00 97.50 373 VAL A N 1
ATOM 2835 C CA . VAL A 1 373 ? -14.659 4.266 13.344 1.00 97.50 373 VAL A CA 1
ATOM 2836 C C . VAL A 1 373 ? -15.457 5.325 14.093 1.00 97.50 373 VAL A C 1
ATOM 2838 O O . VAL A 1 373 ? -15.494 6.471 13.651 1.00 97.50 373 VAL A O 1
ATOM 2841 N N . LYS A 1 374 ? -15.993 5.006 15.276 1.00 96.88 374 LYS A N 1
ATOM 2842 C CA . LYS A 1 374 ? -16.695 5.999 16.098 1.00 96.88 374 LYS A CA 1
ATOM 2843 C C . LYS A 1 374 ? -15.817 7.219 16.416 1.00 96.88 374 LYS A C 1
ATOM 2845 O O . LYS A 1 374 ? -16.270 8.353 16.287 1.00 96.88 374 LYS A O 1
ATOM 2850 N N . ARG A 1 375 ? -14.543 7.010 16.783 1.00 96.25 375 ARG A N 1
ATOM 2851 C CA . ARG A 1 375 ? -13.596 8.119 17.023 1.00 96.25 375 ARG A CA 1
ATOM 2852 C C . ARG A 1 375 ? -13.321 8.933 15.760 1.00 96.25 375 ARG A C 1
ATOM 2854 O O . ARG A 1 375 ? -13.144 10.147 15.848 1.00 96.25 375 ARG A O 1
ATOM 2861 N N . LEU A 1 376 ? -13.254 8.280 14.599 1.00 96.56 376 LEU A N 1
ATOM 2862 C CA . LEU A 1 376 ? -13.084 8.971 13.323 1.00 96.56 376 LEU A CA 1
ATOM 2863 C C . LEU A 1 376 ? -14.270 9.898 13.038 1.00 96.56 376 LEU A C 1
ATOM 2865 O O . LEU A 1 376 ? -14.051 11.083 12.780 1.00 96.56 376 LEU A O 1
ATOM 2869 N N . GLU A 1 377 ? -15.496 9.395 13.169 1.00 96.81 377 GLU A N 1
ATOM 2870 C CA . GLU A 1 377 ? -16.725 10.175 12.983 1.00 96.81 377 GLU A CA 1
ATOM 2871 C C . GLU A 1 377 ? -16.798 11.361 13.959 1.00 96.81 377 GLU A C 1
ATOM 2873 O O . GLU A 1 377 ? -17.030 12.496 13.541 1.00 96.81 377 GLU A O 1
ATOM 2878 N N . GLU A 1 378 ? -16.496 11.139 15.244 1.00 96.62 378 GLU A N 1
ATOM 2879 C CA . GLU A 1 378 ? -16.416 12.197 16.267 1.00 96.62 378 GLU A CA 1
ATOM 2880 C C . GLU A 1 378 ? -15.353 13.263 15.937 1.00 96.62 378 GLU A C 1
ATOM 2882 O O . GLU A 1 378 ? -15.486 14.426 16.320 1.00 96.62 378 GLU A O 1
ATOM 2887 N N . SER A 1 379 ? -14.305 12.891 15.194 1.00 93.25 379 SER A N 1
ATOM 2888 C CA . SER A 1 379 ? -13.254 13.805 14.726 1.00 93.25 379 SER A CA 1
ATOM 2889 C C . SER A 1 379 ? -13.573 14.516 13.400 1.00 93.25 379 SER A C 1
ATOM 2891 O O . SER A 1 379 ? -12.744 15.298 12.915 1.00 93.25 379 SER A O 1
ATOM 2893 N N . GLY A 1 380 ? -14.761 14.269 12.834 1.00 95.50 380 GLY A N 1
ATOM 2894 C CA . GLY A 1 380 ? -15.251 14.864 11.591 1.00 95.50 380 GLY A CA 1
ATOM 2895 C C . GLY A 1 380 ? -14.833 14.128 10.314 1.00 95.50 380 GLY A C 1
ATOM 2896 O O . GLY A 1 380 ? -14.981 14.686 9.228 1.00 95.50 380 GLY A O 1
ATOM 2897 N N . VAL A 1 381 ? -14.292 12.910 10.414 1.00 96.62 381 VAL A N 1
ATOM 2898 C CA . VAL A 1 381 ? -13.979 12.074 9.243 1.00 96.62 381 VAL A CA 1
ATOM 2899 C C . VAL A 1 381 ? -15.254 11.383 8.765 1.00 96.62 381 VAL A C 1
ATOM 2901 O O . VAL A 1 381 ? -15.975 10.785 9.560 1.00 96.62 381 VAL A O 1
ATOM 2904 N N . GLN A 1 382 ? -15.530 11.465 7.464 1.00 96.00 382 GLN A N 1
ATOM 2905 C CA . GLN A 1 382 ? -16.669 10.793 6.840 1.00 96.00 382 GLN A CA 1
ATOM 2906 C C . GLN A 1 382 ? -16.298 9.363 6.446 1.00 96.00 382 GLN A C 1
ATOM 2908 O O . GLN A 1 382 ? -15.230 9.123 5.883 1.00 96.00 382 GLN A O 1
ATOM 2913 N N . LEU A 1 383 ? -17.195 8.427 6.743 1.00 97.50 383 LEU A N 1
ATOM 2914 C CA . LEU A 1 383 ? -17.076 7.024 6.366 1.00 97.50 383 LEU A CA 1
ATOM 2915 C C . LEU A 1 383 ? -17.895 6.773 5.099 1.00 97.50 383 LEU A C 1
ATOM 2917 O O . LEU A 1 383 ? -19.028 7.239 4.979 1.00 97.50 383 LEU A O 1
ATOM 2921 N N . ASP A 1 384 ? -17.338 5.980 4.191 1.00 97.69 384 ASP A N 1
ATOM 2922 C CA . ASP A 1 384 ? -18.029 5.490 2.998 1.00 97.69 384 ASP A CA 1
ATOM 2923 C C . ASP A 1 384 ? -18.899 4.266 3.314 1.00 97.69 384 ASP A C 1
ATOM 2925 O O . ASP A 1 384 ? -19.863 3.980 2.601 1.00 97.69 384 ASP A O 1
ATOM 2929 N N . SER A 1 385 ? -18.564 3.527 4.376 1.00 97.00 385 SER A N 1
ATOM 2930 C CA . SER A 1 385 ? -19.362 2.410 4.878 1.00 97.00 385 SER A CA 1
ATOM 2931 C C . SER A 1 385 ? -19.257 2.281 6.394 1.00 97.00 385 SER A C 1
ATOM 2933 O O . SER A 1 385 ? -18.271 2.678 7.015 1.00 97.00 385 SER A O 1
ATOM 2935 N N . ARG A 1 386 ? -20.267 1.650 6.994 1.00 95.50 386 ARG A N 1
ATOM 2936 C CA . ARG A 1 386 ? -20.204 1.218 8.394 1.00 95.50 386 ARG A CA 1
ATOM 2937 C C . ARG A 1 386 ? -19.291 -0.013 8.523 1.00 95.50 386 ARG A C 1
ATOM 2939 O O . ARG A 1 386 ? -19.067 -0.689 7.515 1.00 95.50 386 ARG A O 1
ATOM 2946 N N . PRO A 1 387 ? -18.784 -0.317 9.731 1.00 97.44 387 PRO A N 1
ATOM 2947 C CA . PRO A 1 387 ? -18.140 -1.594 10.013 1.00 97.44 387 PRO A CA 1
ATOM 2948 C C . PRO A 1 387 ? -19.082 -2.767 9.743 1.00 97.44 387 PRO A C 1
ATOM 2950 O O . PRO A 1 387 ? -20.163 -2.854 10.325 1.00 97.44 387 PRO A O 1
ATOM 2953 N N . GLU A 1 388 ? -18.657 -3.688 8.885 1.00 97.12 388 GLU A N 1
ATOM 2954 C CA . GLU A 1 388 ? -19.414 -4.884 8.527 1.00 97.12 388 GLU A CA 1
ATOM 2955 C C . GLU A 1 388 ? -18.514 -6.121 8.509 1.00 97.12 388 GLU A C 1
ATOM 2957 O O . GLU A 1 388 ? -17.338 -6.069 8.153 1.00 97.12 388 GLU A O 1
ATOM 2962 N N . GLN A 1 389 ? -19.073 -7.258 8.920 1.00 95.88 389 GLN A N 1
ATOM 2963 C CA . GLN A 1 389 ? -18.384 -8.544 8.880 1.00 95.88 389 GLN A CA 1
ATOM 2964 C C . GLN A 1 389 ? -18.354 -9.069 7.441 1.00 95.88 389 GLN A C 1
ATOM 2966 O O . GLN A 1 389 ? -19.405 -9.214 6.815 1.00 95.88 389 GLN A O 1
ATOM 2971 N N . ILE A 1 390 ? -17.176 -9.440 6.938 1.00 92.62 390 ILE A N 1
ATOM 2972 C CA . ILE A 1 390 ? -17.059 -10.095 5.634 1.00 92.62 390 ILE A CA 1
ATOM 2973 C C . ILE A 1 390 ? -17.721 -11.486 5.709 1.00 92.62 390 ILE A C 1
ATOM 2975 O O . ILE A 1 390 ? -17.399 -12.271 6.610 1.00 92.62 390 ILE A O 1
ATOM 2979 N N . PRO A 1 391 ? -18.616 -11.844 4.764 1.00 91.69 391 PRO A N 1
ATOM 2980 C CA . PRO A 1 391 ? -19.289 -13.139 4.766 1.00 91.69 391 PRO A CA 1
ATOM 2981 C C . PRO A 1 391 ? -18.314 -14.320 4.824 1.00 91.69 391 PRO A C 1
ATOM 2983 O O . PRO A 1 391 ? -17.387 -14.425 4.019 1.00 91.69 391 PRO A O 1
ATOM 2986 N N . ASN A 1 392 ? -18.565 -15.258 5.742 1.00 90.50 392 ASN A N 1
ATOM 2987 C CA . ASN A 1 392 ? -17.742 -16.455 5.962 1.00 90.50 392 ASN A CA 1
ATOM 2988 C C . ASN A 1 392 ? -16.268 -16.160 6.305 1.00 90.50 392 ASN A C 1
ATOM 2990 O O . ASN A 1 392 ? -15.396 -16.961 5.975 1.00 90.50 392 ASN A O 1
ATOM 2994 N N . SER A 1 393 ? -15.979 -15.033 6.953 1.00 91.81 393 SER A N 1
ATOM 2995 C CA . SER A 1 393 ? -14.644 -14.632 7.407 1.00 91.81 393 SER A CA 1
ATOM 2996 C C . SER A 1 393 ? -14.725 -14.053 8.821 1.00 91.81 393 SER A C 1
ATOM 2998 O O . SER A 1 393 ? -15.789 -13.581 9.220 1.00 91.81 393 SER A O 1
ATOM 3000 N N . SER A 1 394 ? -13.625 -14.072 9.586 1.00 92.06 394 SER A N 1
ATOM 3001 C CA . SER A 1 394 ? -13.540 -13.343 10.866 1.00 92.06 394 SER A CA 1
ATOM 3002 C C . SER A 1 394 ? -13.209 -11.858 10.691 1.00 92.06 394 SER A C 1
ATOM 3004 O O . SER A 1 394 ? -13.295 -11.096 11.655 1.00 92.06 394 SER A O 1
ATOM 3006 N N . VAL A 1 395 ? -12.928 -11.429 9.459 1.00 95.88 395 VAL A N 1
ATOM 3007 C CA . VAL A 1 395 ? -12.590 -10.044 9.124 1.00 95.88 395 VAL A CA 1
ATOM 3008 C C . VAL A 1 395 ? -13.809 -9.131 9.175 1.00 95.88 395 VAL A C 1
ATOM 3010 O O . VAL A 1 395 ? -14.800 -9.382 8.486 1.00 95.88 395 VAL A O 1
ATOM 3013 N N . LYS A 1 396 ? -13.706 -8.039 9.934 1.00 97.38 396 LYS A N 1
ATOM 3014 C CA . LYS A 1 396 ? -14.583 -6.873 9.783 1.00 97.38 396 LYS A CA 1
ATOM 3015 C C . LYS A 1 396 ? -13.899 -5.820 8.922 1.00 97.38 396 LYS A C 1
ATOM 3017 O O . LYS A 1 396 ? -12.684 -5.664 9.026 1.00 97.38 396 LYS A O 1
ATOM 3022 N N . ALA A 1 397 ? -14.676 -5.091 8.131 1.00 98.06 397 ALA A N 1
ATOM 3023 C CA . ALA A 1 397 ? -14.190 -4.020 7.276 1.00 98.06 397 ALA A CA 1
ATOM 3024 C C . ALA A 1 397 ? -15.089 -2.779 7.346 1.00 98.06 397 ALA A C 1
ATOM 3026 O O . ALA A 1 397 ? -16.304 -2.888 7.495 1.00 98.06 397 ALA A O 1
ATOM 3027 N N . ALA A 1 398 ? -14.488 -1.601 7.223 1.00 98.44 398 ALA A N 1
ATOM 3028 C CA . ALA A 1 398 ? -15.163 -0.330 6.988 1.00 98.44 398 ALA A CA 1
ATOM 3029 C C . ALA A 1 398 ? -14.361 0.471 5.961 1.00 98.44 398 ALA A C 1
ATOM 3031 O O . ALA A 1 398 ? -13.151 0.286 5.842 1.00 98.44 398 ALA A O 1
ATOM 3032 N N . PHE A 1 399 ? -15.007 1.390 5.254 1.00 98.69 399 PHE A N 1
ATOM 3033 C CA . PHE A 1 399 ? -14.349 2.175 4.217 1.00 98.69 399 PHE A CA 1
ATOM 3034 C C . PHE A 1 399 ? -14.436 3.671 4.489 1.00 98.69 399 PHE A C 1
ATOM 3036 O O . PHE A 1 399 ? -15.429 4.164 5.021 1.00 98.69 399 PHE A O 1
ATOM 3043 N N . LEU A 1 400 ? -13.402 4.393 4.068 1.00 98.56 400 LEU A N 1
ATOM 3044 C CA . LEU A 1 400 ? -13.395 5.847 3.944 1.00 98.56 400 LEU A CA 1
ATOM 3045 C C . LEU A 1 400 ? -12.558 6.267 2.737 1.00 98.56 400 LEU A C 1
ATOM 3047 O O . LEU A 1 400 ? -11.707 5.516 2.257 1.00 98.56 400 LEU A O 1
ATOM 3051 N N . THR A 1 401 ? -12.753 7.502 2.296 1.00 98.62 401 THR A N 1
ATOM 3052 C CA . THR A 1 401 ? -11.936 8.126 1.260 1.00 98.62 401 THR A CA 1
ATOM 3053 C C . THR A 1 401 ? -11.225 9.334 1.859 1.00 98.62 401 THR A C 1
ATOM 3055 O O . THR A 1 401 ? -11.852 10.176 2.505 1.00 98.62 401 THR A O 1
ATOM 3058 N N . ASP A 1 402 ? -9.902 9.415 1.689 1.00 98.19 402 ASP A N 1
ATOM 3059 C CA . ASP A 1 402 ? -9.148 10.592 2.127 1.00 98.19 402 ASP A CA 1
ATOM 3060 C C . ASP A 1 402 ? -9.508 11.833 1.277 1.00 98.19 402 ASP A C 1
ATOM 3062 O O . ASP A 1 402 ? -10.061 11.699 0.181 1.00 98.19 402 ASP A O 1
ATOM 3066 N N . PRO A 1 403 ? -9.196 13.061 1.734 1.00 97.69 403 PRO A N 1
ATOM 3067 C CA . PRO A 1 403 ? -9.548 14.283 1.005 1.00 97.69 403 PRO A CA 1
ATOM 3068 C C . PRO A 1 403 ? -8.996 14.390 -0.426 1.00 97.69 403 PRO A C 1
ATOM 3070 O O . PRO A 1 403 ? -9.480 15.222 -1.191 1.00 97.69 403 PRO A O 1
ATOM 3073 N N . TRP A 1 404 ? -7.998 13.580 -0.790 1.00 97.69 404 TRP A N 1
ATOM 3074 C CA . TRP A 1 404 ? -7.366 13.584 -2.110 1.00 97.69 404 TRP A CA 1
ATOM 3075 C C . TRP A 1 404 ? -7.935 12.509 -3.046 1.00 97.69 404 TRP A C 1
ATOM 3077 O O . TRP A 1 404 ? -7.692 12.559 -4.250 1.00 97.69 404 TRP A O 1
ATOM 3087 N N . GLY A 1 405 ? -8.738 11.569 -2.538 1.00 97.88 405 GLY A N 1
ATOM 3088 C CA . GLY A 1 405 ? -9.355 10.500 -3.326 1.00 97.88 405 GLY A CA 1
ATOM 3089 C C . GLY A 1 405 ? -8.664 9.139 -3.199 1.00 97.88 405 GLY A C 1
ATOM 3090 O O . GLY A 1 405 ? -8.887 8.250 -4.032 1.00 97.88 405 GLY A O 1
ATOM 3091 N N . THR A 1 406 ? -7.825 8.937 -2.180 1.00 98.69 406 THR A N 1
ATOM 3092 C CA . THR A 1 406 ? -7.381 7.586 -1.816 1.00 98.69 406 THR A CA 1
ATOM 3093 C C . THR A 1 406 ? -8.523 6.858 -1.127 1.00 98.69 406 THR A C 1
ATOM 3095 O O . THR A 1 406 ? -8.975 7.281 -0.064 1.00 98.69 406 THR A O 1
ATOM 3098 N N . TYR A 1 407 ? -8.966 5.750 -1.709 1.00 98.81 407 TYR A N 1
ATOM 3099 C CA . TYR A 1 407 ? -9.912 4.847 -1.085 1.00 98.81 407 TYR A CA 1
ATOM 3100 C C . TYR A 1 407 ? -9.154 3.983 -0.076 1.00 98.81 407 TYR A C 1
ATOM 3102 O O . TYR A 1 407 ? -8.074 3.460 -0.375 1.00 98.81 407 TYR A O 1
ATOM 3110 N N . ILE A 1 408 ? -9.675 3.908 1.145 1.00 98.81 408 ILE A N 1
ATOM 3111 C CA . ILE A 1 408 ? -9.021 3.274 2.285 1.00 98.81 408 ILE A CA 1
ATOM 3112 C C . ILE A 1 408 ? -9.981 2.267 2.909 1.00 98.81 408 ILE A C 1
ATOM 3114 O O . ILE A 1 408 ? -11.117 2.599 3.251 1.00 98.81 408 ILE A O 1
ATOM 3118 N N . GLU A 1 409 ? -9.493 1.045 3.098 1.00 98.69 409 GLU A N 1
ATOM 3119 C CA . GLU A 1 409 ? -10.178 0.008 3.869 1.00 98.69 409 GLU A CA 1
ATOM 3120 C C . GLU A 1 409 ? -9.573 -0.073 5.274 1.00 98.69 409 GLU A C 1
ATOM 3122 O O . GLU A 1 409 ? -8.358 -0.183 5.441 1.00 98.69 409 GLU A O 1
ATOM 3127 N N . LEU A 1 410 ? -10.418 -0.021 6.296 1.00 98.62 410 LEU A N 1
ATOM 3128 C CA . LEU A 1 410 ? -10.056 -0.322 7.674 1.00 98.62 410 LEU A CA 1
ATOM 3129 C C . LEU A 1 410 ? -10.507 -1.740 7.992 1.00 98.62 410 LEU A C 1
ATOM 3131 O O . LEU A 1 410 ? -11.691 -2.036 7.854 1.00 98.62 410 LEU A O 1
ATOM 3135 N N . THR A 1 411 ? -9.596 -2.594 8.451 1.00 97.94 411 THR A N 1
ATOM 3136 C CA . THR A 1 411 ? -9.901 -3.991 8.781 1.00 97.94 411 THR A CA 1
ATOM 3137 C C . THR A 1 411 ? -9.644 -4.313 10.243 1.00 97.94 411 THR A C 1
ATOM 3139 O O . THR A 1 411 ? -8.802 -3.702 10.894 1.00 97.94 411 THR A O 1
ATOM 3142 N N . GLU A 1 412 ? -10.346 -5.313 10.762 1.00 96.25 412 GLU A N 1
ATOM 3143 C CA . GLU A 1 412 ? -10.020 -5.970 12.026 1.00 96.25 412 GLU A CA 1
ATOM 3144 C C . GLU A 1 412 ? -10.065 -7.488 11.838 1.00 96.25 412 GLU A C 1
ATOM 3146 O O . GLU A 1 412 ? -10.978 -8.010 11.196 1.00 96.25 412 GLU A O 1
ATOM 3151 N N . ASN A 1 413 ? -9.093 -8.191 12.429 1.00 94.25 413 ASN A N 1
ATOM 3152 C CA . ASN A 1 413 ? -8.871 -9.635 12.307 1.00 94.25 413 ASN A CA 1
ATOM 3153 C C . ASN A 1 413 ? -8.434 -10.094 10.907 1.00 94.25 413 ASN A C 1
ATOM 3155 O O . ASN A 1 413 ? -8.686 -11.241 10.544 1.00 94.25 413 ASN A O 1
ATOM 3159 N N . LEU A 1 414 ? -7.751 -9.253 10.120 1.00 94.12 414 LEU A N 1
ATOM 3160 C CA . LEU A 1 414 ? -7.295 -9.620 8.771 1.00 94.12 414 LEU A CA 1
ATOM 3161 C C . LEU A 1 414 ? -6.343 -10.818 8.784 1.00 94.12 414 LEU A C 1
ATOM 3163 O O . LEU A 1 414 ? -6.460 -11.725 7.960 1.00 94.12 414 LEU A O 1
ATOM 3167 N N . THR A 1 415 ? -5.416 -10.858 9.745 1.00 89.19 415 THR A N 1
ATOM 3168 C CA . THR A 1 415 ? -4.449 -11.962 9.849 1.00 89.19 415 THR A CA 1
ATOM 3169 C C . THR A 1 415 ? -5.177 -13.279 10.151 1.00 89.19 415 THR A C 1
ATOM 3171 O O . THR A 1 415 ? -5.917 -13.336 11.134 1.00 89.19 415 THR A O 1
ATOM 3174 N N . PRO A 1 416 ? -4.952 -14.356 9.370 1.00 83.94 416 PRO A N 1
ATOM 3175 C CA . PRO A 1 416 ? -5.533 -15.662 9.659 1.00 83.94 416 PRO A CA 1
ATOM 3176 C C . PRO A 1 416 ? -5.222 -16.116 11.086 1.00 83.94 416 PRO A C 1
ATOM 3178 O O . PRO A 1 416 ? -4.067 -16.088 11.515 1.00 83.94 416 PRO A O 1
ATOM 3181 N N . SER A 1 417 ? -6.238 -16.571 11.817 1.00 71.81 417 SER A N 1
ATOM 3182 C CA . SER A 1 417 ? -6.028 -17.236 13.101 1.00 71.81 417 SER A CA 1
ATOM 3183 C C . SER A 1 417 ? -5.220 -18.512 12.847 1.00 71.81 417 SER A C 1
ATOM 3185 O O . SER A 1 417 ? -5.670 -19.381 12.098 1.00 71.81 417 SER A O 1
ATOM 3187 N N . GLY A 1 418 ? -4.008 -18.597 13.405 1.00 58.53 418 GLY A N 1
ATOM 3188 C CA . GLY A 1 418 ? -3.165 -19.786 13.279 1.00 58.53 418 GLY A CA 1
ATOM 3189 C C . GLY A 1 418 ? -3.947 -21.027 13.708 1.00 58.53 418 GLY A C 1
ATOM 3190 O O . GLY A 1 418 ? -4.559 -21.020 14.776 1.00 58.53 418 GLY A O 1
ATOM 3191 N N . LYS A 1 419 ? -3.976 -22.049 12.851 1.00 31.52 419 LYS A N 1
ATOM 3192 C CA . LYS A 1 419 ? -4.409 -23.391 13.245 1.00 31.52 419 LYS A CA 1
ATOM 3193 C C . LYS A 1 419 ? -3.251 -24.140 13.873 1.00 31.52 419 LYS A C 1
ATOM 3195 O O . LYS A 1 419 ? -2.127 -23.996 13.339 1.00 31.52 419 LYS A O 1
#